Protein 4A5N (pdb70)

B-factor: mean 37.21, std 11.57, range [17.71, 97.39]

CATH classification: 1.10.10.10

Foldseek 3Di:
DDVVVVVCVQQHDDPSLVVLVVQPVHKDFLVRVCVSPVPDDSVRSVVSLVSNVVVQQKDWDWAPDVVITIIIHGDPVNCVCVVVSVVVVVCCVVCVVVVVVVVD/DDPVVVVCVQQHDDQNLQVLVVQPVHKDFLVVSCVSPVPQDSVNSVVSQVSNVVVQQKDWDWAPDVVITIIIHGDPVNCVCVVVSVVVVVCCVVCVVVVCVVVVD/DVVVVVCQQQPDDQNLQVLVVQLVHKDWLVVVCVSPVPDDSVVSVVSLVSNVVVVQKDWDWDPDVPITIIIHGDPVNVVCVVVSVVVVVCCVVCVVVVVVD/DVVVVLCVLQDDDPSLPVLVVQPVHKDFLVVVCVVPVVDDSVRSVVNLVSNVVVQQWDWDWDDDPPITIIIHGDPVNVVCVVVSVVVVVCCVVCVPVVVVD

Sequence (411 aa):
GSPVEFTLDVIGGKWKGILFYHMIDGKKRFNEFRRRICCPSITQQRRMLTLQLRELEADGIVHREVYHQVPPKVEYSLTEFGRTLEPIVLQMKEWGESNRDVLESYRSGSPVEFTLDVIGGKWKGILFYHMIDGKKRFNEFRRICPSITQRMLTLQLRELEADGIVHREVYHQVPPKVEYSLTEFGRTLEPIVLQMKEEWGESNRDVLEESYRSNSPVEFTLDVIGGKWKGILFYHMIDGKKRFNEFRRICPSITQRMLTLLQLRELEADGIVHREVYHQVPPKVEYSLTEFGRTLEPIVLQMKEWGESNRDVLESYSPVEFTLDVIGGKWKGILFYHMIDGKKRFNEFRRICPSITQRMLTLQLRELEADGIVHREVYHQVPPKVEYSLTEFGRTLEPIVLQMKEWGESNRDVLESY

Structure (mmCIF, N/CA/C/O backbone):
data_4A5N
#
_entry.id   4A5N
#
_cell.length_a   54.930
_cell.length_b   68.030
_cell.length_c   60.420
_cell.angle_alpha   90.00
_cell.angle_beta   97.45
_cell.angle_gamma   90.00
#
_symmetry.space_group_name_H-M   'P 1 21 1'
#
loop_
_entity.id
_entity.type
_entity.pdbx_description
1 polymer 'UNCHARACTERIZED HTH-TYPE TRANSCRIPTIONAL REGULATOR YYBR'
2 non-polymer BETA-MERCAPTOETHANOL
3 non-polymer 1,2-ETHANEDIOL
4 water water
#
loop_
_atom_site.group_PDB
_atom_site.id
_atom_site.type_symbol
_atom_site.label_atom_id
_atom_site.label_alt_id
_atom_site.label_comp_id
_atom_site.label_asym_id
_atom_site.label_entity_id
_atom_site.label_seq_id
_atom_site.pdbx_PDB_ins_code
_atom_site.Cartn_x
_atom_site.Cartn_y
_atom_site.Cartn_z
_atom_site.occupancy
_atom_site.B_iso_or_equiv
_atom_site.auth_seq_id
_atom_site.auth_comp_id
_atom_site.auth_asym_id
_atom_site.auth_atom_id
_atom_site.pdbx_PDB_model_num
ATOM 1 N N . GLY A 1 13 ? 6.260 3.934 -2.752 1.00 42.45 13 GLY A N 1
ATOM 2 C CA . GLY A 1 13 ? 5.887 5.025 -3.714 1.00 42.89 13 GLY A CA 1
ATOM 3 C C . GLY A 1 13 ? 4.390 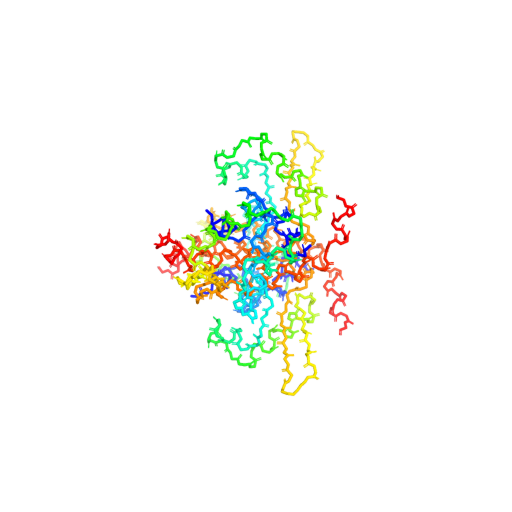4.986 -4.047 1.00 41.64 13 GLY A C 1
ATOM 4 O O . GLY A 1 13 ? 3.854 3.918 -4.358 1.00 44.67 13 GLY A O 1
ATOM 5 N N . SER A 1 14 ? 3.721 6.135 -4.004 1.00 49.39 14 SER A N 1
ATOM 6 C CA . SER A 1 14 ? 2.291 6.184 -4.313 1.00 43.39 14 SER A CA 1
ATOM 7 C C . SER A 1 14 ? 2.042 5.756 -5.756 1.00 37.76 14 SER A C 1
ATOM 8 O O . SER A 1 14 ? 2.603 6.343 -6.686 1.00 36.10 14 SER A O 1
ATOM 11 N N . PRO A 1 15 ? 1.212 4.732 -5.958 1.00 33.67 15 PRO A N 1
ATOM 12 C CA . PRO A 1 15 ? 0.903 4.361 -7.319 1.00 31.45 15 PRO A CA 1
ATOM 13 C C . PRO A 1 15 ? 0.137 5.452 -8.095 1.00 29.93 15 PRO A C 1
ATOM 14 O O . PRO A 1 15 ? 0.246 5.503 -9.305 1.00 27.76 15 PRO A O 1
ATOM 18 N N . VAL A 1 16 ? -0.597 6.314 -7.397 1.00 29.54 16 VAL A N 1
ATOM 19 C CA . VAL A 1 16 ? -1.243 7.456 -8.044 1.00 28.92 16 VAL A CA 1
ATOM 20 C C . VAL A 1 16 ? -0.184 8.395 -8.648 1.00 29.27 16 VAL A C 1
ATOM 21 O O . VAL A 1 16 ? -0.265 8.752 -9.825 1.00 26.78 16 VAL A O 1
ATOM 25 N N . GLU A 1 17 ? 0.817 8.770 -7.845 1.00 30.87 17 GLU A N 1
ATOM 26 C CA . GLU A 1 17 ? 1.918 9.611 -8.320 1.00 31.42 17 GLU A CA 1
ATOM 27 C C . GLU A 1 17 ? 2.791 8.891 -9.378 1.00 30.99 17 GLU A C 1
ATOM 28 O O . GLU A 1 17 ? 3.374 9.526 -10.284 1.00 30.17 17 GLU A O 1
ATOM 34 N N . PHE A 1 18 ? 2.839 7.569 -9.314 1.00 30.01 18 PHE A N 1
ATOM 35 C CA . PHE A 1 18 ? 3.508 6.796 -10.374 1.00 30.46 18 PHE A CA 1
ATOM 36 C C . PHE A 1 18 ? 2.865 7.010 -11.750 1.00 29.46 18 PHE A C 1
ATOM 37 O O . PHE A 1 18 ? 3.539 7.275 -12.746 1.00 30.25 18 PHE A O 1
ATOM 45 N N . THR A 1 19 ? 1.540 6.890 -11.796 1.00 26.73 19 THR A N 1
ATOM 46 C CA . THR A 1 19 ? 0.774 7.125 -13.004 1.00 26.24 19 THR A CA 1
ATOM 47 C C . THR A 1 19 ? 0.898 8.555 -13.504 1.00 26.35 19 THR A C 1
ATOM 48 O O . THR A 1 19 ? 1.117 8.779 -14.693 1.00 24.67 19 THR A O 1
ATOM 52 N N . LEU A 1 20 ? 0.784 9.514 -12.592 1.00 30.06 20 LEU A N 1
ATOM 53 C CA . LEU A 1 20 ? 0.937 10.930 -12.958 1.00 31.59 20 LEU A CA 1
ATOM 54 C C . LEU A 1 20 ? 2.341 11.242 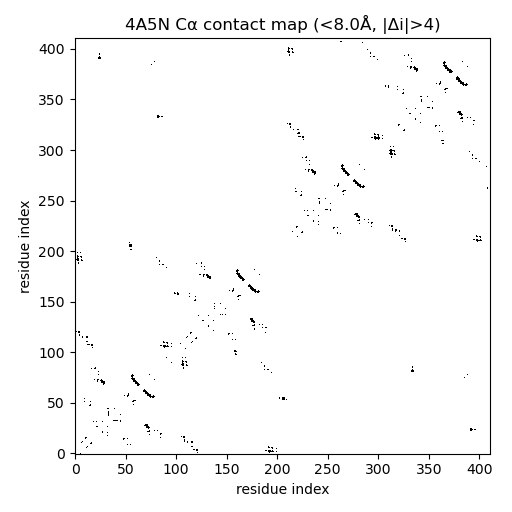-13.529 1.00 32.68 20 LEU A C 1
ATOM 55 O O . LEU A 1 20 ? 2.479 12.105 -14.395 1.00 32.54 20 LEU A O 1
ATOM 60 N N . ASP A 1 21 ? 3.362 10.507 -13.109 1.00 34.24 21 ASP A N 1
ATOM 61 C CA . ASP A 1 21 ? 4.703 10.680 -13.712 1.00 36.92 21 ASP A CA 1
ATOM 62 C C . ASP A 1 21 ? 4.720 10.331 -15.190 1.00 35.45 21 ASP A C 1
ATOM 63 O O . ASP A 1 21 ? 5.530 10.871 -15.942 1.00 36.45 21 ASP A O 1
ATOM 68 N N . VAL A 1 22 ? 3.845 9.410 -15.596 1.00 32.32 22 VAL A N 1
ATOM 69 C CA . VAL A 1 22 ? 3.838 8.912 -16.959 1.00 31.44 22 VAL A CA 1
ATOM 70 C C . VAL A 1 22 ? 3.055 9.840 -17.883 1.00 31.74 22 VAL A C 1
ATOM 71 O O . VAL A 1 22 ? 3.486 10.129 -19.008 1.00 29.53 22 VAL A O 1
ATOM 75 N N . ILE A 1 23 ? 1.902 10.293 -17.391 1.00 32.58 23 ILE A N 1
ATOM 76 C CA . ILE A 1 23 ? 0.897 10.972 -18.208 1.00 35.97 23 ILE A CA 1
ATOM 77 C C . ILE A 1 23 ? 0.748 12.447 -17.827 1.00 38.82 23 ILE A C 1
ATOM 78 O O . ILE A 1 23 ? -0.032 13.170 -18.446 1.00 41.11 23 ILE A O 1
ATOM 83 N N . GLY A 1 24 ? 1.523 12.891 -16.837 1.00 40.25 24 GLY A N 1
ATOM 84 C CA . GLY A 1 24 ? 1.346 14.178 -16.208 1.00 40.33 24 GLY A CA 1
ATOM 85 C C . GLY A 1 24 ? 2.132 15.295 -16.845 1.00 40.30 24 GLY A C 1
ATOM 86 O O . GLY A 1 24 ? 2.839 15.093 -17.816 1.00 42.32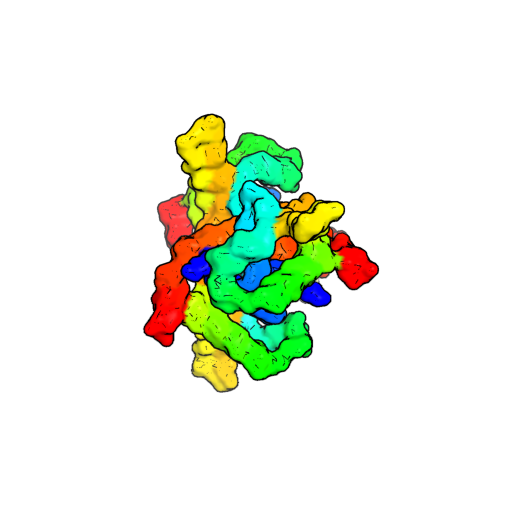 24 GLY A O 1
ATOM 87 N N . GLY A 1 25 ? 1.989 16.487 -16.284 1.00 41.19 25 GLY A N 1
ATOM 88 C CA . GLY A 1 25 ? 2.629 17.677 -16.826 1.00 42.96 25 GLY A CA 1
ATOM 89 C C . GLY A 1 25 ? 1.686 18.397 -17.779 1.00 42.99 25 GLY A C 1
ATOM 90 O O . GLY A 1 25 ? 0.485 18.103 -17.804 1.00 41.35 25 GLY A O 1
ATOM 91 N N . LYS A 1 26 ? 2.254 19.318 -18.566 1.00 42.19 26 LYS A N 1
ATOM 92 C CA . LYS A 1 26 ? 1.507 20.272 -19.384 1.00 43.98 26 LYS A CA 1
ATOM 93 C C . LYS A 1 26 ? 1.094 19.742 -20.769 1.00 40.00 26 LYS A C 1
ATOM 94 O O . LYS A 1 26 ? 0.166 20.287 -21.366 1.00 37.24 26 LYS A O 1
ATOM 100 N N . TRP A 1 27 ? 1.779 18.719 -21.285 1.00 35.59 27 TRP A N 1
ATOM 101 C CA . TRP A 1 27 ? 1.619 18.327 -22.703 1.00 34.54 27 TRP A CA 1
ATOM 102 C C . TRP A 1 27 ? 1.260 16.915 -23.005 1.00 30.39 27 TRP A C 1
ATOM 103 O O . TRP A 1 27 ? 0.633 16.668 -24.024 1.00 31.85 27 TRP A O 1
ATOM 114 N N . LYS A 1 28 ? 1.665 15.970 -22.149 1.00 30.25 28 LYS A N 1
ATOM 115 C CA . LYS A 1 28 ? 1.611 14.559 -22.487 1.00 29.08 28 LYS A CA 1
ATOM 116 C C . LYS A 1 28 ? 0.177 14.107 -22.695 1.00 28.76 28 LYS A C 1
ATOM 117 O O . LYS A 1 28 ? -0.100 13.322 -23.592 1.00 28.37 28 LYS A O 1
ATOM 123 N N . GLY A 1 29 ? -0.739 14.634 -21.888 1.00 31.06 29 GLY A N 1
ATOM 124 C CA . GLY A 1 29 ? -2.159 14.359 -22.050 1.00 29.82 29 GLY A CA 1
ATOM 125 C C . GLY A 1 29 ? -2.750 14.768 -23.399 1.00 28.64 29 GLY A C 1
ATOM 126 O O . GLY A 1 29 ? -3.533 14.003 -23.978 1.00 25.69 29 GLY A O 1
ATOM 127 N N . ILE A 1 30 ? -2.332 15.938 -23.891 1.00 27.67 30 ILE A N 1
ATOM 128 C CA . ILE A 1 30 ? -2.725 16.507 -25.180 1.00 29.25 30 ILE A CA 1
ATOM 129 C C . ILE A 1 30 ? -2.188 15.654 -26.317 1.00 25.97 30 ILE A C 1
ATOM 130 O O . ILE A 1 30 ? -2.911 15.228 -27.214 1.00 24.76 30 ILE A O 1
ATOM 135 N N . LEU A 1 31 ? -0.903 15.343 -26.271 1.00 24.61 31 LEU A N 1
ATOM 136 C CA . LEU A 1 31 ? -0.302 14.576 -27.321 1.00 22.89 31 LEU A CA 1
ATOM 137 C C . LEU A 1 31 ? -0.902 13.177 -27.375 1.00 22.87 31 LEU A C 1
ATOM 138 O O . LEU A 1 31 ? -1.244 12.646 -28.456 1.00 21.99 31 LEU A O 1
ATOM 143 N N . PHE A 1 32 ? -1.076 12.572 -26.191 1.00 22.86 32 PHE A N 1
ATOM 144 C CA . PHE A 1 32 ? -1.638 11.235 -26.078 1.00 21.87 32 PHE A CA 1
ATOM 145 C C . PHE A 1 32 ? -2.991 11.256 -26.729 1.00 21.31 32 PHE A C 1
ATOM 146 O O . PHE A 1 32 ? -3.305 10.448 -27.612 1.00 22.77 32 PHE A O 1
ATOM 154 N N . TYR A 1 33 ? -3.777 12.209 -26.293 1.00 21.25 33 TYR A N 1
ATOM 155 C CA . TYR A 1 33 ? -5.120 12.311 -26.749 1.00 21.68 33 TYR A CA 1
ATOM 156 C C . TYR A 1 33 ? -5.162 12.355 -28.290 1.00 24.63 33 TYR A C 1
ATOM 157 O O . TYR A 1 33 ? -6.045 11.764 -28.923 1.00 23.74 33 TYR A O 1
ATOM 166 N N . HIS A 1 34 ? -4.207 13.079 -28.891 1.00 24.39 34 HIS A N 1
ATOM 167 C CA . HIS A 1 34 ? -4.194 13.250 -30.347 1.00 25.78 34 HIS A CA 1
ATOM 168 C C . HIS A 1 34 ? -3.675 12.067 -31.114 1.00 23.94 34 HIS A C 1
ATOM 169 O O . HIS A 1 34 ? -3.746 12.065 -32.322 1.00 26.34 34 HIS A O 1
ATOM 176 N N . MET A 1 35 ? -3.177 11.029 -30.427 1.00 23.70 35 MET A N 1
ATOM 177 C CA . MET A 1 35 ? -2.798 9.763 -31.090 1.00 22.79 35 MET A CA 1
ATOM 178 C C . MET A 1 35 ? -3.917 8.718 -30.961 1.00 23.01 35 MET A C 1
ATOM 179 O O . MET A 1 35 ? -3.912 7.667 -31.602 1.00 23.73 35 MET A O 1
ATOM 184 N N . ILE A 1 36 ? -4.885 9.016 -30.109 1.00 22.69 36 ILE A N 1
ATOM 185 C CA . ILE A 1 36 ? -5.968 8.042 -29.896 1.00 23.52 36 ILE A CA 1
ATOM 186 C C . ILE A 1 36 ? -6.614 7.683 -31.232 1.00 23.43 36 ILE A C 1
ATOM 187 O O . ILE A 1 36 ? -6.883 6.506 -31.508 1.00 24.63 36 ILE A O 1
ATOM 192 N N . ASP A 1 37 ? -6.753 8.666 -32.122 1.00 25.06 37 ASP A N 1
ATOM 193 C CA . ASP A 1 37 ? -7.539 8.453 -33.363 1.00 25.98 37 ASP A CA 1
ATOM 194 C C . ASP A 1 37 ? -6.613 8.156 -34.553 1.00 26.10 37 ASP A C 1
ATOM 195 O O . ASP A 1 37 ? -7.020 8.210 -35.703 1.00 25.00 37 ASP A O 1
ATOM 200 N N . GLY A 1 38 ? -5.344 7.872 -34.260 1.00 24.26 38 GLY A N 1
ATOM 201 C CA . GLY A 1 38 ? -4.410 7.435 -35.315 1.00 25.50 38 GLY A CA 1
ATOM 202 C C . GLY A 1 38 ? -3.020 8.055 -35.150 1.00 25.04 38 GLY A C 1
ATOM 203 O O . GLY A 1 38 ? -2.866 9.065 -34.479 1.00 24.56 38 GLY A O 1
ATOM 204 N N . LYS A 1 39 ? -2.045 7.469 -35.822 1.00 26.77 39 LYS A N 1
ATOM 205 C CA . LYS A 1 39 ? -0.665 7.983 -35.819 1.00 27.19 39 LYS A CA 1
ATOM 206 C C . LYS A 1 39 ? -0.596 9.445 -36.317 1.00 26.64 39 LYS A C 1
ATOM 207 O O . LYS A 1 39 ? -1.434 9.903 -37.096 1.00 27.05 39 LYS A O 1
ATOM 213 N N . LYS A 1 40 ? 0.388 10.187 -35.826 1.00 25.35 40 LYS A N 1
ATOM 214 C CA . LYS A 1 40 ? 0.531 11.590 -36.121 1.00 25.55 40 LYS A CA 1
ATOM 215 C C . LYS A 1 40 ? 1.960 11.852 -36.484 1.00 26.52 40 LYS A C 1
ATOM 216 O O . LYS A 1 40 ? 2.858 11.250 -35.914 1.00 26.92 40 LYS A O 1
ATOM 222 N N . ARG A 1 41 ? 2.143 12.747 -37.438 1.00 27.56 41 ARG A N 1
ATOM 223 C CA . ARG A 1 41 ? 3.461 13.300 -37.736 1.00 29.52 41 ARG A CA 1
ATOM 224 C C . ARG A 1 41 ? 3.735 14.500 -36.809 1.00 29.10 41 ARG A C 1
ATOM 225 O O . ARG A 1 41 ? 2.805 15.079 -36.218 1.00 26.20 41 ARG A O 1
ATOM 233 N N . PHE A 1 42 ? 5.009 14.863 -36.710 1.00 28.32 42 PHE A N 1
ATOM 234 C CA . PHE A 1 42 ? 5.482 15.975 -35.880 1.00 29.53 42 PHE A CA 1
ATOM 235 C C . PHE A 1 42 ? 4.735 17.279 -36.161 1.00 29.71 42 PHE A C 1
ATOM 236 O O . PHE A 1 42 ? 4.235 17.942 -35.233 1.00 31.33 42 PHE A O 1
ATOM 244 N N . ASN A 1 43 ? 4.672 17.661 -37.426 1.00 28.09 43 ASN A N 1
ATOM 245 C CA . ASN A 1 43 ? 4.006 18.911 -37.784 1.00 29.90 43 ASN A CA 1
ATOM 246 C C . ASN A 1 43 ? 2.519 18.824 -37.505 1.00 29.58 43 ASN A C 1
ATOM 247 O O . ASN A 1 43 ? 1.868 19.860 -37.377 1.00 29.41 43 ASN A O 1
ATOM 252 N N . GLU A 1 44 ? 1.986 17.599 -37.414 1.00 28.62 44 GLU A N 1
ATOM 253 C CA . GLU A 1 44 ? 0.555 17.441 -37.061 1.00 27.85 44 GLU A CA 1
ATOM 254 C C . GLU A 1 44 ? 0.292 17.853 -35.618 1.00 27.09 44 GLU A C 1
ATOM 255 O O . GLU A 1 44 ? -0.668 18.599 -35.326 1.00 29.77 44 GLU A O 1
ATOM 261 N N . PHE A 1 45 ? 1.159 17.426 -34.723 1.00 26.91 45 PHE A N 1
ATOM 262 C CA . PHE A 1 45 ? 1.144 17.886 -33.335 1.00 27.33 45 PHE A CA 1
ATOM 263 C C . PHE A 1 45 ? 1.303 19.418 -33.230 1.00 27.34 45 PHE A C 1
ATOM 264 O O . PHE A 1 45 ? 0.565 20.074 -32.462 1.00 28.30 45 PHE A O 1
ATOM 272 N N A ARG A 1 46 ? 2.240 20.002 -33.974 0.50 27.96 46 ARG A N 1
ATOM 273 N N B ARG A 1 46 ? 2.245 19.972 -33.988 0.50 27.76 46 ARG A N 1
ATOM 274 C CA A ARG A 1 46 ? 2.441 21.464 -33.887 0.50 30.08 46 ARG A CA 1
ATOM 275 C CA B ARG A 1 46 ? 2.481 21.423 -33.986 0.50 29.78 46 ARG A CA 1
ATOM 276 C C A ARG A 1 46 ? 1.181 22.238 -34.282 0.50 30.74 46 ARG A C 1
ATOM 277 C C B ARG A 1 46 ? 1.210 22.219 -34.299 0.50 30.53 46 ARG A C 1
ATOM 278 O O A ARG A 1 46 ? 0.868 23.258 -33.673 0.50 30.98 46 ARG A O 1
ATOM 279 O O B ARG A 1 46 ? 0.922 23.225 -33.657 0.50 30.67 46 ARG A O 1
ATOM 294 N N . ARG A 1 47 ? 0.454 21.742 -35.283 1.00 32.26 47 ARG A N 1
ATOM 295 C CA . ARG A 1 47 ? -0.789 22.379 -35.726 1.00 34.71 47 ARG A CA 1
ATOM 296 C C . ARG A 1 47 ? -1.902 22.283 -34.682 1.00 36.08 47 ARG A C 1
ATOM 297 O O . ARG A 1 47 ? -2.633 23.251 -34.451 1.00 34.35 47 ARG A O 1
ATOM 305 N N . ILE A 1 48 ? -2.036 21.092 -34.119 1.00 36.99 48 ILE A N 1
ATOM 306 C CA . ILE A 1 48 ? -2.941 20.783 -33.002 1.00 39.98 48 ILE A CA 1
ATOM 307 C C . ILE A 1 48 ? -2.632 21.614 -31.746 1.00 40.20 48 ILE A C 1
ATOM 308 O O . ILE A 1 48 ? -3.538 22.113 -31.080 1.00 42.26 48 ILE A O 1
ATOM 313 N N A CYS A 1 49 ? -1.350 21.772 -31.452 0.50 39.18 49 CYS A N 1
ATOM 314 N N B CYS A 1 49 ? -1.347 21.714 -31.406 0.50 38.42 49 CYS A N 1
ATOM 315 C CA A CYS A 1 49 ? -0.918 22.449 -30.252 0.50 39.64 49 CYS A CA 1
ATOM 316 C CA B CYS A 1 49 ? -0.892 22.481 -30.249 0.50 38.58 49 CYS A CA 1
ATOM 317 C C A CYS A 1 49 ? 0.019 23.611 -30.599 0.50 39.87 49 CYS A C 1
ATOM 318 C C B CYS A 1 49 ? 0.033 23.608 -30.659 0.50 39.28 49 CYS A C 1
ATOM 319 O O A CYS A 1 49 ? 1.223 23.516 -30.347 0.50 38.49 49 CYS A O 1
ATOM 320 O O B CYS A 1 49 ? 1.247 23.486 -30.492 0.50 38.11 49 CYS A O 1
ATOM 325 N N . PRO A 1 50 ? -0.531 24.720 -31.157 1.00 40.53 50 PRO A N 1
ATOM 326 C CA . PRO A 1 50 ? 0.289 25.865 -31.591 1.00 41.10 50 PRO A CA 1
ATOM 327 C C . PRO A 1 50 ? 1.172 26.489 -30.524 1.00 40.01 50 PRO A C 1
ATOM 328 O O . PRO A 1 50 ? 2.144 27.129 -30.874 1.00 39.90 50 PRO A O 1
ATOM 332 N N . SER A 1 51 ? 0.825 26.321 -29.254 1.00 40.17 51 SER A N 1
ATOM 333 C CA . SER A 1 51 ? 1.617 26.864 -28.147 1.00 42.51 51 SER A CA 1
ATOM 334 C C . SER A 1 51 ? 2.895 26.068 -27.863 1.00 40.27 51 SER A C 1
ATOM 335 O O . SER A 1 51 ? 3.822 26.613 -27.250 1.00 41.73 51 SER A O 1
ATOM 338 N N . ILE A 1 52 ? 2.951 24.809 -28.303 1.00 36.68 52 ILE A N 1
ATOM 339 C CA . ILE A 1 52 ? 4.104 23.968 -28.010 1.00 35.03 52 ILE A CA 1
ATOM 340 C C . ILE A 1 52 ? 5.239 24.310 -28.964 1.00 34.79 52 ILE A C 1
ATOM 341 O O . ILE A 1 52 ? 5.009 24.663 -30.123 1.00 35.54 52 ILE A O 1
ATOM 346 N N . THR A 1 53 ? 6.450 24.346 -28.417 1.00 34.65 53 THR A N 1
ATOM 347 C CA . THR A 1 53 ? 7.651 24.660 -29.190 1.00 33.83 53 THR A CA 1
ATOM 348 C C . THR A 1 53 ? 8.187 23.328 -29.739 1.00 31.59 53 THR A C 1
ATOM 349 O O . THR A 1 53 ? 7.860 22.249 -29.199 1.00 29.09 53 THR A O 1
ATOM 353 N N . GLN A 1 54 ? 9.016 23.396 -30.782 1.00 31.20 54 GLN A N 1
ATOM 354 C CA A GLN A 1 54 ? 9.554 22.175 -31.356 0.50 31.04 54 GLN A CA 1
ATOM 355 C CA B GLN A 1 54 ? 9.650 22.201 -31.376 0.50 31.57 54 GLN A CA 1
ATOM 356 C C . GLN A 1 54 ? 10.400 21.375 -30.340 1.00 31.07 54 GLN A C 1
ATOM 357 O O . GLN A 1 54 ? 10.253 20.141 -30.280 1.00 28.69 54 GLN A O 1
ATOM 368 N N . ARG A 1 55 ? 11.235 22.068 -29.543 1.00 32.34 55 ARG A N 1
ATOM 369 C CA A ARG A 1 55 ? 12.055 21.425 -28.499 0.50 32.77 55 ARG A CA 1
ATOM 370 C CA B ARG A 1 55 ? 12.055 21.411 -28.531 0.50 33.47 55 ARG A CA 1
ATOM 371 C C . ARG A 1 55 ? 11.222 20.681 -27.466 1.00 31.36 55 ARG A C 1
ATOM 372 O O . ARG A 1 55 ? 11.523 19.548 -27.132 1.00 29.46 55 ARG A O 1
ATOM 387 N N . MET A 1 56 ? 10.159 21.324 -26.969 1.00 31.90 56 MET A N 1
ATOM 388 C CA . MET A 1 56 ? 9.283 20.704 -25.987 1.00 31.68 56 MET A CA 1
ATOM 389 C C . MET A 1 56 ? 8.552 19.502 -26.556 1.00 28.84 56 MET A C 1
ATOM 390 O O . MET A 1 56 ? 8.466 18.477 -25.898 1.00 26.85 56 MET A O 1
ATOM 395 N N . LEU A 1 57 ? 7.983 19.656 -27.755 1.00 28.83 57 LEU A N 1
ATOM 396 C CA . LEU A 1 57 ? 7.352 18.555 -28.463 1.00 26.41 57 LEU A CA 1
ATOM 397 C C . LEU A 1 57 ? 8.323 17.365 -28.550 1.00 25.98 57 LEU A C 1
ATOM 398 O O . LEU A 1 57 ? 7.975 16.283 -28.159 1.00 25.04 57 LEU A O 1
ATOM 403 N N . THR A 1 58 ? 9.559 17.594 -28.991 1.00 26.81 58 THR A N 1
ATOM 404 C CA . THR A 1 58 ? 10.557 16.496 -29.078 1.00 27.18 58 THR A CA 1
ATOM 405 C C . THR A 1 58 ? 10.818 15.738 -27.753 1.00 27.92 58 THR A C 1
ATOM 406 O O . THR A 1 58 ? 10.827 14.478 -27.719 1.00 27.51 58 THR A O 1
ATOM 410 N N . LEU A 1 59 ? 10.949 16.499 -26.660 1.00 28.06 59 LEU A N 1
ATOM 411 C CA . LEU A 1 59 ? 11.230 15.961 -25.353 1.00 28.23 59 LEU A CA 1
ATOM 412 C C . LEU A 1 59 ? 10.050 15.162 -24.882 1.00 27.41 59 LEU A C 1
ATOM 413 O O . LEU A 1 59 ? 10.194 14.070 -24.378 1.00 26.30 59 LEU A O 1
ATOM 418 N N . GLN A 1 60 ? 8.875 15.745 -25.000 1.00 26.46 60 GLN A N 1
ATOM 419 C CA . GLN A 1 60 ? 7.705 15.080 -24.475 1.00 24.63 60 GLN A CA 1
ATOM 420 C C . GLN A 1 60 ? 7.499 13.749 -25.182 1.00 22.64 60 GLN A C 1
ATOM 421 O O . GLN A 1 60 ? 7.284 12.736 -24.508 1.00 23.51 60 GLN A O 1
ATOM 427 N N . LEU A 1 61 ? 7.541 13.743 -26.508 1.00 21.84 61 LEU A N 1
ATOM 428 C CA . LEU A 1 61 ? 7.453 12.525 -27.272 1.00 22.02 61 LEU A CA 1
ATOM 429 C C . LEU A 1 61 ? 8.605 11.514 -26.944 1.00 21.32 61 LEU A C 1
ATOM 430 O O . LEU A 1 61 ? 8.382 10.320 -26.831 1.00 19.48 61 LEU A O 1
ATOM 435 N N . ARG A 1 62 ? 9.818 11.982 -26.736 1.00 24.25 62 ARG A N 1
ATOM 436 C CA . ARG A 1 62 ? 10.865 11.064 -26.315 1.00 25.93 62 ARG A CA 1
ATOM 437 C C . ARG A 1 62 ? 10.595 10.451 -24.927 1.00 24.32 62 ARG A C 1
ATOM 438 O O . ARG A 1 62 ? 10.851 9.297 -24.722 1.00 25.21 62 ARG A O 1
ATOM 446 N N . GLU A 1 63 ? 10.025 11.217 -24.001 1.00 25.43 63 GLU A N 1
ATOM 447 C CA . GLU A 1 63 ? 9.673 10.701 -22.684 1.00 26.33 63 GLU A CA 1
ATOM 448 C C . GLU A 1 63 ? 8.593 9.660 -22.779 1.00 24.48 63 GLU A C 1
ATOM 449 O O . GLU A 1 63 ? 8.728 8.564 -22.231 1.00 23.24 63 GLU A O 1
ATOM 455 N N . LEU A 1 64 ? 7.545 9.961 -23.544 1.00 24.39 64 LEU A N 1
ATOM 456 C CA . LEU A 1 64 ? 6.521 8.968 -23.766 1.00 24.42 64 LEU A CA 1
ATOM 457 C C . LEU A 1 64 ? 7.020 7.665 -24.384 1.00 25.39 64 LEU A C 1
ATOM 458 O O . LEU A 1 64 ? 6.511 6.593 -24.030 1.00 29.85 64 LEU A O 1
ATOM 463 N N . GLU A 1 65 ? 7.938 7.758 -25.349 1.00 24.10 65 GLU A N 1
ATOM 464 C CA . GLU A 1 65 ? 8.554 6.581 -25.994 1.00 25.21 65 GLU A CA 1
ATOM 465 C C . GLU A 1 65 ? 9.417 5.768 -25.003 1.00 24.62 65 GLU A C 1
ATOM 466 O O . GLU A 1 65 ? 9.378 4.544 -24.963 1.00 23.47 65 GLU A O 1
ATOM 472 N N . ALA A 1 66 ? 10.181 6.453 -24.180 1.00 24.88 66 ALA A N 1
ATOM 473 C CA . ALA A 1 66 ? 11.068 5.805 -23.170 1.00 26.65 66 ALA A CA 1
ATOM 474 C C . ALA A 1 66 ? 10.248 4.950 -22.197 1.00 27.50 66 ALA A C 1
ATOM 475 O O . ALA A 1 66 ? 10.740 3.930 -21.663 1.00 27.24 66 ALA A O 1
ATOM 477 N N . ASP A 1 67 ? 9.038 5.447 -21.947 1.00 24.05 67 ASP A N 1
ATOM 478 C CA . ASP A 1 67 ? 8.042 4.852 -21.032 1.00 25.08 67 ASP A CA 1
ATOM 479 C C . ASP A 1 67 ? 7.132 3.797 -21.661 1.00 23.44 67 ASP A C 1
ATOM 480 O O . ASP A 1 67 ? 6.341 3.167 -20.958 1.00 23.28 67 ASP A O 1
ATOM 485 N N . GLY A 1 68 ? 7.270 3.574 -22.959 1.00 22.57 68 GLY A N 1
ATOM 486 C CA . GLY A 1 68 ? 6.628 2.445 -23.590 1.00 23.21 68 GLY A CA 1
ATOM 487 C C . GLY A 1 68 ? 5.252 2.792 -24.038 1.00 21.24 68 GLY A C 1
ATOM 488 O O . GLY A 1 68 ? 4.522 1.901 -24.537 1.00 21.43 68 GLY A O 1
ATOM 489 N N . ILE A 1 69 ? 4.944 4.082 -23.968 1.00 21.31 69 ILE A N 1
ATOM 490 C CA . ILE A 1 69 ? 3.561 4.562 -24.276 1.00 20.87 69 ILE A CA 1
ATOM 491 C C . ILE A 1 69 ? 3.357 4.860 -25.788 1.00 21.87 69 ILE A C 1
ATOM 492 O O . ILE A 1 69 ? 2.247 4.721 -26.350 1.00 22.80 69 ILE A O 1
ATOM 497 N N . VAL A 1 70 ? 4.400 5.326 -26.433 1.00 21.33 70 VAL A N 1
ATOM 498 C CA . VAL A 1 70 ? 4.374 5.843 -27.801 1.00 21.41 70 VAL A CA 1
ATOM 499 C C . VAL A 1 70 ? 5.359 5.091 -28.628 1.00 25.40 70 VAL A C 1
ATOM 500 O O . VAL A 1 70 ? 6.532 4.848 -28.175 1.00 24.05 70 VAL A O 1
ATOM 504 N N . HIS A 1 71 ? 4.961 4.746 -29.845 1.00 24.64 71 HIS A N 1
ATOM 505 C CA . HIS A 1 71 ? 5.913 4.147 -30.804 1.00 27.30 71 HIS A CA 1
ATOM 506 C C . HIS A 1 71 ? 6.338 5.155 -31.831 1.00 27.80 71 HIS A C 1
ATOM 507 O O . HIS A 1 71 ? 5.544 5.894 -32.382 1.00 25.44 71 HIS A O 1
ATOM 514 N N . ARG A 1 72 ? 7.638 5.217 -32.088 1.00 29.45 72 ARG A N 1
ATOM 515 C CA . ARG A 1 72 ? 8.141 6.123 -33.124 1.00 31.61 72 ARG A CA 1
ATOM 516 C C . ARG A 1 72 ? 8.692 5.314 -34.304 1.00 33.24 72 ARG A C 1
ATOM 517 O O . ARG A 1 72 ? 9.679 4.594 -34.182 1.00 31.19 72 ARG A O 1
ATOM 525 N N . GLU A 1 73 ? 8.001 5.416 -35.434 1.00 32.19 73 GLU A N 1
ATOM 526 C CA . GLU A 1 73 ? 8.339 4.690 -36.656 1.00 34.98 73 GLU A CA 1
ATOM 527 C C . GLU A 1 73 ? 9.115 5.606 -37.622 1.00 34.83 73 GLU A C 1
ATOM 528 O O . GLU A 1 73 ? 8.610 6.637 -38.042 1.00 31.79 73 GLU A O 1
ATOM 534 N N . VAL A 1 74 ? 10.372 5.271 -37.922 1.00 38.02 74 VAL A N 1
ATOM 535 C CA . VAL A 1 74 ? 11.150 6.078 -38.856 1.00 39.71 74 VAL A CA 1
ATOM 536 C C . VAL A 1 74 ? 11.222 5.394 -40.222 1.00 44.12 74 VAL A C 1
ATOM 537 O O . VAL A 1 74 ? 11.636 4.239 -40.327 1.00 45.47 74 VAL A O 1
ATOM 541 N N . TYR A 1 75 ? 10.803 6.112 -41.262 1.00 46.07 75 TYR A N 1
ATOM 542 C CA . TYR A 1 75 ? 10.939 5.647 -42.649 1.00 50.86 75 TYR A CA 1
ATOM 543 C C . TYR A 1 75 ? 12.195 6.258 -43.230 1.00 54.45 75 TYR A C 1
ATOM 544 O O . TYR A 1 75 ? 12.313 7.472 -43.319 1.00 55.38 75 TYR A O 1
ATOM 553 N N . HIS A 1 76 ? 13.123 5.409 -43.643 1.00 60.15 76 HIS A N 1
ATOM 554 C CA . HIS A 1 76 ? 14.464 5.853 -44.019 1.00 64.46 76 HIS A CA 1
ATOM 555 C C . HIS A 1 76 ? 14.551 6.243 -45.453 1.00 66.75 76 HIS A C 1
ATOM 556 O O . HIS A 1 76 ? 15.151 5.549 -46.267 1.00 71.04 76 HIS A O 1
ATOM 563 N N . GLN A 1 77 ? 13.933 7.373 -45.766 1.00 64.44 77 GLN A N 1
ATOM 564 C CA . GLN A 1 77 ? 13.973 7.944 -47.097 1.00 66.86 77 GLN A CA 1
ATOM 565 C C . GLN A 1 77 ? 14.412 9.371 -46.886 1.00 63.10 77 GLN A C 1
ATOM 566 O O . GLN A 1 77 ? 14.648 9.770 -45.757 1.00 59.53 77 GLN A O 1
ATOM 572 N N . VAL A 1 78 ? 14.550 10.136 -47.952 1.00 62.62 78 VAL A N 1
ATOM 573 C CA . VAL A 1 78 ? 15.040 11.497 -47.818 1.00 61.34 78 VAL A CA 1
ATOM 574 C C . VAL A 1 78 ? 13.966 12.451 -48.347 1.00 58.16 78 VAL A C 1
ATOM 575 O O . VAL A 1 78 ? 13.551 12.309 -49.474 1.00 59.38 78 VAL A O 1
ATOM 579 N N . PRO A 1 79 ? 13.432 13.354 -47.498 1.00 55.29 79 PRO A N 1
ATOM 580 C CA . PRO A 1 79 ? 13.606 13.464 -46.048 1.00 52.65 79 PRO A CA 1
ATOM 581 C C . PRO A 1 79 ? 12.818 12.354 -45.360 1.00 51.40 79 PRO A C 1
ATOM 582 O O . PRO A 1 79 ? 11.830 11.890 -45.914 1.00 50.90 79 PRO A O 1
ATOM 586 N N . PRO A 1 80 ? 13.271 11.904 -44.185 1.00 50.34 80 PRO A N 1
ATOM 587 C CA . PRO A 1 80 ? 12.602 10.759 -43.551 1.00 49.28 80 PRO A CA 1
ATOM 588 C C . PRO A 1 80 ? 11.207 11.114 -43.036 1.00 45.28 80 PRO A C 1
ATOM 589 O O . PRO A 1 80 ? 10.985 12.221 -42.583 1.00 46.29 80 PRO A O 1
ATOM 593 N N . LYS A 1 81 ? 10.265 10.187 -43.127 1.00 44.34 81 LYS A N 1
ATOM 594 C CA . LYS A 1 81 ? 8.973 10.377 -42.487 1.00 40.39 81 LYS A CA 1
ATOM 595 C C . LYS A 1 81 ? 9.054 9.755 -41.100 1.00 38.71 81 LYS A C 1
ATOM 596 O O . LYS A 1 81 ? 9.696 8.720 -40.930 1.00 41.28 81 LYS A O 1
ATOM 602 N N . VAL A 1 82 ? 8.473 10.406 -40.098 1.00 33.56 82 VAL A N 1
ATOM 603 C CA . VAL A 1 82 ? 8.446 9.854 -38.756 1.00 30.87 82 VAL A CA 1
ATOM 604 C C . VAL A 1 82 ? 7.016 9.918 -38.320 1.00 29.71 82 VAL A C 1
ATOM 605 O O . VAL A 1 82 ? 6.361 10.950 -38.464 1.00 30.14 82 VAL A O 1
ATOM 609 N N . GLU A 1 83 ? 6.549 8.824 -37.784 1.00 29.90 83 GLU A N 1
ATOM 610 C CA . GLU A 1 83 ? 5.158 8.740 -37.364 1.00 29.56 83 GLU A CA 1
ATOM 611 C C . GLU A 1 83 ? 5.085 8.307 -35.919 1.00 27.78 83 GLU A C 1
ATOM 612 O O . GLU A 1 83 ? 5.768 7.367 -35.509 1.00 29.14 83 GLU A O 1
ATOM 618 N N . TYR A 1 84 ? 4.257 8.995 -35.142 1.00 24.35 84 TYR A N 1
ATOM 619 C CA . TYR A 1 84 ? 4.128 8.718 -33.728 1.00 23.38 84 TYR A CA 1
ATOM 620 C C . TYR A 1 84 ? 2.797 8.080 -33.427 1.00 22.57 84 TYR A C 1
ATOM 621 O O . TYR A 1 84 ? 1.755 8.582 -33.855 1.00 20.65 84 TYR A O 1
ATOM 630 N N . SER A 1 85 ? 2.834 6.996 -32.674 1.00 21.86 85 SER A N 1
ATOM 631 C CA . SER A 1 85 ? 1.575 6.274 -32.363 1.00 21.31 85 SER A CA 1
ATOM 632 C C . SER A 1 85 ? 1.586 5.699 -30.953 1.00 21.81 85 SER A C 1
ATOM 633 O O . SER A 1 85 ? 2.653 5.515 -30.322 1.00 21.27 85 SER A O 1
ATOM 636 N N . LEU A 1 86 ? 0.405 5.433 -30.430 1.00 20.06 86 LEU A N 1
ATOM 637 C CA . LEU A 1 86 ? 0.284 4.744 -29.158 1.00 19.85 86 LEU A CA 1
ATOM 638 C C . LEU A 1 86 ? 0.565 3.251 -29.325 1.00 20.87 86 LEU A C 1
ATOM 639 O O . LEU A 1 86 ? -0.013 2.549 -30.241 1.00 21.62 86 LEU A O 1
ATOM 644 N N . THR A 1 87 ? 1.318 2.709 -28.373 1.00 21.53 87 THR A N 1
ATOM 645 C CA . THR A 1 87 ? 1.584 1.277 -28.281 1.00 22.15 87 THR A CA 1
ATOM 646 C C . THR A 1 87 ? 0.321 0.583 -27.673 1.00 25.54 87 THR A C 1
ATOM 647 O O . THR A 1 87 ? -0.589 1.270 -27.191 1.00 23.02 87 THR A O 1
ATOM 651 N N . GLU A 1 88 ? 0.267 -0.744 -27.744 1.00 27.23 88 GLU A N 1
ATOM 652 C CA . GLU A 1 88 ? -0.770 -1.532 -27.021 1.00 28.48 88 GLU A CA 1
ATOM 653 C C . GLU A 1 88 ? -0.785 -1.140 -25.572 1.00 27.73 88 GLU A C 1
ATOM 654 O O . GLU A 1 88 ? -1.840 -1.002 -24.977 1.00 25.52 88 GLU A O 1
ATOM 660 N N . PHE A 1 89 ? 0.411 -0.998 -24.986 1.00 25.30 89 PHE A N 1
ATOM 661 C CA . PHE A 1 89 ? 0.513 -0.636 -23.594 1.00 25.69 89 PHE A CA 1
ATOM 662 C C . PHE A 1 89 ? -0.039 0.747 -23.369 1.00 23.91 89 PHE A C 1
ATOM 663 O O . PHE A 1 89 ? -0.710 0.957 -22.368 1.00 22.64 89 PHE A O 1
ATOM 671 N N . GLY A 1 90 ? 0.273 1.675 -24.284 1.00 23.00 90 GLY A N 1
ATOM 672 C CA . GLY A 1 90 ? -0.064 3.057 -24.133 1.00 22.47 90 GLY A CA 1
ATOM 673 C C . GLY A 1 90 ? -1.559 3.165 -24.104 1.00 21.40 90 GLY A C 1
ATOM 674 O O . GLY A 1 90 ? -2.115 3.884 -23.296 1.00 21.15 90 GLY A O 1
ATOM 675 N N . ARG A 1 91 ? -2.227 2.348 -24.910 1.00 22.67 91 ARG A N 1
ATOM 676 C CA . ARG A 1 91 ? -3.685 2.491 -25.020 1.00 23.38 91 ARG A CA 1
ATOM 677 C C . ARG A 1 91 ? -4.384 2.080 -23.750 1.00 24.38 91 ARG A C 1
ATOM 678 O O . ARG A 1 91 ? -5.599 2.336 -23.593 1.00 23.83 91 ARG A O 1
ATOM 686 N N . THR A 1 92 ? -3.678 1.424 -22.839 1.00 22.50 92 THR A N 1
ATOM 687 C CA . THR A 1 92 ? -4.318 1.071 -21.579 1.00 23.55 92 THR A CA 1
ATOM 688 C C . THR A 1 92 ? -4.535 2.298 -20.699 1.00 21.81 92 THR A C 1
ATOM 689 O O . THR A 1 92 ? -5.224 2.196 -19.697 1.00 20.60 92 THR A O 1
ATOM 693 N N . LEU A 1 93 ? -3.942 3.448 -21.061 1.00 21.74 93 LEU A N 1
ATOM 694 C CA . LEU A 1 93 ? -4.125 4.690 -20.346 1.00 22.75 93 LEU A CA 1
ATOM 695 C C . LEU A 1 93 ? -5.323 5.446 -20.849 1.00 22.18 93 LEU A C 1
ATOM 696 O O . LEU A 1 93 ? -5.632 6.512 -20.314 1.00 22.52 93 LEU A O 1
ATOM 701 N N . GLU A 1 94 ? -5.968 4.938 -21.894 1.00 23.16 94 GLU A N 1
ATOM 702 C CA . GLU A 1 94 ? -7.058 5.673 -22.497 1.00 24.69 94 GLU A CA 1
ATOM 703 C C . GLU A 1 94 ? -8.192 5.978 -21.538 1.00 24.33 94 GLU A C 1
ATOM 704 O O . GLU A 1 94 ? -8.761 7.069 -21.613 1.00 24.70 94 GLU A O 1
ATOM 710 N N . PRO A 1 95 ? -8.594 5.000 -20.696 1.00 23.57 95 PRO A N 1
ATOM 711 C CA . PRO A 1 95 ? -9.715 5.335 -19.824 1.00 22.81 95 PRO A CA 1
ATOM 712 C C . PRO A 1 95 ? -9.389 6.469 -18.899 1.00 23.64 95 PRO A C 1
ATOM 713 O O . PRO A 1 95 ? -10.195 7.382 -18.774 1.00 23.76 95 PRO A O 1
ATOM 717 N N . ILE A 1 96 ? -8.172 6.489 -18.350 1.00 24.65 96 ILE A N 1
ATOM 718 C CA . ILE A 1 96 ? -7.778 7.591 -17.497 1.00 23.22 96 ILE A CA 1
ATOM 719 C C . ILE A 1 96 ? -7.793 8.899 -18.295 1.00 20.78 96 ILE A C 1
ATOM 720 O O . ILE A 1 96 ? -8.321 9.864 -17.814 1.00 19.81 96 ILE A O 1
ATOM 725 N N . VAL A 1 97 ? -7.163 8.959 -19.472 1.00 20.97 97 VAL A N 1
ATOM 726 C CA . VAL A 1 97 ? -6.972 10.222 -20.206 1.00 22.75 97 VAL A CA 1
ATOM 727 C C . VAL A 1 97 ? -8.328 10.758 -20.690 1.00 23.07 97 VAL A C 1
ATOM 728 O O . VAL A 1 97 ? -8.616 11.921 -20.568 1.00 23.05 97 VAL A O 1
ATOM 732 N N . LEU A 1 98 ? -9.158 9.868 -21.183 1.00 21.93 98 LEU A N 1
ATOM 733 C CA . LEU A 1 98 ? -10.485 10.292 -21.712 1.00 21.69 98 LEU A CA 1
ATOM 734 C C . LEU A 1 98 ? -11.410 10.718 -20.595 1.00 21.70 98 LEU A C 1
ATOM 735 O O . LEU A 1 98 ? -12.137 11.699 -20.734 1.00 23.26 98 LEU A O 1
ATOM 740 N N . GLN A 1 99 ? -11.430 9.978 -19.502 1.00 21.80 99 GLN A N 1
ATOM 741 C CA . GLN A 1 99 ? -12.174 10.395 -18.328 1.00 23.29 99 GLN A CA 1
ATOM 742 C C . GLN A 1 99 ? -11.748 11.754 -17.744 1.00 23.97 99 GLN A C 1
ATOM 743 O O . GLN A 1 99 ? -12.579 12.538 -17.319 1.00 22.39 99 GLN A O 1
ATOM 749 N N . MET A 1 100 ? -10.444 12.052 -17.730 1.00 22.09 100 MET A N 1
ATOM 750 C CA . MET A 1 100 ? -9.981 13.385 -17.398 1.00 24.84 100 MET A CA 1
ATOM 751 C C . MET A 1 100 ? -10.431 14.428 -18.385 1.00 25.92 100 MET A C 1
ATOM 752 O O . MET A 1 100 ? -10.870 15.505 -18.002 1.00 28.69 100 MET A O 1
ATOM 757 N N . LYS A 1 101 ? -10.401 14.101 -19.668 1.00 25.83 101 LYS A N 1
ATOM 758 C CA . LYS A 1 101 ? -10.992 14.983 -20.656 1.00 27.65 101 LYS A CA 1
ATOM 759 C C . LYS A 1 101 ? -12.466 15.288 -20.329 1.00 28.92 101 LYS A C 1
ATOM 760 O O . LYS A 1 101 ? -12.894 16.469 -20.308 1.00 28.83 101 LYS A O 1
ATOM 766 N N . GLU A 1 102 ? -13.227 14.238 -20.049 1.00 26.80 102 GLU A N 1
ATOM 767 C CA . GLU A 1 102 ? -14.647 14.385 -19.776 1.00 28.02 102 GLU A CA 1
ATOM 768 C C . GLU A 1 102 ? -14.925 15.200 -18.507 1.00 28.43 102 GLU A C 1
ATOM 769 O O . GLU A 1 102 ? -15.834 16.004 -18.466 1.00 27.65 102 GLU A O 1
ATOM 775 N N . TRP A 1 103 ? -14.137 14.982 -17.476 1.00 26.77 103 TRP A N 1
ATOM 776 C CA . TRP A 1 103 ? -14.268 15.708 -16.227 1.00 26.92 103 TRP A CA 1
ATOM 777 C C . TRP A 1 103 ? -13.942 17.179 -16.434 1.00 27.77 103 TRP A C 1
ATOM 778 O O . TRP A 1 103 ? -14.658 18.057 -15.954 1.00 27.70 103 TRP A O 1
ATOM 789 N N . GLY A 1 104 ? -12.855 17.459 -17.150 1.00 27.93 104 GLY A N 1
ATOM 790 C CA . GLY A 1 104 ? -12.440 18.830 -17.418 1.00 29.76 104 GLY A CA 1
ATOM 791 C C . GLY A 1 104 ? -13.481 19.597 -18.231 1.00 32.17 104 GLY A C 1
ATOM 792 O O . GLY A 1 104 ? -13.765 20.751 -17.927 1.00 35.42 104 GLY A O 1
ATOM 793 N N . GLU A 1 105 ? -14.046 18.968 -19.259 1.00 32.23 105 GLU A N 1
ATOM 794 C CA . GLU A 1 105 ? -15.150 19.574 -20.022 1.00 36.86 105 GLU A CA 1
ATOM 795 C C . GLU A 1 105 ? -16.368 19.810 -19.147 1.00 36.40 105 GLU A C 1
ATOM 796 O O . GLU A 1 105 ? -16.931 20.904 -19.167 1.00 37.64 105 GLU A O 1
ATOM 802 N N . SER A 1 106 ? -16.773 18.792 -18.398 1.00 33.90 106 SER A N 1
ATOM 803 C CA . SER A 1 106 ? -17.985 18.858 -17.584 1.00 36.50 106 SER A CA 1
ATOM 804 C C . SER A 1 106 ? -17.913 19.854 -16.444 1.00 36.93 106 SER A C 1
ATOM 805 O O . SER A 1 106 ? -18.932 20.462 -16.101 1.00 40.25 106 SER A O 1
ATOM 808 N N . ASN A 1 107 ? -16.727 20.000 -15.846 1.00 35.28 107 ASN A N 1
ATOM 809 C CA . ASN A 1 107 ? -16.559 20.750 -14.612 1.00 36.05 107 ASN A CA 1
ATOM 810 C C . ASN A 1 107 ? -15.768 22.042 -14.740 1.00 39.61 107 ASN A C 1
ATOM 811 O O . ASN A 1 107 ? -15.539 22.725 -13.734 1.00 41.13 107 ASN A O 1
ATOM 816 N N . ARG A 1 108 ? -15.404 22.394 -15.976 1.00 43.11 108 ARG A N 1
ATOM 817 C CA . ARG A 1 108 ? -14.694 23.637 -16.284 1.00 47.55 108 ARG A CA 1
ATOM 818 C C . ARG A 1 108 ? -15.341 24.859 -15.623 1.00 49.27 108 ARG A C 1
ATOM 819 O O . ARG A 1 108 ? -14.655 25.614 -14.942 1.00 50.02 108 ARG A O 1
ATOM 827 N N . ASP A 1 109 ? -16.653 25.039 -15.826 1.00 50.61 109 ASP A N 1
ATOM 828 C CA . ASP A 1 109 ? -17.410 26.189 -15.269 1.00 54.02 109 ASP A CA 1
ATOM 829 C C . ASP A 1 109 ? -17.361 26.283 -13.747 1.00 50.81 109 ASP A C 1
ATOM 830 O O . ASP A 1 109 ? -17.008 27.322 -13.192 1.00 53.57 109 ASP A O 1
ATOM 835 N N . VAL A 1 110 ? -17.737 25.206 -13.069 1.00 46.86 110 VAL A N 1
ATOM 836 C CA . VAL A 1 110 ? -17.705 25.187 -11.602 1.00 45.83 110 VAL A CA 1
ATOM 837 C C . VAL A 1 110 ? -16.321 25.490 -11.057 1.00 44.34 110 VAL A C 1
ATOM 838 O O . VAL A 1 110 ? -16.182 26.211 -10.073 1.00 45.57 110 VAL A O 1
ATOM 842 N N . LEU A 1 111 ? -15.294 24.942 -11.702 1.00 43.15 111 LEU A N 1
ATOM 843 C CA . LEU A 1 111 ? -13.925 25.087 -11.238 1.00 44.70 111 LEU A CA 1
ATOM 844 C C . LEU A 1 111 ? -13.416 26.521 -11.377 1.00 48.12 111 LEU A C 1
ATOM 845 O O . LEU A 1 111 ? -12.823 27.082 -10.438 1.00 50.22 111 LEU A O 1
ATOM 850 N N . GLU A 1 112 ? -13.668 27.120 -12.539 1.00 49.82 112 GLU A N 1
ATOM 851 C CA . GLU A 1 112 ? -13.358 28.531 -12.741 1.00 55.34 112 GLU A CA 1
ATOM 852 C C . GLU A 1 112 ? -14.156 29.480 -11.815 1.00 55.97 112 GLU A C 1
ATOM 853 O O . GLU A 1 112 ? -13.623 30.493 -11.380 1.00 58.66 112 GLU A O 1
ATOM 859 N N . SER A 1 113 ? -15.400 29.139 -11.480 1.00 53.97 113 SER A N 1
ATOM 860 C CA . SER A 1 113 ? -16.171 29.937 -10.516 1.00 55.05 113 SER A CA 1
ATOM 861 C C . SER A 1 113 ? -15.592 29.848 -9.084 1.00 54.47 113 SER A C 1
ATOM 862 O O . SER A 1 113 ? -15.659 30.830 -8.334 1.00 56.26 113 SER A O 1
ATOM 865 N N . TYR A 1 114 ? -15.018 28.689 -8.713 1.00 52.40 114 TYR A N 1
ATOM 866 C CA . TYR A 1 114 ? -14.269 28.559 -7.438 1.00 52.42 114 TYR A CA 1
ATOM 867 C C . TYR A 1 114 ? -12.975 29.380 -7.475 1.00 56.40 114 TYR A C 1
ATOM 868 O O . TYR A 1 114 ? -12.585 29.970 -6.463 1.00 58.00 114 TYR A O 1
ATOM 877 N N . ARG A 1 115 ? -12.348 29.445 -8.650 1.00 58.86 115 ARG A N 1
ATOM 878 C CA . ARG A 1 115 ? -11.108 30.214 -8.852 1.00 64.33 115 ARG A CA 1
ATOM 879 C C . ARG A 1 115 ? -11.308 31.734 -9.036 1.00 70.27 115 ARG A C 1
ATOM 880 O O . ARG A 1 115 ? -10.396 32.434 -9.475 1.00 74.85 115 ARG A O 1
ATOM 888 N N . SER A 1 116 ? -12.487 32.251 -8.695 1.00 73.76 116 SER A N 1
ATOM 889 C CA . SER A 1 116 ? -12.731 33.699 -8.697 1.00 80.17 116 SER A CA 1
ATOM 890 C C . SER A 1 116 ? -13.936 34.046 -7.830 1.00 81.47 116 SER A C 1
ATOM 891 O O . SER A 1 116 ? -13.791 34.634 -6.757 1.00 87.12 116 SER A O 1
ATOM 894 N N . GLY B 1 13 ? -8.213 26.046 -23.720 1.00 58.82 13 GLY B N 1
ATOM 895 C CA . GLY B 1 13 ? -7.242 25.096 -23.108 1.00 54.12 13 GLY B CA 1
ATOM 896 C C . GLY B 1 13 ? -7.739 23.659 -23.135 1.00 48.26 13 GLY B C 1
ATOM 897 O O . GLY B 1 13 ? -8.944 23.400 -23.068 1.00 47.23 13 GLY B O 1
ATOM 898 N N . SER B 1 14 ? -6.808 22.724 -23.262 1.00 45.01 14 SER B N 1
ATOM 899 C CA . SER B 1 14 ? -7.130 21.300 -23.258 1.00 40.35 14 SER B CA 1
ATOM 900 C C . SER B 1 14 ? -7.868 20.909 -21.980 1.00 35.16 14 SER B C 1
ATOM 901 O O . SER B 1 14 ? -7.390 21.202 -20.898 1.00 32.16 14 SER B O 1
ATOM 904 N N . PRO B 1 15 ? -9.025 20.232 -22.102 1.00 33.69 15 PRO B N 1
ATOM 905 C CA . PRO B 1 15 ? -9.686 19.747 -20.866 1.00 31.73 15 PRO B CA 1
ATOM 906 C C . PRO B 1 15 ? -8.913 18.667 -20.087 1.00 30.32 15 PRO B C 1
ATOM 907 O O . PRO B 1 15 ? -9.080 18.580 -18.868 1.00 29.37 15 PRO B O 1
ATOM 911 N N . VAL B 1 16 ? -8.052 17.894 -20.769 1.00 28.03 16 VAL B N 1
ATOM 912 C CA . VAL B 1 16 ? -7.167 16.921 -20.104 1.00 28.31 16 VAL B CA 1
ATOM 913 C C . VAL B 1 16 ? -6.132 17.644 -19.229 1.00 28.94 16 VAL B C 1
ATOM 914 O O . VAL B 1 16 ? -5.960 17.327 -18.028 1.00 28.33 16 VAL B O 1
ATOM 918 N N . GLU B 1 17 ? -5.499 18.654 -19.792 1.00 29.46 17 GLU B N 1
ATOM 919 C CA . GLU B 1 17 ? -4.549 19.458 -19.014 1.00 31.99 17 GLU B CA 1
ATOM 920 C C . GLU B 1 17 ? -5.274 20.256 -17.889 1.00 31.88 17 GLU B C 1
ATOM 921 O O . GLU B 1 17 ? -4.722 20.485 -16.819 1.00 32.70 17 GLU B O 1
ATOM 927 N N . PHE B 1 18 ? -6.512 20.671 -18.146 1.00 33.64 18 PHE B N 1
ATOM 928 C CA . PHE B 1 18 ? -7.317 21.388 -17.131 1.00 33.70 18 PHE B CA 1
ATOM 929 C C . PHE B 1 18 ? -7.511 20.477 -15.892 1.00 31.92 18 PHE B C 1
ATOM 930 O O . PHE B 1 18 ? -7.309 20.905 -14.739 1.00 32.04 18 PHE B O 1
ATOM 938 N N . THR B 1 19 ? -7.842 19.207 -16.137 1.00 28.56 19 THR B N 1
ATOM 939 C CA . THR B 1 19 ? -7.973 18.259 -15.045 1.00 28.63 19 THR B CA 1
ATOM 940 C C . THR B 1 19 ? -6.662 17.969 -14.328 1.00 30.64 19 THR B C 1
ATOM 941 O O . THR B 1 19 ? -6.630 17.926 -13.099 1.00 32.14 19 THR B O 1
ATOM 945 N N . LEU B 1 20 ? -5.597 17.775 -15.087 1.00 30.30 20 LEU B N 1
ATOM 946 C CA . LEU B 1 20 ? -4.289 17.505 -14.501 1.00 32.87 20 LEU B CA 1
ATOM 947 C C . LEU B 1 20 ? -3.770 18.694 -13.668 1.00 35.63 20 LEU B C 1
ATOM 948 O O . LEU B 1 20 ? -3.031 18.502 -12.701 1.00 40.57 20 LEU B O 1
ATOM 953 N N . ASP B 1 21 ? -4.185 19.912 -14.005 1.00 37.19 21 ASP B N 1
ATOM 954 C CA . ASP B 1 21 ? -3.815 21.102 -13.209 1.00 40.25 21 ASP B CA 1
ATOM 955 C C . ASP B 1 21 ? -4.505 21.100 -11.828 1.00 38.49 21 ASP B C 1
ATOM 956 O O . ASP B 1 21 ? -3.988 21.653 -10.864 1.00 39.26 21 ASP B O 1
ATOM 961 N N . VAL B 1 22 ? -5.655 20.442 -11.725 1.00 34.56 22 VAL B N 1
ATOM 962 C CA . VAL B 1 22 ? -6.343 20.352 -10.445 1.00 35.72 22 VAL B CA 1
ATOM 963 C C . VAL B 1 22 ? -5.786 19.242 -9.546 1.00 35.67 22 VAL B C 1
ATOM 964 O O . VAL B 1 22 ? -5.688 19.425 -8.326 1.00 34.80 22 VAL B O 1
ATOM 968 N N . ILE B 1 23 ? -5.421 18.105 -10.141 1.00 34.43 23 ILE B N 1
ATOM 969 C CA . ILE B 1 23 ? -5.098 16.888 -9.385 1.00 38.23 23 ILE B CA 1
ATOM 970 C C . ILE B 1 23 ? -3.645 16.448 -9.555 1.00 40.41 23 ILE B C 1
ATOM 971 O O . ILE B 1 23 ? -3.187 15.508 -8.910 1.00 41.06 23 ILE B O 1
ATOM 976 N N . GLY B 1 24 ? -2.919 17.178 -10.397 1.00 41.39 24 GLY B N 1
ATOM 977 C CA . GLY B 1 24 ? -1.576 16.798 -10.772 1.00 43.13 24 GLY B CA 1
ATOM 978 C C . GLY B 1 24 ? -0.520 17.443 -9.930 1.00 45.11 24 GLY B C 1
ATOM 979 O O . GLY B 1 24 ? -0.799 18.193 -9.004 1.00 46.57 24 GLY B O 1
ATOM 980 N N . GLY B 1 25 ? 0.717 17.111 -10.249 1.00 38.43 25 GLY B N 1
ATOM 981 C CA . GLY B 1 25 ? 1.860 17.571 -9.469 1.00 40.61 25 GLY B CA 1
ATOM 982 C C . GLY B 1 25 ? 2.273 16.451 -8.524 1.00 39.93 25 GLY B C 1
ATOM 983 O O . GLY B 1 25 ? 1.714 15.361 -8.576 1.00 39.10 25 GLY B O 1
ATOM 984 N N . LYS B 1 26 ? 3.258 16.692 -7.670 1.00 38.52 26 LYS B N 1
ATOM 985 C CA . LYS B 1 26 ? 3.823 15.601 -6.888 1.00 38.04 26 LYS B CA 1
ATOM 986 C C . LYS B 1 26 ? 3.001 15.081 -5.681 1.00 35.37 26 LYS B C 1
ATOM 987 O O . LYS B 1 26 ? 3.195 13.939 -5.242 1.00 33.89 26 LYS B O 1
ATOM 993 N N . TRP B 1 27 ? 2.054 15.878 -5.185 1.00 33.27 27 TRP B N 1
ATOM 994 C CA . TRP B 1 27 ? 1.466 15.642 -3.884 1.00 32.68 27 TRP B CA 1
ATOM 995 C C . TRP B 1 27 ? -0.031 15.535 -3.869 1.00 28.64 27 TRP B C 1
ATOM 996 O O . TRP B 1 27 ? -0.580 14.874 -3.020 1.00 29.23 27 TRP B O 1
ATOM 1007 N N . LYS B 1 28 ? -0.716 16.211 -4.760 1.00 27.94 28 LYS B N 1
ATOM 1008 C CA . LYS B 1 28 ? -2.179 16.303 -4.587 1.00 26.52 28 LYS B CA 1
ATOM 1009 C C . LYS B 1 28 ? -2.865 14.952 -4.686 1.00 26.21 28 LYS B C 1
ATOM 1010 O O . LYS B 1 28 ? -3.869 14.707 -4.012 1.00 26.28 28 LYS B O 1
ATOM 1016 N N . GLY B 1 29 ? -2.394 14.094 -5.582 1.00 26.66 29 GLY B N 1
ATOM 1017 C CA . GLY B 1 29 ? -2.968 12.753 -5.738 1.00 27.48 29 GLY B CA 1
ATOM 1018 C C . GLY B 1 29 ? -2.949 11.926 -4.465 1.00 27.42 29 GLY B C 1
ATOM 1019 O O . GLY B 1 29 ? -3.922 11.233 -4.136 1.00 25.58 29 GLY B O 1
ATOM 1020 N N . ILE B 1 30 ? -1.813 11.985 -3.762 1.00 28.17 30 ILE B N 1
ATOM 1021 C CA . ILE B 1 30 ? -1.611 11.277 -2.514 1.00 28.99 30 ILE B CA 1
ATOM 1022 C C . ILE B 1 30 ? -2.542 11.845 -1.462 1.00 26.13 30 ILE B C 1
ATOM 1023 O O . ILE B 1 30 ? -3.232 11.086 -0.782 1.00 25.85 30 ILE B O 1
ATOM 1028 N N . LEU B 1 31 ? -2.568 13.180 -1.353 1.00 25.86 31 LEU B N 1
ATOM 1029 C CA . LEU B 1 31 ? -3.384 13.887 -0.355 1.00 25.07 31 LEU B CA 1
ATOM 1030 C C . LEU B 1 31 ? -4.857 13.505 -0.550 1.00 25.01 31 LEU B C 1
ATOM 1031 O O . LEU B 1 31 ? -5.522 13.081 0.377 1.00 23.74 31 LEU B O 1
ATOM 1036 N N . PHE B 1 32 ? -5.301 13.631 -1.798 1.00 26.06 32 PHE B N 1
ATOM 1037 C CA . PHE B 1 32 ? -6.628 13.264 -2.214 1.00 25.27 32 PHE B CA 1
ATOM 1038 C C . PHE B 1 32 ? -6.983 11.832 -1.849 1.00 25.51 32 PHE B C 1
ATOM 1039 O O . PHE B 1 32 ? -8.041 11.572 -1.232 1.00 25.54 32 PHE B O 1
ATOM 1047 N N . TYR B 1 33 ? -6.131 10.888 -2.245 1.00 27.04 33 TYR B N 1
ATOM 1048 C CA . TYR B 1 33 ? -6.370 9.483 -1.992 1.00 29.45 33 TYR B CA 1
ATOM 1049 C C . TYR B 1 33 ? -6.649 9.198 -0.519 1.00 30.02 33 TYR B C 1
ATOM 1050 O O . TYR B 1 33 ? -7.595 8.468 -0.196 1.00 29.04 33 TYR B O 1
ATOM 1059 N N . HIS B 1 34 ? -5.873 9.830 0.351 1.00 28.15 34 HIS B N 1
ATOM 1060 C CA . HIS B 1 34 ? -5.954 9.585 1.775 1.00 29.05 34 HIS B CA 1
ATOM 1061 C C . HIS B 1 34 ? -7.164 10.242 2.419 1.00 27.95 34 HIS B C 1
ATOM 1062 O O . HIS B 1 34 ? -7.560 9.880 3.510 1.00 28.16 34 HIS B O 1
ATOM 1069 N N . MET B 1 35 ? -7.815 11.144 1.709 1.00 24.82 35 MET B N 1
ATOM 1070 C CA . MET B 1 35 ? -9.089 11.667 2.197 1.00 25.32 35 MET B CA 1
ATOM 1071 C C . MET B 1 35 ? -10.290 10.879 1.705 1.00 25.97 35 MET B C 1
ATOM 1072 O O . MET B 1 35 ? -11.413 11.161 2.150 1.00 24.33 35 MET B O 1
ATOM 1077 N N . ILE B 1 36 ? -10.080 9.912 0.814 1.00 26.68 36 ILE B N 1
ATOM 1078 C CA . ILE B 1 36 ? -11.201 9.120 0.269 1.00 26.22 36 ILE B CA 1
ATOM 1079 C C . ILE B 1 36 ? -11.960 8.415 1.413 1.00 28.84 36 ILE B C 1
ATOM 1080 O O . ILE B 1 36 ? -13.198 8.389 1.431 1.00 30.72 36 ILE B O 1
ATOM 1085 N N . ASP B 1 37 ? -11.245 7.891 2.397 1.00 29.29 37 ASP B N 1
ATOM 1086 C CA . ASP B 1 37 ? -11.891 7.191 3.510 1.00 33.75 37 ASP B CA 1
ATOM 1087 C C . ASP B 1 37 ? -12.286 8.058 4.697 1.00 32.61 37 ASP B C 1
ATOM 1088 O O . ASP B 1 37 ? -12.678 7.515 5.721 1.00 33.63 37 ASP B O 1
ATOM 1093 N N . GLY B 1 38 ? -12.179 9.383 4.546 1.00 31.84 38 GLY B N 1
ATOM 1094 C CA . GLY B 1 38 ? -12.579 10.365 5.571 1.00 31.16 38 GLY B CA 1
ATOM 1095 C C . GLY B 1 38 ? -11.539 11.432 5.895 1.00 28.35 38 GLY B C 1
ATOM 1096 O O . GLY B 1 38 ? -10.402 11.366 5.436 1.00 28.04 38 GLY B O 1
ATOM 1097 N N . LYS B 1 39 ? -11.939 12.386 6.734 1.00 29.28 39 LYS B N 1
ATOM 1098 C CA . LYS B 1 39 ? -11.190 13.626 6.995 1.00 30.69 39 LYS B CA 1
ATOM 1099 C C . LYS B 1 39 ? -9.853 13.322 7.663 1.00 29.23 39 LYS B C 1
ATOM 1100 O O . LYS B 1 39 ? -9.741 12.295 8.345 1.00 30.53 39 LYS B O 1
ATOM 1106 N N . LYS B 1 40 ? -8.855 14.187 7.438 1.00 27.60 40 LYS B N 1
ATOM 1107 C CA . LYS B 1 40 ? -7.508 14.023 7.965 1.00 27.85 40 LYS B CA 1
ATOM 1108 C C . LYS B 1 40 ? -6.986 15.329 8.554 1.00 28.38 40 LYS B C 1
ATOM 1109 O O . LYS B 1 40 ? -7.294 16.411 8.057 1.00 29.07 40 LYS B O 1
ATOM 1115 N N . ARG B 1 41 ? -6.174 15.230 9.598 1.00 29.68 41 ARG B N 1
ATOM 1116 C CA . ARG B 1 41 ? -5.516 16.409 10.142 1.00 31.14 41 ARG B CA 1
ATOM 1117 C C . ARG B 1 41 ? -4.181 16.566 9.433 1.00 30.68 41 ARG B C 1
ATOM 1118 O O . ARG B 1 41 ? -3.648 15.620 8.874 1.00 29.68 41 ARG B O 1
ATOM 1126 N N . PHE B 1 42 ? -3.623 17.764 9.528 1.00 32.06 42 PHE B N 1
ATOM 1127 C CA . PHE B 1 42 ? -2.375 18.137 8.882 1.00 31.36 42 PHE B CA 1
ATOM 1128 C C . PHE B 1 42 ? -1.247 17.176 9.246 1.00 30.37 42 PHE B C 1
ATOM 1129 O O . PHE B 1 42 ? -0.567 16.666 8.371 1.00 29.91 42 PHE B O 1
ATOM 1137 N N . ASN B 1 43 ? -1.102 16.894 10.528 1.00 30.55 43 ASN B N 1
ATOM 1138 C CA . ASN B 1 43 ? -0.133 15.910 11.009 1.00 33.18 43 ASN B CA 1
ATOM 1139 C C . ASN B 1 43 ? -0.312 14.471 10.482 1.00 31.43 43 ASN B C 1
ATOM 1140 O O . ASN B 1 43 ? 0.664 13.729 10.359 1.00 30.05 43 ASN B O 1
ATOM 1145 N N . GLU B 1 44 ? -1.542 14.080 10.139 1.00 29.50 44 GLU B N 1
ATOM 1146 C CA . GLU B 1 44 ? -1.751 12.764 9.551 1.00 29.44 44 GLU B CA 1
ATOM 1147 C C . GLU B 1 44 ? -1.157 12.713 8.147 1.00 28.39 44 GLU B C 1
ATOM 1148 O O . GLU B 1 44 ? -0.615 11.686 7.753 1.00 29.60 44 GLU B O 1
ATOM 1154 N N . PHE B 1 45 ? -1.289 13.817 7.414 1.00 27.97 45 PHE B N 1
ATOM 1155 C CA . PHE B 1 45 ? -0.727 13.948 6.076 1.00 27.92 45 PHE B CA 1
ATOM 1156 C C . PHE B 1 45 ? 0.811 13.940 6.120 1.00 28.32 45 PHE B C 1
ATOM 1157 O O . PHE B 1 45 ? 1.412 13.356 5.218 1.00 29.29 45 PHE B O 1
ATOM 1165 N N . ARG B 1 46 ? 1.414 14.622 7.098 1.00 31.28 46 ARG B N 1
ATOM 1166 C CA . ARG B 1 46 ? 2.875 14.626 7.253 1.00 34.03 46 ARG B CA 1
ATOM 1167 C C . ARG B 1 46 ? 3.420 13.218 7.477 1.00 36.16 46 ARG B C 1
ATOM 1168 O O . ARG B 1 46 ? 4.560 12.888 7.064 1.00 38.73 46 ARG B O 1
ATOM 1176 N N . ARG B 1 47 ? 2.663 12.402 8.205 1.00 35.94 47 ARG B N 1
ATOM 1177 C CA . ARG B 1 47 ? 3.052 10.999 8.394 1.00 37.84 47 ARG B CA 1
ATOM 1178 C C . ARG B 1 47 ? 2.850 10.226 7.090 1.00 37.66 47 ARG B C 1
ATOM 1179 O O . ARG B 1 47 ? 3.560 9.276 6.825 1.00 39.84 47 ARG B O 1
ATOM 1187 N N . ILE B 1 48 ? 1.836 10.585 6.311 1.00 38.61 48 ILE B N 1
ATOM 1188 C CA . ILE B 1 48 ? 1.614 9.932 5.006 1.00 40.10 48 ILE B CA 1
ATOM 1189 C C . ILE B 1 48 ? 2.776 10.298 4.052 1.00 41.87 48 ILE B C 1
ATOM 1190 O O . ILE B 1 48 ? 3.230 9.440 3.300 1.00 43.59 48 ILE B O 1
ATOM 1195 N N . CYS B 1 49 ? 3.297 11.527 4.125 1.00 40.96 49 CYS B N 1
ATOM 1196 C CA . CYS B 1 49 ? 4.386 11.952 3.218 1.00 42.63 49 CYS B CA 1
ATOM 1197 C C . CYS B 1 49 ? 5.500 12.550 4.022 1.00 40.85 49 CYS B C 1
ATOM 1198 O O . CYS B 1 49 ? 5.519 13.763 4.168 1.00 39.31 49 CYS B O 1
ATOM 1201 N N . PRO B 1 50 ? 6.430 11.719 4.549 1.00 42.93 50 PRO B N 1
ATOM 1202 C CA . PRO B 1 50 ? 7.524 12.288 5.340 1.00 46.02 50 PRO B CA 1
ATOM 1203 C C . PRO B 1 50 ? 8.495 13.194 4.577 1.00 47.80 50 PRO B C 1
ATOM 1204 O O . PRO B 1 50 ? 9.136 14.006 5.193 1.00 44.76 50 PRO B O 1
ATOM 1208 N N . SER B 1 51 ? 8.583 13.103 3.256 1.00 49.39 51 SER B N 1
ATOM 1209 C CA . SER B 1 51 ? 9.408 14.067 2.541 1.00 50.25 51 SER B CA 1
ATOM 1210 C C . SER B 1 51 ? 8.701 15.407 2.210 1.00 48.82 51 SER B C 1
ATOM 1211 O O . SER B 1 51 ? 9.383 16.331 1.775 1.00 52.23 51 SER B O 1
ATOM 1214 N N . ILE B 1 52 ? 7.378 15.552 2.402 1.00 45.31 52 ILE B N 1
ATOM 1215 C CA . ILE B 1 52 ? 6.742 16.880 2.160 1.00 42.51 52 ILE B CA 1
ATOM 1216 C C . ILE B 1 52 ? 7.233 17.823 3.285 1.00 45.03 52 ILE B C 1
ATOM 1217 O O . ILE B 1 52 ? 7.532 17.368 4.423 1.00 44.95 52 ILE B O 1
ATOM 1222 N N . THR B 1 53 ? 7.464 19.100 2.958 1.00 45.04 53 THR B N 1
ATOM 1223 C CA . THR B 1 53 ? 7.797 20.097 3.989 1.00 44.63 53 THR B CA 1
ATOM 1224 C C . THR B 1 53 ? 6.465 20.649 4.435 1.00 43.42 53 THR B C 1
ATOM 1225 O O . THR B 1 53 ? 5.502 20.563 3.695 1.00 39.33 53 THR B O 1
ATOM 1229 N N . GLN B 1 54 ? 6.404 21.217 5.632 1.00 43.51 54 GLN B N 1
ATOM 1230 C CA . GLN B 1 54 ? 5.128 21.735 6.155 1.00 40.08 54 GLN B CA 1
ATOM 1231 C C . GLN B 1 54 ? 4.568 22.916 5.318 1.00 40.43 54 GLN B C 1
ATOM 1232 O O . GLN B 1 54 ? 3.355 22.992 5.083 1.00 35.01 54 GLN B O 1
ATOM 1238 N N . ARG B 1 55 ? 5.433 23.811 4.823 1.00 39.33 55 ARG B N 1
ATOM 1239 C CA . ARG B 1 55 ? 4.971 24.891 3.915 1.00 42.34 55 ARG B CA 1
ATOM 1240 C C . ARG B 1 55 ? 4.373 24.380 2.599 1.00 39.40 55 ARG B C 1
ATOM 1241 O O . ARG B 1 55 ? 3.352 24.886 2.131 1.00 40.08 55 ARG B O 1
ATOM 1249 N N . MET B 1 56 ? 5.010 23.381 2.005 1.00 39.04 56 MET B N 1
ATOM 1250 C CA . MET B 1 56 ? 4.519 22.775 0.774 1.00 37.56 56 MET B CA 1
ATOM 1251 C C . MET B 1 56 ? 3.181 22.045 1.014 1.00 34.82 56 MET B C 1
ATOM 1252 O O . MET B 1 56 ? 2.284 22.166 0.216 1.00 31.83 56 MET B O 1
ATOM 1257 N N . LEU B 1 57 ? 3.059 21.307 2.112 1.00 32.17 57 LEU B N 1
ATOM 1258 C CA . LEU B 1 57 ? 1.766 20.674 2.432 1.00 29.47 57 LEU B CA 1
ATOM 1259 C C . LEU B 1 57 ? 0.652 21.720 2.560 1.00 30.14 57 LEU B C 1
ATOM 1260 O O . LEU B 1 57 ? -0.485 21.535 2.024 1.00 29.04 57 LEU B O 1
ATOM 1265 N N . THR B 1 58 ? 0.941 22.813 3.272 1.00 31.45 58 THR B N 1
ATOM 1266 C CA . THR B 1 58 ? -0.057 23.866 3.452 1.00 31.87 58 THR B CA 1
ATOM 1267 C C . THR B 1 58 ? -0.461 24.448 2.091 1.00 32.16 58 THR B C 1
ATOM 1268 O O . THR B 1 58 ? -1.608 24.679 1.860 1.00 31.58 58 THR B O 1
ATOM 1272 N N . LEU B 1 59 ? 0.508 24.684 1.210 1.00 33.98 59 LEU B N 1
ATOM 1273 C CA . LEU B 1 59 ? 0.268 25.273 -0.112 1.00 34.64 59 LEU B CA 1
ATOM 1274 C C . LEU B 1 59 ? -0.551 24.342 -0.977 1.00 33.39 59 LEU B C 1
ATOM 1275 O O . LEU B 1 59 ? -1.546 24.781 -1.592 1.00 31.45 59 LEU B O 1
ATOM 1280 N N . GLN B 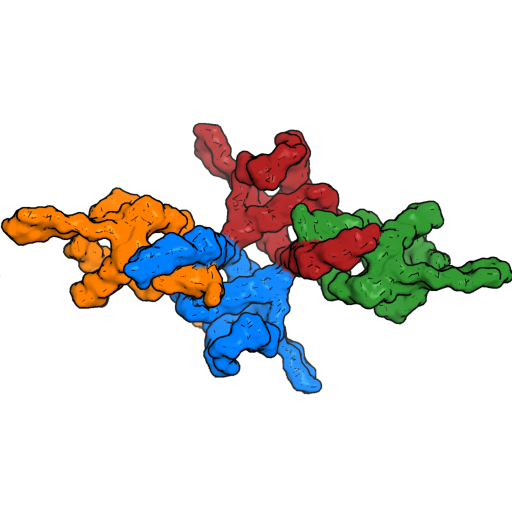1 60 ? -0.167 23.057 -1.006 1.00 31.98 60 GLN B N 1
ATOM 1281 C CA . GLN B 1 60 ? -0.926 22.080 -1.803 1.00 32.28 60 GLN B CA 1
ATOM 1282 C C . GLN B 1 60 ? -2.368 21.982 -1.318 1.00 30.60 60 GLN B C 1
ATOM 1283 O O . GLN B 1 60 ? -3.317 21.904 -2.128 1.00 29.49 60 GLN B O 1
ATOM 1289 N N . LEU B 1 61 ? -2.548 21.968 0.000 1.00 30.37 61 LEU B N 1
ATOM 1290 C CA . LEU B 1 61 ? -3.910 21.879 0.556 1.00 30.75 61 LEU B CA 1
ATOM 1291 C C . LEU B 1 61 ? -4.726 23.164 0.273 1.00 31.42 61 LEU B C 1
ATOM 1292 O O . LEU B 1 61 ? -5.912 23.080 0.034 1.00 31.95 61 LEU B O 1
ATOM 1297 N N . ARG B 1 62 ? -4.083 24.330 0.314 1.00 32.84 62 ARG B N 1
ATOM 1298 C CA . ARG B 1 62 ? -4.746 25.614 0.015 1.00 35.65 62 ARG B CA 1
ATOM 1299 C C . ARG B 1 62 ? -5.225 25.643 -1.437 1.00 33.54 62 ARG B C 1
ATOM 1300 O O . ARG B 1 62 ? -6.329 26.130 -1.739 1.00 32.37 62 ARG B O 1
ATOM 1308 N N . GLU B 1 63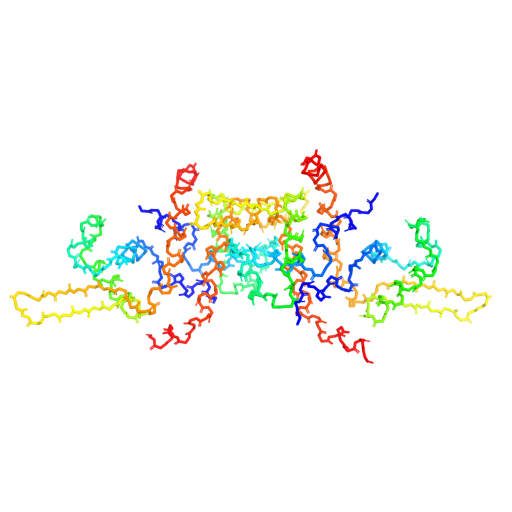 ? -4.408 25.120 -2.345 1.00 33.69 63 GLU B N 1
ATOM 1309 C CA . GLU B 1 63 ? -4.799 25.080 -3.750 1.00 32.52 63 GLU B CA 1
ATOM 1310 C C . GLU B 1 63 ? -5.970 24.139 -3.992 1.00 29.67 63 GLU B C 1
ATOM 1311 O O . GLU B 1 63 ? -6.894 24.488 -4.697 1.00 30.45 63 GLU B O 1
ATOM 1317 N N . LEU B 1 64 ? -5.937 22.943 -3.413 1.00 28.33 64 LEU B N 1
ATOM 1318 C CA . LEU B 1 64 ? -7.118 22.012 -3.475 1.00 27.46 64 LEU B CA 1
ATOM 1319 C C . LEU B 1 64 ? -8.393 22.629 -2.910 1.00 27.81 64 LEU B C 1
ATOM 1320 O O . LEU B 1 64 ? -9.528 22.488 -3.477 1.00 29.15 64 LEU B O 1
ATOM 1325 N N . GLU B 1 65 ? -8.229 23.328 -1.786 1.00 28.39 65 GLU B N 1
ATOM 1326 C CA . GLU B 1 65 ? -9.329 24.122 -1.203 1.00 30.24 65 GLU B CA 1
ATOM 1327 C C . GLU B 1 65 ? -9.803 25.240 -2.134 1.00 31.97 65 GLU B C 1
ATOM 1328 O O . GLU B 1 65 ? -11.032 25.429 -2.362 1.00 31.46 65 GLU B O 1
ATOM 1334 N N . ALA B 1 66 ? -8.854 25.988 -2.700 1.00 31.73 66 ALA B N 1
ATOM 1335 C CA . ALA B 1 66 ? -9.210 27.107 -3.562 1.00 33.66 66 ALA B CA 1
ATOM 1336 C C . ALA B 1 66 ? -9.984 26.632 -4.805 1.00 31.89 66 ALA B C 1
ATOM 1337 O O . ALA B 1 66 ? -10.823 27.358 -5.298 1.00 34.93 66 ALA B O 1
ATOM 1339 N N . ASP B 1 67 ? -9.685 25.419 -5.281 1.00 30.40 67 ASP B N 1
ATOM 1340 C CA . ASP B 1 67 ? -10.306 24.845 -6.450 1.00 30.47 67 ASP B CA 1
ATOM 1341 C C . ASP B 1 67 ? -11.626 24.145 -6.097 1.00 30.26 67 ASP B C 1
ATOM 1342 O O . ASP B 1 67 ? -12.253 23.582 -6.976 1.00 31.16 67 ASP B O 1
ATOM 1347 N N . GLY B 1 68 ? -12.008 24.157 -4.817 1.00 30.83 68 GLY B N 1
ATOM 1348 C CA . GLY B 1 68 ? -13.262 23.554 -4.360 1.00 31.65 68 GLY B CA 1
ATOM 1349 C C . GLY B 1 68 ? -13.279 22.053 -4.141 1.00 28.94 68 GLY B C 1
ATOM 1350 O O . GLY B 1 68 ? -14.342 21.469 -3.980 1.00 28.53 68 GLY B O 1
ATOM 1351 N N . ILE B 1 69 ? -12.107 21.432 -4.136 1.00 27.72 69 ILE B N 1
ATOM 1352 C CA . ILE B 1 69 ? -11.939 19.968 -3.994 1.00 27.88 69 ILE B CA 1
ATOM 1353 C C . ILE B 1 69 ? -11.818 19.496 -2.550 1.00 27.03 69 ILE B C 1
ATOM 1354 O O . ILE B 1 69 ? -12.245 18.376 -2.178 1.00 27.61 69 ILE B O 1
ATOM 1359 N N . VAL B 1 70 ? -11.288 20.378 -1.725 1.00 25.90 70 VAL B N 1
ATOM 1360 C CA . VAL B 1 70 ? -11.111 20.118 -0.322 1.00 26.33 70 VAL B CA 1
ATOM 1361 C C . VAL B 1 70 ? -11.777 21.177 0.546 1.00 27.56 70 VAL B C 1
ATOM 1362 O O . VAL B 1 70 ? -11.805 22.372 0.211 1.00 29.44 70 VAL B O 1
ATOM 1366 N N . HIS B 1 71 ? -12.371 20.697 1.643 1.00 27.26 71 HIS B N 1
ATOM 1367 C CA . HIS B 1 71 ? -12.959 21.520 2.663 1.00 28.56 71 HIS B CA 1
ATOM 1368 C C . HIS B 1 71 ? -12.003 21.538 3.828 1.00 27.65 71 HIS B C 1
ATOM 1369 O O . HIS B 1 71 ? -11.463 20.475 4.238 1.00 26.08 71 HIS B O 1
ATOM 1376 N N . ARG B 1 72 ? -11.731 22.740 4.325 1.00 28.68 72 ARG B N 1
ATOM 1377 C CA . ARG B 1 72 ? -10.936 22.924 5.557 1.00 30.30 72 ARG B CA 1
ATOM 1378 C C . ARG B 1 72 ? -11.846 23.427 6.699 1.00 32.86 72 ARG B C 1
ATOM 1379 O O . ARG B 1 72 ? -12.284 24.594 6.707 1.00 33.24 72 ARG B O 1
ATOM 1387 N N . GLU B 1 73 ? -12.113 22.535 7.647 1.00 33.37 73 GLU B N 1
ATOM 1388 C CA . GLU B 1 73 ? -12.947 22.820 8.794 1.00 33.98 73 GLU B CA 1
ATOM 1389 C C . GLU B 1 73 ? -12.063 23.212 9.975 1.00 33.27 73 GLU B C 1
ATOM 1390 O O . GLU B 1 73 ? -11.242 22.413 10.421 1.00 30.20 73 GLU B O 1
ATOM 1396 N N . VAL B 1 74 ? -12.260 24.428 10.474 1.00 31.82 74 VAL B N 1
ATOM 1397 C CA . VAL B 1 74 ? -11.538 24.918 11.634 1.00 35.01 74 VAL B CA 1
ATOM 1398 C C . VAL B 1 74 ? -12.466 24.978 12.852 1.00 38.09 74 VAL B C 1
ATOM 1399 O O . VAL B 1 74 ? -13.478 25.687 12.847 1.00 36.97 74 VAL B O 1
ATOM 1403 N N . TYR B 1 75 ? -12.092 24.234 13.887 1.00 40.32 75 TYR B N 1
ATOM 1404 C CA . TYR B 1 75 ? -12.799 24.255 15.162 1.00 44.75 75 TYR B CA 1
ATOM 1405 C C . TYR B 1 75 ? -12.223 25.350 16.024 1.00 46.40 75 TYR B C 1
ATOM 1406 O O . TYR B 1 75 ? -10.994 25.509 16.134 1.00 46.78 75 TYR B O 1
ATOM 1415 N N . HIS B 1 76 ? -13.122 26.099 16.652 1.00 49.05 76 HIS B N 1
ATOM 1416 C CA . HIS B 1 76 ? -12.776 27.377 17.249 1.00 51.35 76 HIS B CA 1
ATOM 1417 C C . HIS B 1 76 ? -12.417 27.301 18.699 1.00 51.53 76 HIS B C 1
ATOM 1418 O O . HIS B 1 76 ? -12.835 28.143 19.493 1.00 52.43 76 HIS B O 1
ATOM 1425 N N . GLN B 1 77 ? -11.603 26.305 19.047 1.00 50.33 77 GLN B N 1
ATOM 1426 C CA . GLN B 1 77 ? -10.981 26.236 20.365 1.00 53.33 77 GLN B CA 1
ATOM 1427 C C . GLN B 1 77 ? -9.477 26.544 20.291 1.00 51.88 77 GLN B C 1
ATOM 1428 O O . GLN B 1 77 ? -8.962 26.947 19.238 1.00 52.07 77 GLN B O 1
ATOM 1434 N N . VAL B 1 78 ? -8.789 26.448 21.415 1.00 49.42 78 VAL B N 1
ATOM 1435 C CA . VAL B 1 78 ? -7.367 26.727 21.434 1.00 49.20 78 VAL B CA 1
ATOM 1436 C C . VAL B 1 78 ? -6.610 25.561 22.057 1.00 47.05 78 VAL B C 1
ATOM 1437 O O . VAL B 1 78 ? -6.890 25.180 23.206 1.00 48.76 78 VAL B O 1
ATOM 1441 N N . PRO B 1 79 ? -5.647 24.988 21.315 1.00 43.47 79 PRO B N 1
ATOM 1442 C CA . PRO B 1 79 ? -5.261 25.301 19.943 1.00 42.32 79 PRO B CA 1
ATOM 1443 C C . PRO B 1 79 ? -6.327 24.753 18.985 1.00 40.66 79 PRO B C 1
ATOM 1444 O O . PRO B 1 79 ? -6.876 23.694 19.264 1.00 41.11 79 PRO B O 1
ATOM 1448 N N . PRO B 1 80 ? -6.634 25.453 17.871 1.00 39.57 80 PRO B N 1
ATOM 1449 C CA . PRO B 1 80 ? -7.736 24.988 17.004 1.00 38.92 80 PRO B CA 1
ATOM 1450 C C . PRO B 1 80 ? -7.499 23.633 16.324 1.00 36.67 80 PRO B C 1
ATOM 1451 O O . PRO B 1 80 ? -6.384 23.267 16.015 1.00 37.23 80 PRO B O 1
ATOM 1455 N N . LYS B 1 81 ? -8.572 22.898 16.122 1.00 36.29 81 LYS B N 1
ATOM 1456 C CA . LYS B 1 81 ? -8.512 21.634 15.441 1.00 34.63 81 LYS B CA 1
ATOM 1457 C C . LYS B 1 81 ? -8.787 21.980 13.997 1.00 32.34 81 LYS B C 1
ATOM 1458 O O . LYS B 1 81 ? -9.698 22.766 13.714 1.00 33.36 81 LYS B O 1
ATOM 1464 N N . VAL B 1 82 ? -7.953 21.462 13.096 1.00 30.28 82 VAL B N 1
ATOM 1465 C CA . VAL B 1 82 ? -8.182 21.628 11.669 1.00 29.19 82 VAL B CA 1
ATOM 1466 C C . VAL B 1 82 ? -8.261 20.280 10.949 1.00 29.94 82 VAL B C 1
ATOM 1467 O O . VAL B 1 82 ? -7.367 19.404 11.081 1.00 29.39 82 VAL B O 1
ATOM 1471 N N . GLU B 1 83 ? -9.345 20.136 10.195 1.00 29.80 83 GLU B N 1
ATOM 1472 C CA . GLU B 1 83 ? -9.640 18.909 9.444 1.00 30.57 83 GLU B CA 1
ATOM 1473 C C . GLU B 1 83 ? -9.912 19.170 7.966 1.00 29.28 83 GLU B C 1
ATOM 1474 O O . GLU B 1 83 ? -10.672 20.069 7.625 1.00 30.72 83 GLU B O 1
ATOM 1480 N N . TYR B 1 84 ? -9.259 18.380 7.125 1.00 28.13 84 TYR B N 1
ATOM 1481 C CA . TYR B 1 84 ? -9.326 18.438 5.668 1.00 27.54 84 TYR B CA 1
ATOM 1482 C C . TYR B 1 84 ? -10.128 17.240 5.142 1.00 28.31 84 TYR B C 1
ATOM 1483 O O . TYR B 1 84 ? -9.863 16.087 5.524 1.00 27.92 84 TYR B O 1
ATOM 1492 N N . SER B 1 85 ? -11.082 17.516 4.258 1.00 27.54 85 SER B N 1
ATOM 1493 C CA . SER B 1 85 ? -11.912 16.472 3.684 1.00 27.05 85 SER B CA 1
ATOM 1494 C C . SER B 1 85 ? -12.202 16.774 2.246 1.00 26.45 85 SER B C 1
ATOM 1495 O O . SER B 1 85 ? -11.975 17.928 1.780 1.00 27.69 85 SER B O 1
ATOM 1498 N N . LEU B 1 86 ? -12.743 15.780 1.537 1.00 24.57 86 LEU B N 1
ATOM 1499 C CA . LEU B 1 86 ? -13.164 15.985 0.175 1.00 24.40 86 LEU B CA 1
ATOM 1500 C C . LEU B 1 86 ? -14.545 16.613 0.202 1.00 24.44 86 LEU B C 1
ATOM 1501 O 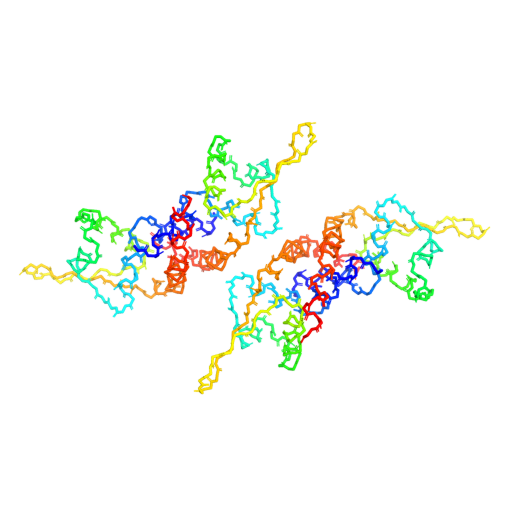O . LEU B 1 86 ? -15.393 16.245 0.961 1.00 26.72 86 LEU B O 1
ATOM 1506 N N . THR B 1 87 ? -14.750 17.582 -0.649 1.00 24.76 87 THR B N 1
ATOM 1507 C CA . THR B 1 87 ? -16.064 18.139 -0.877 1.00 26.88 87 THR B CA 1
ATOM 1508 C C . THR B 1 87 ? -16.804 17.161 -1.790 1.00 26.38 87 THR B C 1
ATOM 1509 O O . THR B 1 87 ? -16.180 16.292 -2.426 1.00 23.35 87 THR B O 1
ATOM 1513 N N . GLU B 1 88 ? -18.112 17.310 -1.895 1.00 27.03 88 GLU B N 1
ATOM 1514 C CA . GLU B 1 88 ? -18.868 16.575 -2.886 1.00 30.50 88 GLU B CA 1
ATOM 1515 C C . GLU B 1 88 ? -18.321 16.772 -4.316 1.00 27.45 88 GLU B C 1
ATOM 1516 O O . GLU B 1 88 ? -18.244 15.834 -5.080 1.00 26.63 88 GLU B O 1
ATOM 1522 N N . PHE B 1 89 ? -17.913 17.984 -4.654 1.00 26.49 89 PHE B N 1
ATOM 1523 C CA . PHE B 1 89 ? -17.320 18.264 -5.939 1.00 26.82 89 PHE B CA 1
ATOM 1524 C C . PHE B 1 89 ? -15.991 17.487 -6.070 1.00 26.42 89 PHE B C 1
ATOM 1525 O O . PHE B 1 89 ? -15.726 16.780 -7.054 1.00 26.20 89 PHE B O 1
ATOM 1533 N N . GLY B 1 90 ? -15.177 17.594 -5.039 1.00 25.51 90 GLY B N 1
ATOM 1534 C CA . GLY B 1 90 ? -13.968 16.758 -4.929 1.00 24.87 90 GLY B CA 1
ATOM 1535 C C . GLY B 1 90 ? -14.145 15.268 -5.226 1.00 25.28 90 GLY B C 1
ATOM 1536 O O . GLY B 1 90 ? -13.337 14.680 -5.945 1.00 27.16 90 GLY B O 1
ATOM 1537 N N . ARG B 1 91 ? -15.162 14.654 -4.623 1.00 24.33 91 ARG B N 1
ATOM 1538 C CA . ARG B 1 91 ? -15.481 13.244 -4.777 1.00 25.95 91 ARG B CA 1
ATOM 1539 C C . ARG B 1 91 ? -15.769 12.860 -6.226 1.00 25.11 91 ARG B C 1
ATOM 1540 O O . ARG B 1 91 ? -15.658 11.685 -6.562 1.00 23.70 91 ARG B O 1
ATOM 1548 N N . THR B 1 92 ? -16.140 13.819 -7.081 1.00 23.24 92 THR B N 1
ATOM 1549 C CA . THR B 1 92 ? -16.334 13.520 -8.524 1.00 25.87 92 THR B CA 1
ATOM 1550 C C . THR B 1 92 ? -15.037 13.147 -9.239 1.00 25.04 92 THR B C 1
ATOM 1551 O O . THR B 1 92 ? -15.098 12.510 -10.285 1.00 24.86 92 THR B O 1
ATOM 1555 N N . LEU B 1 93 ? -13.889 13.516 -8.659 1.00 23.70 93 LEU B N 1
ATOM 1556 C CA . LEU B 1 93 ? -12.594 13.064 -9.164 1.00 24.45 93 LEU B CA 1
ATOM 1557 C C . LEU B 1 93 ? -12.160 11.731 -8.606 1.00 24.53 93 LEU B C 1
ATOM 1558 O O . LEU B 1 93 ? -11.167 11.178 -9.059 1.00 21.42 93 LEU B O 1
ATOM 1563 N N . GLU B 1 94 ? -12.906 11.168 -7.662 1.00 24.73 94 GLU B N 1
ATOM 1564 C CA . GLU B 1 94 ? -12.515 9.878 -7.063 1.00 24.86 94 GLU B CA 1
ATOM 1565 C C . GLU B 1 94 ? -12.324 8.691 -8.051 1.00 23.98 94 GLU B C 1
ATOM 1566 O O . GLU B 1 94 ? -11.327 7.943 -7.938 1.00 23.41 94 GLU B O 1
ATOM 1572 N N . PRO B 1 95 ? -13.224 8.524 -9.045 1.00 23.42 95 PRO B N 1
ATOM 1573 C CA . PRO B 1 95 ? -13.040 7.427 -10.008 1.00 24.39 95 PRO B CA 1
ATOM 1574 C C . PRO B 1 95 ? -11.759 7.517 -10.795 1.00 22.54 95 PRO B C 1
ATOM 1575 O O . PRO B 1 95 ? -11.059 6.507 -10.966 1.00 23.10 95 PRO B O 1
ATOM 1579 N N . ILE B 1 96 ? -11.416 8.727 -11.201 1.00 23.83 96 ILE B N 1
ATOM 1580 C CA . ILE B 1 96 ? -10.180 8.966 -11.927 1.00 25.02 96 ILE B CA 1
ATOM 1581 C C . ILE B 1 96 ? -8.981 8.656 -10.997 1.00 24.14 96 ILE B C 1
ATOM 1582 O O . ILE B 1 96 ? -8.080 7.938 -11.395 1.00 25.50 96 ILE B O 1
ATOM 1587 N N . VAL B 1 97 ? -9.020 9.165 -9.760 1.00 23.73 97 VAL B N 1
ATOM 1588 C CA . VAL B 1 97 ? -7.914 8.892 -8.796 1.00 24.49 97 VAL B CA 1
ATOM 1589 C C . VAL B 1 97 ? -7.772 7.400 -8.499 1.00 24.43 97 VAL B C 1
ATOM 1590 O O . VAL B 1 97 ? -6.663 6.874 -8.524 1.00 22.83 97 VAL B O 1
ATOM 1594 N N . LEU B 1 98 ? -8.884 6.688 -8.306 1.00 25.38 98 LEU B N 1
ATOM 1595 C CA . LEU B 1 98 ? -8.798 5.256 -8.083 1.00 26.41 98 LEU B CA 1
ATOM 1596 C C . LEU B 1 98 ? -8.233 4.497 -9.321 1.00 24.56 98 LEU B C 1
ATOM 1597 O O . LEU B 1 98 ? -7.413 3.611 -9.154 1.00 25.71 98 LEU B O 1
ATOM 1602 N N . GLN B 1 99 ? -8.588 4.907 -10.541 1.00 23.62 99 GLN B N 1
ATOM 1603 C CA . GLN B 1 99 ? -7.989 4.335 -11.731 1.00 24.19 99 GLN B CA 1
ATOM 1604 C C . GLN B 1 99 ? -6.494 4.518 -11.817 1.00 24.19 99 GLN B C 1
ATOM 1605 O O . GLN B 1 99 ? -5.786 3.553 -12.212 1.00 24.69 99 GLN B O 1
ATOM 1611 N N . MET B 1 100 ? -6.024 5.699 -11.429 1.00 24.46 100 MET B N 1
ATOM 1612 C CA . MET B 1 100 ? -4.586 5.965 -11.386 1.00 25.34 100 MET B CA 1
ATOM 1613 C C . MET B 1 100 ? -3.898 5.021 -10.383 1.00 25.03 100 MET B C 1
ATOM 1614 O O . MET B 1 100 ? -2.828 4.462 -10.673 1.00 25.88 100 MET B O 1
ATOM 1619 N N . LYS B 1 101 ? -4.493 4.855 -9.211 1.00 26.62 101 LYS B N 1
ATOM 1620 C CA . LYS B 1 101 ? -3.960 3.926 -8.218 1.00 29.31 101 LYS B CA 1
ATOM 1621 C C . LYS B 1 101 ? -3.791 2.533 -8.863 1.00 28.28 101 LYS B C 1
ATOM 1622 O O . LYS B 1 101 ? -2.696 1.934 -8.836 1.00 27.01 101 LYS B O 1
ATOM 1628 N N A GLU B 1 102 ? -4.889 2.019 -9.413 0.80 26.07 102 GLU B N 1
ATOM 1629 N N B GLU B 1 102 ? -4.878 2.050 -9.455 0.20 27.11 102 GLU B N 1
ATOM 1630 C CA A GLU B 1 102 ? -4.909 0.674 -9.996 0.80 28.27 102 GLU B CA 1
ATOM 1631 C CA B GLU B 1 102 ? -4.955 0.692 -9.978 0.20 28.16 102 GLU B CA 1
ATOM 1632 C C A GLU B 1 102 ? -3.919 0.519 -11.143 0.80 26.80 102 GLU B C 1
ATOM 1633 C C B GLU B 1 102 ? -4.101 0.457 -11.238 0.20 26.81 102 GLU B C 1
ATOM 1634 O O A GLU B 1 102 ? -3.124 -0.441 -11.163 0.80 26.07 102 GLU B O 1
ATOM 1635 O O B GLU B 1 102 ? -3.619 -0.655 -11.452 0.20 27.83 102 GLU B O 1
ATOM 1646 N N . TRP B 1 103 ? -3.905 1.493 -12.056 1.00 25.21 103 TRP B N 1
ATOM 1647 C CA . TRP B 1 103 ? -3.053 1.397 -13.245 1.00 24.99 103 TRP B CA 1
ATOM 1648 C C . TRP B 1 103 ? -1.616 1.426 -12.797 1.00 25.04 103 TRP B C 1
ATOM 1649 O O . TRP B 1 103 ? -0.794 0.644 -13.272 1.00 25.32 103 TRP B O 1
ATOM 1660 N N . GLY B 1 104 ? -1.337 2.270 -11.812 1.00 25.13 104 GLY B N 1
ATOM 1661 C CA . GLY B 1 104 ? 0.023 2.395 -11.282 1.00 25.66 104 GLY B CA 1
ATOM 1662 C C . GLY B 1 104 ? 0.488 1.140 -10.576 1.00 27.43 104 GLY B C 1
ATOM 1663 O O . GLY B 1 104 ? 1.680 0.744 -10.672 1.00 28.33 104 GLY B O 1
ATOM 1664 N N . GLU B 1 105 ? -0.417 0.523 -9.819 1.00 27.79 105 GLU B N 1
ATOM 1665 C CA . GLU B 1 105 ? -0.110 -0.750 -9.142 1.00 33.67 105 GLU B CA 1
ATOM 1666 C C . GLU B 1 105 ? 0.146 -1.884 -10.126 1.00 33.25 105 GLU B C 1
ATOM 1667 O O . GLU B 1 105 ? 1.132 -2.593 -10.018 1.00 34.24 105 GLU B O 1
ATOM 1673 N N . SER B 1 106 ? -0.783 -2.048 -11.058 1.00 32.13 106 SER B N 1
ATOM 1674 C CA . SER B 1 106 ? -0.705 -3.037 -12.116 1.00 32.00 106 SER B CA 1
ATOM 1675 C C . SER B 1 106 ? 0.537 -2.919 -13.008 1.00 30.84 106 SER B C 1
ATOM 1676 O O . SER B 1 106 ? 1.060 -3.949 -13.436 1.00 32.52 106 SER B O 1
ATOM 1679 N N . ASN B 1 107 ? 1.030 -1.700 -13.246 1.00 27.69 107 ASN B N 1
ATOM 1680 C CA . ASN B 1 107 ? 1.971 -1.478 -14.325 1.00 28.15 107 ASN B CA 1
ATOM 1681 C C . ASN B 1 107 ? 3.354 -1.095 -13.898 1.00 29.40 107 ASN B C 1
ATOM 1682 O O . ASN B 1 107 ? 4.194 -0.850 -14.746 1.00 30.87 107 ASN B O 1
ATOM 1687 N N . ARG B 1 108 ? 3.592 -1.112 -12.588 1.00 29.31 108 ARG B N 1
ATOM 1688 C CA . ARG B 1 108 ? 4.838 -0.652 -12.036 1.00 32.37 108 ARG B CA 1
ATOM 1689 C C . ARG B 1 108 ? 5.984 -1.479 -12.627 1.00 32.20 108 ARG B C 1
ATOM 1690 O O . ARG B 1 108 ? 6.968 -0.911 -13.099 1.00 33.66 108 ARG B O 1
ATOM 1698 N N . ASP B 1 109 ? 5.814 -2.799 -12.642 1.00 33.11 109 ASP B N 1
ATOM 1699 C CA . ASP B 1 109 ? 6.858 -3.716 -13.134 1.00 34.57 109 ASP B CA 1
ATOM 1700 C C . ASP B 1 109 ? 7.154 -3.509 -14.629 1.00 34.08 109 ASP B C 1
ATOM 1701 O O . ASP B 1 109 ? 8.312 -3.542 -15.059 1.00 36.13 109 ASP B O 1
ATOM 1706 N N . VAL B 1 110 ? 6.121 -3.281 -15.429 1.00 33.34 110 VAL B N 1
ATOM 1707 C CA . VAL B 1 110 ? 6.332 -3.140 -16.873 1.00 35.36 110 VAL B CA 1
ATOM 1708 C C . VAL B 1 110 ? 6.841 -1.760 -17.280 1.00 35.21 110 VAL B C 1
ATOM 1709 O O . VAL B 1 110 ? 7.620 -1.641 -18.212 1.00 36.16 110 VAL B O 1
ATOM 1713 N N . LEU B 1 111 ? 6.454 -0.734 -16.538 1.00 33.70 111 LEU B N 1
ATOM 1714 C CA . LEU B 1 111 ? 7.046 0.586 -16.743 1.00 36.80 111 LEU B CA 1
ATOM 1715 C C . LEU B 1 111 ? 8.530 0.537 -16.423 1.00 39.89 111 LEU B C 1
ATOM 1716 O O . LEU B 1 111 ? 9.349 1.168 -17.113 1.00 43.20 111 LEU B O 1
ATOM 1721 N N A GLU B 1 112 ? 8.880 -0.235 -15.401 0.70 39.87 112 GLU B N 1
ATOM 1722 N N B GLU B 1 112 ? 8.878 -0.228 -15.385 0.30 39.12 112 GLU B N 1
ATOM 1723 C CA A GLU B 1 112 ? 10.284 -0.405 -15.029 0.70 43.88 112 GLU B CA 1
ATOM 1724 C CA B GLU B 1 112 ? 10.277 -0.469 -15.017 0.30 42.08 112 GLU B CA 1
ATOM 1725 C C A GLU B 1 112 ? 11.083 -1.115 -16.139 0.70 44.07 112 GLU B C 1
ATOM 1726 C C B GLU B 1 112 ? 11.067 -1.098 -16.164 0.30 43.10 112 GLU B C 1
ATOM 1727 O O A GLU B 1 112 ? 12.255 -0.789 -16.351 0.70 46.83 112 GLU B O 1
ATOM 1728 O O B GLU B 1 112 ? 12.209 -0.707 -16.418 0.30 46.21 112 GLU B O 1
ATOM 1739 N N . SER B 1 113 ? 10.459 -2.069 -16.851 1.00 40.89 113 SER B N 1
ATOM 1740 C CA . SER B 1 113 ? 11.120 -2.767 -17.981 1.00 42.20 113 SER B CA 1
ATOM 1741 C C . SER B 1 113 ? 11.436 -1.806 -19.125 1.00 43.67 113 SER B C 1
ATOM 1742 O O . SER B 1 113 ? 12.560 -1.755 -19.621 1.00 48.22 113 SER B O 1
ATOM 1745 N N . TYR B 1 114 ? 10.430 -1.051 -19.548 1.00 42.45 114 TYR B N 1
ATOM 1746 C CA . TYR B 1 114 ? 10.624 -0.043 -20.584 1.00 45.55 114 TYR B CA 1
ATOM 1747 C C . TYR B 1 114 ? 11.724 0.957 -20.214 1.00 49.01 114 TYR B C 1
ATOM 1748 O O . TYR B 1 114 ? 12.580 1.276 -21.041 1.00 50.17 114 TYR B O 1
ATOM 1757 N N . ARG B 1 115 ? 11.701 1.427 -18.970 1.00 48.38 115 ARG B N 1
ATOM 1758 C CA . ARG B 1 115 ? 12.724 2.363 -18.493 1.00 55.07 115 ARG B CA 1
ATOM 1759 C C . ARG B 1 115 ? 14.114 1.696 -18.394 1.00 58.05 115 ARG B C 1
ATOM 1760 O O . ARG B 1 115 ? 15.131 2.361 -18.607 1.00 62.76 115 ARG B O 1
ATOM 1768 N N . SER B 1 116 ? 14.151 0.384 -18.134 1.00 56.94 116 SER B N 1
ATOM 1769 C CA . SER B 1 116 ? 15.433 -0.357 -17.977 1.00 62.97 116 SER B CA 1
ATOM 1770 C C . SER B 1 116 ? 16.323 -0.379 -19.231 1.00 69.11 116 SER B C 1
ATOM 1771 O O . SER B 1 116 ? 17.432 -0.937 -19.198 1.00 71.09 116 SER B O 1
ATOM 1774 N N . ASN B 1 117 ? 15.836 0.183 -20.341 1.00 73.76 117 ASN B N 1
ATOM 1775 C CA . ASN B 1 117 ? 16.676 0.402 -21.531 1.00 80.85 117 ASN B CA 1
ATOM 1776 C C . ASN B 1 117 ? 16.170 1.539 -22.431 1.00 84.93 117 ASN B C 1
ATOM 1777 O O . ASN B 1 117 ? 16.883 1.977 -23.349 1.00 93.44 117 ASN B O 1
ATOM 1782 N N . SER C 1 14 ? -25.867 9.056 -34.127 1.00 49.84 14 SER C N 1
ATOM 1783 C CA . SER C 1 14 ? -24.430 8.744 -33.879 1.00 49.92 14 SER C CA 1
ATOM 1784 C C . SER C 1 14 ? -23.610 9.001 -35.150 1.00 46.09 14 SER C C 1
ATOM 1785 O O . SER C 1 14 ? -23.888 8.396 -36.182 1.00 45.21 14 SER C O 1
ATOM 1788 N N . PRO C 1 15 ? -22.569 9.863 -35.073 1.00 44.27 15 PRO C N 1
ATOM 1789 C CA . PRO C 1 15 ? -21.783 10.166 -36.292 1.00 40.50 15 PRO C CA 1
ATOM 1790 C C . PRO C 1 15 ? -21.069 8.944 -36.895 1.00 39.28 15 PRO C C 1
ATOM 1791 O O . PRO C 1 15 ? -20.910 8.873 -38.116 1.00 37.39 15 PRO C O 1
ATOM 1795 N N . VAL C 1 16 ? -20.671 7.985 -36.047 1.00 39.72 16 VAL C N 1
ATOM 1796 C CA . VAL C 1 16 ? -20.132 6.691 -36.525 1.00 38.10 16 VAL C CA 1
ATOM 1797 C C . VAL C 1 16 ? -21.201 5.986 -37.386 1.00 36.84 16 VAL C C 1
ATOM 1798 O O . VAL C 1 16 ? -20.939 5.607 -38.512 1.00 34.60 16 VAL C O 1
ATOM 1802 N N . GLU C 1 17 ? -22.418 5.842 -36.878 1.00 38.62 17 GLU C N 1
ATOM 1803 C CA . GLU C 1 17 ? -23.442 5.159 -37.671 1.00 40.02 17 GLU C CA 1
ATOM 1804 C C . GLU C 1 17 ? -23.815 5.853 -38.991 1.00 38.95 17 GLU C C 1
ATOM 1805 O O . GLU C 1 17 ? -24.176 5.190 -39.953 1.00 37.24 17 GLU C O 1
ATOM 1811 N N . PHE C 1 18 ? -23.714 7.184 -39.031 1.00 41.59 18 PHE C N 1
ATOM 1812 C CA . PHE C 1 18 ? -24.080 7.966 -40.239 1.00 41.71 18 PHE C CA 1
ATOM 1813 C C . PHE C 1 18 ? -23.077 7.759 -41.364 1.00 38.32 18 PHE C C 1
ATOM 1814 O O . PHE C 1 18 ? -23.444 7.624 -42.517 1.00 36.83 18 PHE C O 1
ATOM 1822 N N . THR C 1 19 ? -21.806 7.654 -40.996 1.00 34.42 19 THR C N 1
ATOM 1823 C CA . THR C 1 19 ? -20.744 7.292 -41.912 1.00 32.99 19 THR C CA 1
ATOM 1824 C C . THR C 1 19 ? -20.861 5.842 -42.413 1.00 35.01 19 THR C C 1
ATOM 1825 O O . THR C 1 19 ? -20.820 5.570 -43.626 1.00 31.84 19 THR C O 1
ATOM 1829 N N . LEU C 1 20 ? -21.013 4.910 -41.475 1.00 38.30 20 LEU C N 1
ATOM 1830 C CA . LEU C 1 20 ? -21.251 3.524 -41.857 1.00 39.83 20 LEU C CA 1
ATOM 1831 C C . LEU C 1 20 ? -22.418 3.421 -42.832 1.00 38.21 20 LEU C C 1
ATOM 1832 O O . LEU C 1 20 ? -22.356 2.643 -43.763 1.00 40.22 20 LEU C O 1
ATOM 1837 N N . ASP C 1 21 ? -23.461 4.230 -42.644 1.00 40.19 21 ASP C N 1
ATOM 1838 C CA . ASP C 1 21 ? -24.564 4.301 -43.593 1.00 40.58 21 ASP C CA 1
ATOM 1839 C C . ASP C 1 21 ? -24.101 4.584 -45.031 1.00 38.84 21 ASP C C 1
ATOM 1840 O O . ASP C 1 21 ? -24.736 4.103 -45.965 1.00 35.92 21 ASP C O 1
ATOM 1845 N N . VAL C 1 22 ? -23.019 5.366 -45.202 1.00 33.27 22 VAL C N 1
ATOM 1846 C CA . VAL C 1 22 ? -22.579 5.840 -46.504 1.00 31.67 22 VAL C CA 1
ATOM 1847 C C . VAL C 1 22 ? -21.661 4.817 -47.182 1.00 33.13 22 VAL C C 1
ATOM 1848 O O . VAL C 1 22 ? -21.677 4.618 -48.417 1.00 30.89 22 VAL C O 1
ATOM 1852 N N . ILE C 1 23 ? -20.815 4.214 -46.364 1.00 34.59 23 ILE C N 1
ATOM 1853 C CA . ILE C 1 23 ? -19.725 3.366 -46.849 1.00 37.02 23 ILE C CA 1
ATOM 1854 C C . ILE C 1 23 ? -19.850 1.890 -46.426 1.00 38.75 23 ILE C C 1
ATOM 1855 O O . ILE C 1 23 ? -19.070 1.069 -46.882 1.00 40.14 23 ILE C O 1
ATOM 1860 N N . GLY C 1 24 ? -20.874 1.546 -45.630 1.00 39.96 24 GLY C N 1
ATOM 1861 C CA . GLY C 1 24 ? -21.112 0.164 -45.149 1.00 41.32 24 GLY C CA 1
ATOM 1862 C C . GLY C 1 24 ? -21.898 -0.811 -46.026 1.00 40.98 24 GLY C C 1
ATOM 1863 O O . GLY C 1 24 ? -22.361 -0.475 -47.113 1.00 41.99 24 GLY C O 1
ATOM 1864 N N . GLY C 1 25 ? -22.037 -2.046 -45.542 1.00 44.17 25 GLY C N 1
ATOM 1865 C CA . GLY C 1 25 ? -22.645 -3.134 -46.318 1.00 45.90 25 GLY C CA 1
ATOM 1866 C C . GLY C 1 25 ? -21.564 -4.002 -46.955 1.00 46.28 25 GLY C C 1
ATOM 1867 O O . GLY C 1 25 ? -20.383 -3.872 -46.622 1.00 46.02 25 GLY C O 1
ATOM 1868 N N . LYS C 1 26 ? -21.963 -4.874 -47.875 1.00 46.06 26 LYS C N 1
ATOM 1869 C CA . LYS C 1 26 ? -21.044 -5.855 -48.450 1.00 47.54 26 LYS C CA 1
ATOM 1870 C C . LYS C 1 26 ? -20.222 -5.357 -49.641 1.00 43.64 26 LYS C C 1
ATOM 1871 O O . LYS C 1 26 ? -19.238 -6.014 -50.015 1.00 43.38 26 LYS C O 1
ATOM 1877 N N . TRP C 1 27 ? -20.602 -4.211 -50.220 1.00 39.62 27 TRP C N 1
ATOM 1878 C CA . TRP C 1 27 ? -20.108 -3.811 -51.553 1.00 38.36 27 TRP C CA 1
ATOM 1879 C C . TRP C 1 27 ? -19.492 -2.461 -51.712 1.00 35.13 27 TRP C C 1
ATOM 1880 O O . TRP C 1 27 ? -18.592 -2.311 -52.556 1.00 33.29 27 TRP C O 1
ATOM 1891 N N . LYS C 1 28 ? -19.973 -1.454 -50.984 1.00 33.88 28 LYS C N 1
ATOM 1892 C CA . LYS C 1 28 ? -19.582 -0.043 -51.286 1.00 31.35 28 LYS C CA 1
ATOM 1893 C C . LYS C 1 28 ? -18.094 0.241 -51.069 1.00 30.84 28 LYS C C 1
ATOM 1894 O O . LYS C 1 28 ? -17.488 1.018 -51.814 1.00 27.55 28 LYS C O 1
ATOM 1900 N N . GLY C 1 29 ? -17.502 -0.419 -50.089 1.00 32.32 29 GLY C N 1
ATOM 1901 C CA . GLY C 1 29 ? -16.077 -0.278 -49.833 1.00 34.15 29 GLY C CA 1
ATOM 1902 C C . GLY C 1 29 ? -15.218 -0.744 -50.986 1.00 34.36 29 GLY C C 1
ATOM 1903 O O . GLY C 1 29 ? -14.218 -0.110 -51.311 1.00 32.43 29 GLY C O 1
ATOM 1904 N N . ILE C 1 30 ? -15.612 -1.850 -51.612 1.00 36.14 30 ILE C N 1
ATOM 1905 C CA . ILE C 1 30 ? -14.863 -2.381 -52.753 1.00 36.69 30 ILE C CA 1
ATOM 1906 C C . ILE C 1 30 ? -15.083 -1.480 -53.950 1.00 32.82 30 ILE C C 1
ATOM 1907 O O . ILE C 1 30 ? -14.152 -1.193 -54.673 1.00 30.78 30 ILE C O 1
ATOM 1912 N N . LEU C 1 31 ? -16.324 -1.047 -54.183 1.00 29.90 31 LEU C N 1
ATOM 1913 C CA . LEU C 1 31 ? -16.586 -0.203 -55.322 1.00 27.84 31 LEU C CA 1
ATOM 1914 C C . LEU C 1 31 ? -15.803 1.106 -55.191 1.00 25.46 31 LEU C C 1
ATOM 1915 O O . LEU C 1 31 ? -15.189 1.562 -56.170 1.00 25.97 31 LEU C O 1
ATOM 1920 N N . PHE C 1 32 ? -15.881 1.734 -54.018 1.00 24.68 32 PHE C N 1
ATOM 1921 C CA . PHE C 1 32 ? -15.171 2.995 -53.718 1.00 24.33 32 PHE C CA 1
ATOM 1922 C C . PHE C 1 32 ? -13.657 2.820 -53.957 1.00 25.18 32 PHE C C 1
ATOM 1923 O O . PHE C 1 32 ? -13.006 3.638 -54.640 1.00 24.77 32 PHE C O 1
ATOM 1931 N N . TYR C 1 33 ? -13.113 1.758 -53.416 1.00 27.32 33 TYR C N 1
ATOM 1932 C CA . TYR C 1 33 ? -11.650 1.576 -53.496 1.00 29.94 33 TYR C CA 1
ATOM 1933 C C . TYR C 1 33 ? -11.211 1.528 -54.962 1.00 29.55 33 TYR C C 1
ATOM 1934 O O . TYR C 1 33 ? -10.191 2.076 -55.331 1.00 29.11 33 TYR C O 1
ATOM 1943 N N . HIS C 1 34 ? -12.023 0.894 -55.801 1.00 29.21 34 HIS C N 1
ATOM 1944 C CA . HIS C 1 34 ? -11.698 0.778 -57.200 1.00 29.83 34 HIS C CA 1
ATOM 1945 C C . HIS C 1 34 ? -11.878 2.014 -58.025 1.00 26.94 34 HIS C C 1
ATOM 1946 O O . HIS C 1 34 ? -11.416 2.003 -59.140 1.00 28.09 34 HIS C O 1
ATOM 1953 N N . MET C 1 35 ? -12.555 3.058 -57.508 1.00 24.55 35 MET C N 1
ATOM 1954 C CA . MET C 1 35 ? -12.653 4.335 -58.186 1.00 23.78 35 MET C CA 1
ATOM 1955 C C . MET C 1 35 ? -11.545 5.274 -57.744 1.00 26.92 35 MET C C 1
ATOM 1956 O O . MET C 1 35 ? -11.395 6.350 -58.328 1.00 29.16 35 MET C O 1
ATOM 1961 N N . ILE C 1 36 ? -10.699 4.834 -56.790 1.00 26.55 36 ILE C N 1
ATOM 1962 C CA . ILE C 1 36 ? -9.709 5.748 -56.245 1.00 28.50 36 ILE C CA 1
ATOM 1963 C C . ILE C 1 36 ? -8.758 6.195 -57.351 1.00 29.31 36 ILE C C 1
ATOM 1964 O O . ILE C 1 36 ? -8.349 7.351 -57.404 1.00 29.77 36 ILE C O 1
ATOM 1969 N N . ASP C 1 37 ? -8.435 5.280 -58.252 1.00 31.58 37 ASP C N 1
ATOM 1970 C CA . ASP C 1 37 ? -7.411 5.563 -59.267 1.00 31.69 37 ASP C CA 1
ATOM 1971 C C . ASP C 1 37 ? -8.076 6.009 -60.564 1.00 29.73 37 ASP C C 1
ATOM 1972 O O . ASP C 1 37 ? -7.427 6.115 -61.579 1.00 28.91 37 ASP C O 1
ATOM 1977 N N . GLY C 1 38 ? -9.388 6.225 -60.567 1.00 26.00 38 GLY C N 1
ATOM 1978 C CA . GLY C 1 38 ? -10.041 6.777 -61.768 1.00 26.29 38 GLY C CA 1
ATOM 1979 C C . GLY C 1 38 ? -11.424 6.179 -62.017 1.00 24.84 38 GLY C C 1
ATOM 1980 O O . GLY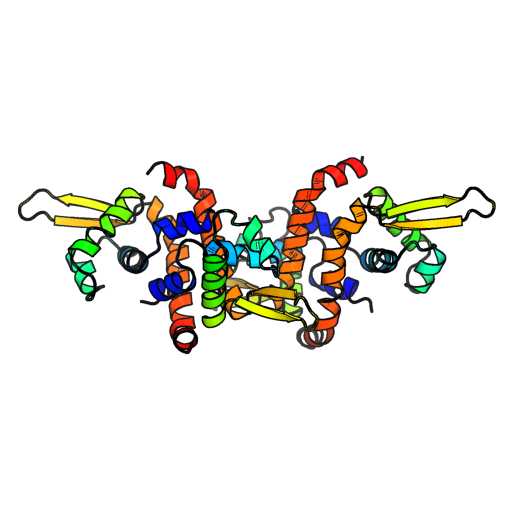 C 1 38 ? -11.770 5.159 -61.447 1.00 25.20 38 GLY C O 1
ATOM 1981 N N . LYS C 1 39 ? -12.171 6.809 -62.900 1.00 26.87 39 LYS C N 1
ATOM 1982 C CA . LYS C 1 39 ? -13.545 6.400 -63.219 1.00 27.42 39 LYS C CA 1
ATOM 1983 C C . LYS C 1 39 ? -13.574 4.977 -63.749 1.00 26.83 39 LYS C C 1
ATOM 1984 O O . LYS C 1 39 ? -12.585 4.484 -64.342 1.00 27.13 39 LYS C O 1
ATOM 1990 N N . LYS C 1 40 ? -14.691 4.307 -63.517 1.00 26.74 40 LYS C N 1
ATOM 1991 C CA . LYS C 1 40 ? -14.850 2.936 -63.919 1.00 26.93 40 LYS C CA 1
ATOM 1992 C C . LYS C 1 40 ? -16.214 2.738 -64.574 1.00 27.09 40 LYS C C 1
ATOM 1993 O O . LYS C 1 40 ? -17.187 3.415 -64.224 1.00 27.78 40 LYS C O 1
ATOM 1999 N N . ARG C 1 41 ? -16.273 1.833 -65.537 1.00 28.05 41 ARG C N 1
ATOM 2000 C CA . ARG C 1 41 ? -17.536 1.440 -66.176 1.00 30.15 41 ARG C CA 1
ATOM 2001 C C . ARG C 1 41 ? -18.217 0.337 -65.388 1.00 30.37 41 ARG C C 1
ATOM 2002 O O . ARG C 1 41 ? -17.574 -0.378 -64.630 1.00 28.82 41 ARG C O 1
ATOM 2010 N N . PHE C 1 42 ? -19.520 0.179 -65.619 1.00 30.53 42 PHE C N 1
ATOM 2011 C CA . PHE C 1 42 ? -20.344 -0.840 -64.957 1.00 32.04 42 PHE C CA 1
ATOM 2012 C C . PHE C 1 42 ? -19.659 -2.207 -64.993 1.00 32.73 42 PHE C C 1
ATOM 2013 O O . PHE C 1 42 ? -19.460 -2.866 -63.951 1.00 33.88 42 PHE C O 1
ATOM 2021 N N . ASN C 1 43 ? -19.297 -2.636 -66.183 1.00 33.20 43 ASN C N 1
ATOM 2022 C CA . ASN C 1 43 ? -18.725 -3.954 -66.362 1.00 34.57 43 ASN C CA 1
ATOM 2023 C C . ASN C 1 43 ? -17.348 -4.139 -65.751 1.00 34.19 43 ASN C C 1
ATOM 2024 O O . ASN C 1 43 ? -16.954 -5.265 -65.430 1.00 35.45 43 ASN C O 1
ATOM 2029 N N . GLU C 1 44 ? -16.610 -3.050 -65.588 1.00 32.58 44 GLU C N 1
ATOM 2030 C CA . GLU C 1 44 ? -15.376 -3.122 -64.859 1.00 31.93 44 GLU C CA 1
ATOM 2031 C C . GLU C 1 44 ? -15.635 -3.501 -63.382 1.00 31.70 44 GLU C C 1
ATOM 2032 O O . GLU C 1 44 ? -14.902 -4.312 -62.838 1.00 31.30 44 GLU C O 1
ATOM 2038 N N . PHE C 1 45 ? -16.678 -2.929 -62.760 1.00 29.78 45 PHE C N 1
ATOM 2039 C CA . PHE C 1 45 ? -17.065 -3.361 -61.401 1.00 31.85 45 PHE C CA 1
ATOM 2040 C C . PHE C 1 45 ? -17.540 -4.832 -61.375 1.00 34.66 45 PHE C C 1
ATOM 2041 O O . PHE C 1 45 ? -17.211 -5.587 -60.446 1.00 35.78 45 PHE C O 1
ATOM 2049 N N . ARG C 1 46 ? -18.311 -5.243 -62.378 1.00 36.26 46 ARG C N 1
ATOM 2050 C CA . ARG C 1 46 ? -18.752 -6.639 -62.446 1.00 40.35 46 ARG C CA 1
ATOM 2051 C C . ARG C 1 46 ? -17.568 -7.614 -62.409 1.00 41.28 46 ARG C C 1
ATOM 2052 O O . ARG C 1 46 ? -17.671 -8.658 -61.799 1.00 39.95 46 ARG C O 1
ATOM 2060 N N . ARG C 1 47 ? -16.444 -7.263 -63.043 1.00 40.33 47 ARG C N 1
ATOM 2061 C CA . ARG C 1 47 ? -15.263 -8.139 -63.050 1.00 42.04 47 ARG C CA 1
ATOM 2062 C C . ARG C 1 47 ? -14.533 -8.105 -61.713 1.00 43.41 47 ARG C C 1
ATOM 2063 O O . ARG C 1 47 ? -13.990 -9.117 -61.270 1.00 45.13 47 ARG C O 1
ATOM 2071 N N . ILE C 1 48 ? -14.512 -6.928 -61.097 1.00 44.19 48 ILE C N 1
ATOM 2072 C CA . ILE C 1 48 ? -13.919 -6.718 -59.766 1.00 45.13 48 ILE C CA 1
ATOM 2073 C C . ILE C 1 48 ? -14.668 -7.504 -58.689 1.00 46.04 48 ILE C C 1
ATOM 2074 O O . ILE C 1 48 ? -14.046 -8.061 -57.794 1.00 47.66 48 ILE C O 1
ATOM 2079 N N . CYS C 1 49 ? -15.997 -7.542 -58.795 1.00 48.03 49 CYS C N 1
ATOM 2080 C CA . CYS C 1 49 ? -16.868 -8.290 -57.881 1.00 49.96 49 CYS C CA 1
ATOM 2081 C C . CYS C 1 49 ? -17.616 -9.355 -58.638 1.00 48.86 49 CYS C C 1
ATOM 2082 O O . CYS C 1 49 ? -18.772 -9.151 -58.993 1.00 46.96 49 CYS C O 1
ATOM 2085 N N . PRO C 1 50 ? -16.964 -10.489 -58.905 1.00 50.89 50 PRO C N 1
ATOM 2086 C CA . PRO C 1 50 ? -17.626 -11.532 -59.701 1.00 52.23 50 PRO C CA 1
ATOM 2087 C C . PRO C 1 50 ? -18.904 -12.065 -59.048 1.00 54.46 50 PRO C C 1
ATOM 2088 O O . PRO C 1 50 ? -19.818 -12.532 -59.738 1.00 54.72 50 PRO C O 1
ATOM 2092 N N . SER C 1 51 ? -18.969 -12.019 -57.725 1.00 54.58 51 SER C N 1
ATOM 2093 C CA . SER C 1 51 ? -20.160 -12.511 -57.040 1.00 57.11 51 SER C CA 1
ATOM 2094 C C . SER C 1 51 ? -21.330 -11.519 -57.030 1.00 54.96 51 SER C C 1
ATOM 2095 O O . SER C 1 51 ? -22.457 -11.927 -56.759 1.00 57.88 51 SER C O 1
ATOM 2098 N N . ILE C 1 52 ? -21.099 -10.243 -57.340 1.00 49.80 52 ILE C N 1
ATOM 2099 C CA . ILE C 1 52 ? -22.186 -9.263 -57.263 1.00 48.71 52 ILE C CA 1
ATOM 2100 C C . ILE C 1 52 ? -23.142 -9.412 -58.446 1.00 48.18 52 ILE C C 1
ATOM 2101 O O . ILE C 1 52 ? -22.735 -9.742 -59.539 1.00 48.19 52 ILE C O 1
ATOM 2106 N N . THR C 1 53 ? -24.435 -9.230 -58.211 1.00 49.69 53 THR C N 1
ATOM 2107 C CA . THR C 1 53 ? -25.392 -9.221 -59.313 1.00 49.14 53 THR C CA 1
ATOM 2108 C C . THR C 1 53 ? -25.491 -7.852 -59.963 1.00 46.76 53 THR C C 1
ATOM 2109 O O . THR C 1 53 ? -25.152 -6.840 -59.355 1.00 42.47 53 THR C O 1
ATOM 2113 N N . GLN C 1 54 ? -26.004 -7.826 -61.188 1.00 47.20 54 GLN C N 1
ATOM 2114 C CA . GLN C 1 54 ? -26.185 -6.575 -61.907 1.00 46.50 54 GLN C CA 1
ATOM 2115 C C . GLN C 1 54 ? -27.118 -5.621 -61.160 1.00 45.47 54 GLN C C 1
ATOM 2116 O O . GLN C 1 54 ? -26.768 -4.465 -60.895 1.00 41.41 54 GLN C O 1
ATOM 2122 N N . ARG C 1 55 ? -28.289 -6.121 -60.777 1.00 47.80 55 ARG C N 1
ATOM 2123 C CA . ARG C 1 55 ? -29.253 -5.331 -60.028 1.00 48.26 55 ARG C CA 1
ATOM 2124 C C . ARG C 1 55 ? -28.671 -4.776 -58.727 1.00 45.68 55 ARG C C 1
ATOM 2125 O O . ARG C 1 55 ? -28.952 -3.630 -58.364 1.00 44.84 55 ARG C O 1
ATOM 2133 N N . MET C 1 56 ? -27.880 -5.575 -58.013 1.00 43.78 56 MET C N 1
ATOM 2134 C CA . MET C 1 56 ? -27.357 -5.157 -56.721 1.00 42.04 56 MET C CA 1
ATOM 2135 C C . MET C 1 56 ? -26.214 -4.156 -56.949 1.00 38.42 56 MET C C 1
ATOM 2136 O O . MET C 1 56 ? -26.015 -3.258 -56.161 1.00 37.49 56 MET C O 1
ATOM 2141 N N . LEU C 1 57 ? -25.473 -4.312 -58.044 1.00 36.58 57 LEU C N 1
ATOM 2142 C CA . LEU C 1 57 ? -24.468 -3.303 -58.415 1.00 34.29 57 LEU C CA 1
ATOM 2143 C C . LEU C 1 57 ? -25.124 -1.948 -58.691 1.00 33.86 57 LEU C C 1
ATOM 2144 O O . LEU C 1 57 ? -24.660 -0.912 -58.191 1.00 34.33 57 LEU C O 1
ATOM 2149 N N . THR C 1 58 ? -26.154 -1.953 -59.528 1.00 35.87 58 THR C N 1
ATOM 2150 C CA . THR C 1 58 ? -26.939 -0.756 -59.820 1.00 36.91 58 THR C CA 1
ATOM 2151 C C . THR C 1 58 ? -27.429 -0.106 -58.521 1.00 36.38 58 THR C C 1
ATOM 2152 O O . THR C 1 58 ? -27.210 1.075 -58.278 1.00 37.43 58 THR C O 1
ATOM 2156 N N . LEU C 1 59 ? -28.077 -0.908 -57.692 1.00 37.18 59 LEU C N 1
ATOM 2157 C CA A LEU C 1 59 ? -28.578 -0.460 -56.395 0.50 37.12 59 LEU C CA 1
ATOM 2158 C CA B LEU C 1 59 ? -28.565 -0.448 -56.400 0.50 36.52 59 LEU C CA 1
ATOM 2159 C C . LEU C 1 59 ? -27.495 0.264 -55.600 1.00 33.80 59 LEU C C 1
ATOM 2160 O O . LEU C 1 59 ? -27.706 1.381 -55.153 1.00 31.46 59 LEU C O 1
ATOM 2169 N N . GLN C 1 60 ? -26.356 -0.404 -55.439 1.00 33.73 60 GLN C N 1
ATOM 2170 C CA . GLN C 1 60 ? -25.271 0.088 -54.590 1.00 32.30 60 GLN C CA 1
ATOM 2171 C C . GLN C 1 60 ? -24.613 1.344 -55.135 1.00 31.32 60 GLN C C 1
ATOM 2172 O O . GLN C 1 60 ? -24.145 2.250 -54.365 1.00 29.89 60 GLN C O 1
ATOM 2178 N N . LEU C 1 61 ? -24.526 1.407 -56.455 1.00 31.32 61 LEU C N 1
ATOM 2179 C CA . LEU C 1 61 ? -23.969 2.611 -57.097 1.00 29.18 61 LEU C CA 1
ATOM 2180 C C . LEU C 1 61 ? -25.021 3.756 -57.038 1.00 29.41 61 LEU C C 1
ATOM 2181 O O . LEU C 1 61 ? -24.664 4.915 -56.876 1.00 28.34 61 LEU C O 1
ATOM 2186 N N . ARG C 1 62 ? -26.317 3.447 -57.142 1.00 31.01 62 ARG C N 1
ATOM 2187 C CA . ARG C 1 62 ? -27.302 4.507 -56.999 1.00 31.08 62 ARG C CA 1
ATOM 2188 C C . ARG C 1 62 ? -27.295 5.130 -55.615 1.00 30.19 62 ARG C C 1
ATOM 2189 O O . ARG C 1 62 ? -27.548 6.335 -55.472 1.00 29.59 62 ARG C O 1
ATOM 2197 N N . GLU C 1 63 ? -27.082 4.313 -54.587 1.00 30.75 63 GLU C N 1
ATOM 2198 C CA . GLU C 1 63 ? -27.044 4.798 -53.222 1.00 32.35 63 GLU C CA 1
ATOM 2199 C C . GLU C 1 63 ? -25.778 5.649 -52.999 1.00 31.73 63 GLU C C 1
ATOM 2200 O O . GLU C 1 63 ? -25.837 6.701 -52.365 1.00 32.43 63 GLU C O 1
ATOM 2206 N N . LEU C 1 64 ? -24.631 5.211 -53.500 1.00 29.97 64 LEU C N 1
ATOM 2207 C CA . LEU C 1 64 ? -23.444 6.061 -53.394 1.00 28.17 64 LEU C CA 1
ATOM 2208 C C . LEU C 1 64 ? -23.626 7.400 -54.091 1.00 28.84 64 LEU C C 1
ATOM 2209 O O . LEU C 1 64 ? -23.159 8.440 -53.611 1.00 29.95 64 LEU C O 1
ATOM 2214 N N . GLU C 1 65 ? -24.291 7.401 -55.237 1.00 29.42 65 GLU C N 1
ATOM 2215 C CA . GLU C 1 65 ? -24.590 8.655 -55.926 1.00 30.19 65 GLU C CA 1
ATOM 2216 C C . GLU C 1 65 ? -25.581 9.517 -55.119 1.00 30.75 65 GLU C C 1
ATOM 2217 O O . GLU C 1 65 ? -25.373 10.722 -54.947 1.00 29.05 65 GLU C O 1
ATOM 2223 N N . ALA C 1 66 ? -26.654 8.916 -54.602 1.00 31.36 66 ALA C N 1
ATOM 2224 C CA . ALA C 1 66 ? -27.629 9.684 -53.842 1.00 31.69 66 ALA C CA 1
ATOM 2225 C C . ALA C 1 66 ? -27.009 10.300 -52.577 1.00 30.39 66 ALA C C 1
ATOM 2226 O O . ALA C 1 66 ? -27.438 11.371 -52.161 1.00 28.57 66 ALA C O 1
ATOM 2228 N N . ASP C 1 67 ? -25.943 9.683 -52.042 1.00 29.85 67 ASP C N 1
ATOM 2229 C CA . ASP C 1 67 ? -25.224 10.177 -50.874 1.00 29.62 67 ASP C CA 1
ATOM 2230 C C . ASP C 1 67 ? -24.079 11.127 -51.180 1.00 27.98 67 ASP C C 1
ATOM 2231 O O . ASP C 1 67 ? -23.523 11.686 -50.239 1.00 26.29 67 ASP C O 1
ATOM 2236 N N . GLY C 1 68 ? -23.778 11.337 -52.464 1.00 26.87 68 GLY C N 1
ATOM 2237 C CA . GLY C 1 68 ? -22.964 12.465 -52.917 1.00 26.46 68 GLY C CA 1
ATOM 2238 C C . GLY C 1 68 ? -21.521 11.999 -53.054 1.00 24.62 68 GLY C C 1
ATOM 2239 O O . GLY C 1 68 ? -20.607 12.830 -53.208 1.00 27.05 68 GLY C O 1
ATOM 2240 N N . ILE C 1 69 ? -21.324 10.688 -52.974 1.00 23.36 69 ILE C N 1
ATOM 2241 C CA . ILE C 1 69 ? -19.918 10.101 -52.975 1.00 21.36 69 ILE C CA 1
ATOM 2242 C C . ILE C 1 69 ? -19.414 9.780 -54.394 1.00 23.36 69 ILE C C 1
ATOM 2243 O O . ILE C 1 69 ? -18.183 9.777 -54.679 1.00 24.37 69 ILE C O 1
ATOM 2248 N N . VAL C 1 70 ? -20.351 9.400 -55.272 1.00 24.39 70 VAL C N 1
ATOM 2249 C CA . VAL C 1 70 ? -20.046 8.957 -56.620 1.00 22.94 70 VAL C CA 1
ATOM 2250 C C . VAL C 1 70 ? -20.790 9.829 -57.627 1.00 25.25 70 VAL C C 1
ATOM 2251 O O . VAL C 1 70 ? -22.011 10.084 -57.475 1.00 25.33 70 VAL C O 1
ATOM 2255 N N . HIS C 1 71 ? -20.088 10.239 -58.664 1.00 27.96 71 HIS C N 1
ATOM 2256 C CA . HIS C 1 71 ? -20.634 10.948 -59.820 1.00 29.31 71 HIS C CA 1
ATOM 2257 C C . HIS C 1 71 ? -20.863 9.950 -60.913 1.00 29.89 71 HIS C C 1
ATOM 2258 O O . HIS C 1 71 ? -20.014 9.139 -61.195 1.00 26.44 71 HIS C O 1
ATOM 2265 N N . ARG C 1 72 ? -22.067 9.954 -61.485 1.00 31.25 72 ARG C N 1
ATOM 2266 C CA . ARG C 1 72 ? -22.404 9.138 -62.664 1.00 34.63 72 ARG C CA 1
ATOM 2267 C C . ARG C 1 72 ? -22.510 10.027 -63.916 1.00 36.68 72 ARG C C 1
ATOM 2268 O O . ARG C 1 72 ? -23.370 10.920 -63.993 1.00 37.00 72 ARG C O 1
ATOM 2276 N N . GLU C 1 73 ? -21.650 9.776 -64.892 1.00 36.80 73 GLU C N 1
ATOM 2277 C CA . GLU C 1 73 ? -21.647 10.515 -66.152 1.00 40.29 73 GLU C CA 1
ATOM 2278 C C . GLU C 1 73 ? -22.237 9.633 -67.253 1.00 42.38 73 GLU C C 1
ATOM 2279 O O . GLU C 1 73 ? -21.712 8.542 -67.520 1.00 40.63 73 GLU C O 1
ATOM 2285 N N . VAL C 1 74 ? -23.333 10.085 -67.861 1.00 43.69 74 VAL C N 1
ATOM 2286 C CA . VAL C 1 74 ? -23.950 9.362 -68.976 1.00 46.17 74 VAL C CA 1
ATOM 2287 C C . VAL C 1 74 ? -23.580 10.030 -70.290 1.00 49.07 74 VAL C C 1
ATOM 2288 O O . VAL C 1 74 ? -23.512 11.252 -70.383 1.00 52.07 74 VAL C O 1
ATOM 2292 N N . TYR C 1 75 ? -23.294 9.215 -71.295 1.00 51.30 75 TYR C N 1
ATOM 2293 C CA . TYR C 1 75 ? -23.131 9.688 -72.672 1.00 56.08 75 TYR C CA 1
ATOM 2294 C C . TYR C 1 75 ? -24.281 9.085 -73.433 1.00 57.35 75 TYR C C 1
ATOM 2295 O O . TYR C 1 75 ? -24.433 7.865 -73.462 1.00 57.59 75 TYR C O 1
ATOM 2304 N N . HIS C 1 76 ? -25.100 9.933 -74.038 1.00 61.46 76 HIS C N 1
ATOM 2305 C CA . HIS C 1 76 ? -26.412 9.501 -74.549 1.00 63.51 76 HIS C CA 1
ATOM 2306 C C . HIS C 1 76 ? -26.415 9.054 -75.998 1.00 65.05 76 HIS C C 1
ATOM 2307 O O . HIS C 1 76 ? -27.378 9.313 -76.732 1.00 67.98 76 HIS C O 1
ATOM 2314 N N . GLN C 1 77 ? -25.352 8.374 -76.423 1.00 62.33 77 GLN C N 1
ATOM 2315 C CA . GLN C 1 77 ? -25.361 7.656 -77.704 1.00 63.96 77 GLN C CA 1
ATOM 2316 C C . GLN C 1 77 ? -25.824 6.202 -77.481 1.00 61.18 77 GLN C C 1
ATOM 2317 O O . GLN C 1 77 ? -26.099 5.821 -76.345 1.00 60.20 77 GLN C O 1
ATOM 2323 N N . VAL C 1 78 ? -25.978 5.422 -78.551 1.00 60.38 78 VAL C N 1
ATOM 2324 C CA . VAL C 1 78 ? -26.437 4.032 -78.441 1.00 59.10 78 VAL C CA 1
ATOM 2325 C C . VAL C 1 78 ? -25.286 3.042 -78.710 1.00 56.64 78 VAL C C 1
ATOM 2326 O O . VAL C 1 78 ? -24.670 3.084 -79.752 1.00 57.82 78 VAL C O 1
ATOM 2328 N N . PRO C 1 79 ? -24.986 2.146 -77.766 1.00 53.99 79 PRO C N 1
ATOM 2329 C CA . PRO C 1 79 ? -25.488 2.070 -76.416 1.00 52.27 79 PRO C CA 1
ATOM 2330 C C . PRO C 1 79 ? -24.832 3.179 -75.593 1.00 51.50 79 PRO C C 1
ATOM 2331 O O . PRO C 1 79 ? -23.752 3.651 -75.969 1.00 49.00 79 PRO C O 1
ATOM 2335 N N . PRO C 1 80 ? -25.484 3.613 -74.494 1.00 51.90 80 PRO C N 1
ATOM 2336 C CA . PRO C 1 80 ? -24.891 4.624 -73.609 1.00 49.74 80 PRO C CA 1
ATOM 2337 C C . PRO C 1 80 ? -23.615 4.194 -72.892 1.00 48.44 80 PRO C C 1
ATOM 2338 O O . PRO C 1 80 ? -23.547 3.088 -72.372 1.00 49.30 80 PRO C O 1
ATOM 2342 N N . LYS C 1 81 ? -22.619 5.072 -72.846 1.00 47.44 81 LYS C N 1
ATOM 2343 C CA . LYS C 1 81 ? -21.466 4.844 -71.982 1.00 44.60 81 LYS C CA 1
ATOM 2344 C C . LYS C 1 81 ? -21.785 5.518 -70.669 1.00 42.15 81 LYS C C 1
ATOM 2345 O O . LYS C 1 81 ? -22.259 6.656 -70.660 1.00 44.49 81 LYS C O 1
ATOM 2351 N N . VAL C 1 82 ? -21.543 4.811 -69.566 1.00 37.91 82 VAL C N 1
ATOM 2352 C CA . VAL C 1 82 ? -21.769 5.342 -68.231 1.00 35.61 82 VAL C CA 1
ATOM 2353 C C . VAL C 1 82 ? -20.464 5.187 -67.475 1.00 34.52 82 VAL C C 1
ATOM 2354 O O . VAL C 1 82 ? -19.899 4.110 -67.469 1.00 35.05 82 VAL C O 1
ATOM 2358 N N . GLU C 1 83 ? -19.991 6.264 -66.866 1.00 33.73 83 GLU C N 1
ATOM 2359 C CA . GLU C 1 83 ? -18.778 6.234 -66.057 1.00 34.20 83 GLU C CA 1
ATOM 2360 C C . GLU C 1 83 ? -19.039 6.722 -64.657 1.00 31.30 83 GLU C C 1
ATOM 2361 O O . GLU C 1 83 ? -19.702 7.758 -64.452 1.00 31.44 83 GLU C O 1
ATOM 2367 N N . TYR C 1 84 ? -18.518 5.960 -63.703 1.00 28.20 84 TYR C N 1
ATOM 2368 C CA . TYR C 1 84 ? -18.710 6.229 -62.304 1.00 27.60 84 TYR C CA 1
ATOM 2369 C C . TYR C 1 84 ? -17.384 6.643 -61.699 1.00 26.72 84 TYR C C 1
ATOM 2370 O O . TYR C 1 84 ? -16.337 6.018 -61.984 1.00 25.45 84 TYR C O 1
ATOM 2379 N N . SER C 1 85 ? -17.443 7.681 -60.868 1.00 25.84 85 SER C N 1
ATOM 2380 C CA . SER C 1 85 ? -16.257 8.264 -60.244 1.00 26.84 85 SER C CA 1
ATOM 2381 C C . SER C 1 85 ? -16.557 8.835 -58.865 1.00 26.91 85 SER C C 1
ATOM 2382 O O . SER C 1 85 ? -17.717 9.126 -58.523 1.00 28.97 85 SER C O 1
ATOM 2385 N N . LEU C 1 86 ? -15.494 9.017 -58.099 1.00 29.01 86 LEU C N 1
ATOM 2386 C CA . LEU C 1 86 ? -15.601 9.663 -56.805 1.00 27.70 86 LEU C CA 1
ATOM 2387 C C . LEU C 1 86 ? -15.765 11.155 -57.015 1.00 28.79 86 LEU C C 1
ATOM 2388 O O . LEU C 1 86 ? -15.060 11.763 -57.863 1.00 26.89 86 LEU C O 1
ATOM 2393 N N . THR C 1 87 ? -16.713 11.744 -56.273 1.00 26.55 87 THR C N 1
ATOM 2394 C CA . THR C 1 87 ? -16.831 13.187 -56.211 1.00 28.37 87 THR C CA 1
ATOM 2395 C C . THR C 1 87 ? -15.721 13.731 -55.293 1.00 28.80 87 THR C C 1
ATOM 2396 O O . THR C 1 87 ? -15.067 12.961 -54.615 1.00 26.49 87 THR C O 1
ATOM 2400 N N . GLU C 1 88 ? -15.558 15.048 -55.248 1.00 33.15 88 GLU C N 1
ATOM 2401 C CA . GLU C 1 88 ? -14.661 15.690 -54.262 1.00 35.05 88 GLU C CA 1
ATOM 2402 C C . GLU C 1 88 ? -15.069 15.279 -52.844 1.00 33.83 88 GLU C C 1
ATOM 2403 O O . GLU C 1 88 ? -14.255 14.820 -52.065 1.00 32.84 88 GLU C O 1
ATOM 2409 N N . PHE C 1 89 ? -16.360 15.434 -52.531 1.00 34.04 89 PHE C N 1
ATOM 2410 C CA . PHE C 1 89 ? -16.888 14.927 -51.273 1.00 33.68 89 PHE C CA 1
ATOM 2411 C C . PHE C 1 89 ? -16.453 13.479 -51.006 1.00 30.03 89 PHE C C 1
ATOM 2412 O O . PHE C 1 89 ? -16.005 13.183 -49.919 1.00 28.99 89 PHE C O 1
ATOM 2420 N N . GLY C 1 90 ? -16.633 12.599 -51.998 1.00 28.42 90 GLY C N 1
ATOM 2421 C CA . GLY C 1 90 ? -16.316 11.188 -51.895 1.00 27.15 90 GLY C CA 1
ATOM 2422 C C . GLY C 1 90 ? -14.861 10.954 -51.552 1.00 26.29 90 GLY C C 1
ATOM 2423 O O . GLY C 1 90 ? -14.551 10.116 -50.718 1.00 24.62 90 GLY C O 1
ATOM 2424 N N . ARG C 1 91 ? -13.965 11.702 -52.192 1.00 28.66 91 ARG C N 1
ATOM 2425 C CA . ARG C 1 91 ? -12.509 11.525 -51.942 1.00 28.52 91 ARG C CA 1
ATOM 2426 C C . ARG C 1 91 ? -12.083 11.817 -50.505 1.00 29.85 91 ARG C C 1
ATOM 2427 O O . ARG C 1 91 ? -10.978 11.369 -50.054 1.00 30.32 91 ARG C O 1
ATOM 2435 N N . THR C 1 92 ? -12.893 12.584 -49.783 1.00 28.88 92 THR C N 1
ATOM 2436 C CA . THR C 1 92 ? -12.592 12.863 -48.370 1.00 29.66 92 THR C CA 1
ATOM 2437 C C . THR C 1 92 ? -12.692 11.589 -47.515 1.00 28.29 92 THR C C 1
ATOM 2438 O O . THR C 1 92 ? -12.177 11.538 -46.390 1.00 28.96 92 THR C O 1
ATOM 2442 N N . LEU C 1 93 ? -13.303 10.536 -48.043 1.00 26.92 93 LEU C N 1
ATOM 2443 C CA . LEU C 1 93 ? -13.373 9.254 -47.328 1.00 26.02 93 LEU C CA 1
ATOM 2444 C C . LEU C 1 93 ? -12.250 8.327 -47.631 1.00 24.36 93 LEU C C 1
ATOM 2445 O O . LEU C 1 93 ? -12.138 7.266 -46.999 1.00 23.58 93 LEU C O 1
ATOM 2450 N N . GLU C 1 94 ? -11.436 8.687 -48.613 1.00 26.24 94 GLU C N 1
ATOM 2451 C CA . GLU C 1 94 ? -10.378 7.813 -49.019 1.00 28.04 94 GLU C CA 1
ATOM 2452 C C . GLU C 1 94 ? -9.456 7.418 -47.840 1.00 28.07 94 GLU C C 1
ATOM 2453 O O . GLU C 1 94 ? -9.032 6.251 -47.743 1.00 27.95 94 GLU C O 1
ATOM 2459 N N . PRO C 1 95 ? -9.106 8.375 -46.960 1.00 28.93 95 PRO C N 1
ATOM 2460 C CA . PRO C 1 95 ? -8.222 7.908 -45.866 1.00 29.11 95 PRO C CA 1
ATOM 2461 C C . PRO C 1 95 ? -8.851 6.804 -45.003 1.00 28.58 95 PRO C C 1
ATOM 2462 O O . PRO C 1 95 ? -8.182 5.813 -44.641 1.00 26.70 95 PRO C O 1
ATOM 2466 N N . ILE C 1 96 ? -10.138 6.940 -44.723 1.00 27.99 96 ILE C N 1
ATOM 2467 C CA . ILE C 1 96 ? -10.851 5.920 -43.965 1.00 28.28 96 ILE C CA 1
ATOM 2468 C C . ILE C 1 96 ? -10.854 4.579 -44.730 1.00 28.61 96 ILE C C 1
ATOM 2469 O O . ILE C 1 96 ? -10.508 3.518 -44.155 1.00 27.17 96 ILE C O 1
ATOM 2474 N N . VAL C 1 97 ? -11.204 4.616 -46.019 1.00 27.29 97 VAL C N 1
ATOM 2475 C CA . VAL C 1 97 ? -11.250 3.406 -46.849 1.00 26.71 97 VAL C CA 1
ATOM 2476 C C . VAL C 1 97 ? -9.901 2.663 -46.910 1.00 28.14 97 VAL C C 1
ATOM 2477 O O . VAL C 1 97 ? -9.848 1.444 -46.777 1.00 28.15 97 VAL C O 1
ATOM 2481 N N . LEU C 1 98 ? -8.822 3.412 -47.061 1.00 27.73 98 LEU C N 1
ATOM 2482 C CA . LEU C 1 98 ? -7.490 2.825 -47.099 1.00 30.00 98 LEU C CA 1
ATOM 2483 C C . LEU C 1 98 ? -7.164 2.205 -45.747 1.00 30.13 98 LEU C C 1
ATOM 2484 O O . LEU C 1 98 ? -6.458 1.225 -45.669 1.00 32.34 98 LEU C O 1
ATOM 2489 N N . GLN C 1 99 ? -7.658 2.793 -44.667 1.00 28.90 99 GLN C N 1
ATOM 2490 C CA . GLN C 1 99 ? -7.384 2.244 -43.354 1.00 31.69 99 GLN C CA 1
ATOM 2491 C C . GLN C 1 99 ? -8.132 0.945 -43.168 1.00 31.68 99 GLN C C 1
ATOM 2492 O O . GLN C 1 99 ? -7.606 0.002 -42.577 1.00 31.97 99 GLN C O 1
ATOM 2498 N N . MET C 1 100 ? -9.358 0.902 -43.676 1.00 30.51 100 MET C N 1
ATOM 2499 C CA . MET C 1 100 ? -10.150 -0.323 -43.636 1.00 31.03 100 MET C CA 1
ATOM 2500 C C . MET C 1 100 ? -9.548 -1.480 -44.413 1.00 32.91 100 MET C C 1
ATOM 2501 O O . MET C 1 100 ? -9.642 -2.636 -43.964 1.00 30.85 100 MET C O 1
ATOM 2506 N N . LYS C 1 101 ? -8.926 -1.168 -45.559 1.00 34.76 101 LYS C N 1
ATOM 2507 C CA . LYS C 1 101 ? -8.291 -2.168 -46.408 1.00 37.91 101 LYS C CA 1
ATOM 2508 C C . LYS C 1 101 ? -7.114 -2.757 -45.648 1.00 37.21 101 LYS C C 1
ATOM 2509 O O . LYS C 1 101 ? -6.962 -3.961 -45.585 1.00 38.74 101 LYS C O 1
ATOM 2515 N N . GLU C 1 102 ? -6.299 -1.879 -45.095 1.00 36.16 102 GLU C N 1
ATOM 2516 C CA . GLU C 1 102 ? -5.098 -2.227 -44.365 1.00 38.24 102 GLU C CA 1
ATOM 2517 C C . GLU C 1 102 ? -5.369 -3.087 -43.113 1.00 36.27 102 GLU C C 1
ATOM 2518 O O . GLU C 1 102 ? -4.697 -4.105 -42.865 1.00 37.03 102 GLU C O 1
ATOM 2524 N N . TRP C 1 103 ? -6.321 -2.621 -42.306 1.00 33.49 103 TRP C N 1
ATOM 2525 C CA . TRP C 1 103 ? -6.783 -3.355 -41.133 1.00 31.56 103 TRP C CA 1
ATOM 2526 C C . TRP C 1 103 ? -7.331 -4.720 -41.488 1.00 32.56 103 TRP C C 1
ATOM 2527 O O . TRP C 1 103 ? -7.028 -5.717 -40.821 1.00 34.36 103 TRP C O 1
ATOM 2538 N N . GLY C 1 104 ? -8.162 -4.760 -42.528 1.00 33.60 104 GLY C N 1
ATOM 2539 C CA . GLY C 1 104 ? -8.735 -5.999 -43.055 1.00 35.98 104 GLY C CA 1
ATOM 2540 C C . GLY C 1 104 ? -7.661 -6.958 -43.525 1.00 38.75 104 GLY C C 1
ATOM 2541 O O . GLY C 1 104 ? -7.746 -8.151 -43.259 1.00 40.34 104 GLY C O 1
ATOM 2542 N N . GLU C 1 105 ? -6.638 -6.438 -44.201 1.00 41.03 105 GLU C N 1
ATOM 2543 C CA . GLU C 1 105 ? -5.511 -7.278 -44.646 1.00 45.82 105 GLU C CA 1
ATOM 2544 C C . GLU C 1 105 ? -4.707 -7.840 -43.484 1.00 45.50 105 GLU C C 1
ATOM 2545 O O . GLU C 1 105 ? -4.272 -9.004 -43.517 1.00 45.01 105 GLU C O 1
ATOM 2551 N N . SER C 1 106 ? -4.480 -7.007 -42.472 1.00 42.98 106 SER C N 1
ATOM 2552 C CA . SER C 1 106 ? -3.667 -7.414 -41.337 1.00 44.84 106 SER C CA 1
ATOM 2553 C C . SER C 1 106 ? -4.361 -8.490 -40.483 1.00 42.30 106 SER C C 1
ATOM 2554 O O . SER C 1 106 ? -3.708 -9.350 -39.922 1.00 42.62 106 SER C O 1
ATOM 2557 N N . ASN C 1 107 ? -5.686 -8.468 -40.441 1.00 41.15 107 ASN C N 1
ATOM 2558 C CA . ASN C 1 107 ? -6.442 -9.183 -39.406 1.00 40.97 107 ASN C CA 1
ATOM 2559 C C . ASN C 1 107 ? -7.462 -10.226 -39.892 1.00 44.84 107 ASN C C 1
ATOM 2560 O O . ASN C 1 107 ? -8.108 -10.878 -39.071 1.00 47.78 107 ASN C O 1
ATOM 2565 N N . ARG C 1 108 ? -7.609 -10.367 -41.214 1.00 49.19 108 ARG C N 1
ATOM 2566 C CA . ARG C 1 108 ? -8.504 -11.348 -41.842 1.00 51.88 108 ARG C CA 1
ATOM 2567 C C . ARG C 1 108 ? -8.310 -12.761 -41.269 1.00 53.30 108 ARG C C 1
ATOM 2568 O O . ARG C 1 108 ? -9.236 -13.365 -40.718 1.00 52.18 108 ARG C O 1
ATOM 2576 N N . ASP C 1 109 ? -7.097 -13.279 -41.398 1.00 53.48 109 ASP C N 1
ATOM 2577 C CA . ASP C 1 109 ? -6.803 -14.625 -40.923 1.00 56.14 109 ASP C CA 1
ATOM 2578 C C . ASP C 1 109 ? -7.186 -14.845 -39.466 1.00 53.58 109 ASP C C 1
ATOM 2579 O O . ASP C 1 109 ? -7.895 -15.807 -39.151 1.00 53.00 109 ASP C O 1
ATOM 2584 N N . VAL C 1 110 ? -6.737 -13.950 -38.581 1.00 50.81 110 VAL C N 1
ATOM 2585 C CA . VAL C 1 110 ? -6.909 -14.165 -37.136 1.00 54.95 110 VAL C CA 1
ATOM 2586 C C . VAL C 1 110 ? -8.377 -14.110 -36.704 1.00 59.94 110 VAL C C 1
ATOM 2587 O O . VAL C 1 110 ? -8.790 -14.765 -35.738 1.00 66.73 110 VAL C O 1
ATOM 2591 N N . LEU C 1 111 ? -9.161 -13.338 -37.438 1.00 45.52 111 LEU C N 1
ATOM 2592 C CA . LEU C 1 111 ? -10.576 -13.145 -37.130 1.00 51.34 111 LEU C CA 1
ATOM 2593 C C . LEU C 1 111 ? -11.466 -14.228 -37.769 1.00 55.82 111 LEU C C 1
ATOM 2594 O O . LEU C 1 111 ? -12.526 -14.577 -37.222 1.00 59.92 111 LEU C O 1
ATOM 2599 N N . GLU C 1 112 ? -11.031 -14.773 -38.907 1.00 57.56 112 GLU C N 1
ATOM 2600 C CA . GLU C 1 112 ? -11.665 -15.988 -39.472 1.00 59.90 112 GLU C CA 1
ATOM 2601 C C . GLU C 1 112 ? -11.467 -17.194 -38.529 1.00 55.91 112 GLU C C 1
ATOM 2602 O O . GLU C 1 112 ? -12.298 -18.105 -38.479 1.00 50.84 112 GLU C O 1
ATOM 2608 N N . SER C 1 113 ? -10.385 -17.148 -37.752 1.00 52.78 113 SER C N 1
ATOM 2609 C CA . SER C 1 113 ? -10.098 -18.127 -36.706 1.00 55.16 113 SER C CA 1
ATOM 2610 C C . SER C 1 113 ? -11.136 -18.213 -35.558 1.00 56.82 113 SER C C 1
ATOM 2611 O O . SER C 1 113 ? -11.106 -19.165 -34.774 1.00 54.69 113 SER C O 1
ATOM 2614 N N . TYR C 1 114 ? -12.038 -17.238 -35.434 1.00 59.16 114 TYR C N 1
ATOM 2615 C CA . TYR C 1 114 ? -13.202 -17.412 -34.546 1.00 52.60 114 TYR C CA 1
ATOM 2616 C C . TYR C 1 114 ? -14.415 -16.644 -35.046 1.00 57.35 114 TYR C C 1
ATOM 2617 O O . TYR C 1 114 ? -15.079 -17.088 -35.982 1.00 55.19 114 TYR C O 1
ATOM 2626 N N . SER D 1 14 ? -12.373 -9.553 -50.023 1.00 63.10 14 SER D N 1
ATOM 2627 C CA . SER D 1 14 ? -12.024 -8.109 -49.912 1.00 58.37 14 SER D CA 1
ATOM 2628 C C . SER D 1 14 ? -11.742 -7.653 -48.464 1.00 54.49 14 SER D C 1
ATOM 2629 O O . SER D 1 14 ? -12.621 -7.722 -47.596 1.00 53.97 14 SER D O 1
ATOM 2632 N N . PRO D 1 15 ? -10.529 -7.140 -48.216 1.00 52.43 15 PRO D N 1
ATOM 2633 C CA . PRO D 1 15 ? -10.138 -6.702 -46.871 1.00 50.83 15 PRO D CA 1
ATOM 2634 C C . PRO D 1 15 ? -10.949 -5.528 -46.313 1.00 47.54 15 PRO D C 1
ATOM 2635 O O . PRO D 1 15 ? -11.218 -5.495 -45.106 1.00 46.54 15 PRO D O 1
ATOM 2639 N N . VAL D 1 16 ? -11.321 -4.572 -47.175 1.00 45.46 16 VAL D N 1
ATOM 2640 C CA . VAL D 1 16 ? -12.196 -3.447 -46.789 1.00 45.04 16 VAL D CA 1
ATOM 2641 C C . VAL D 1 16 ? -13.531 -3.967 -46.260 1.00 45.33 16 VAL D C 1
ATOM 2642 O O . VAL D 1 16 ? -14.049 -3.445 -45.274 1.00 44.36 16 VAL D O 1
ATOM 2646 N N . GLU D 1 17 ? -14.078 -4.996 -46.903 1.00 47.28 17 GLU D N 1
ATOM 2647 C CA . GLU D 1 17 ? -15.412 -5.493 -46.540 1.00 49.27 17 GLU D CA 1
ATOM 2648 C C . GLU D 1 17 ? -15.364 -6.341 -45.279 1.00 50.31 17 GLU D C 1
ATOM 2649 O O . GLU D 1 17 ? -16.318 -6.352 -44.499 1.00 49.38 17 GLU D O 1
ATOM 2655 N N . PHE D 1 18 ? -14.252 -7.051 -45.095 1.00 52.30 18 PHE D N 1
ATOM 2656 C CA . PHE D 1 18 ? -13.988 -7.773 -43.852 1.00 54.85 18 PHE D CA 1
ATOM 2657 C C . PHE D 1 18 ? -14.061 -6.836 -42.639 1.00 52.24 18 PHE D C 1
ATOM 2658 O O . PHE D 1 18 ? -14.644 -7.179 -41.592 1.00 52.56 18 PHE D O 1
ATOM 2666 N N . THR D 1 19 ? -13.427 -5.671 -42.784 1.00 48.50 19 THR D N 1
ATOM 2667 C CA . THR D 1 19 ? -13.369 -4.669 -41.709 1.00 47.14 19 THR D CA 1
ATOM 2668 C C . THR D 1 19 ? -14.771 -4.158 -41.403 1.00 47.11 19 THR D C 1
ATOM 2669 O O . THR D 1 19 ? -15.178 -4.035 -40.249 1.00 47.86 19 THR D O 1
ATOM 2673 N N . LEU D 1 20 ? -15.523 -3.885 -42.451 1.00 46.87 20 LEU D N 1
ATOM 2674 C CA . LEU D 1 20 ? -16.867 -3.339 -42.292 1.00 48.85 20 LEU D CA 1
ATOM 2675 C C . LEU D 1 20 ? -17.820 -4.391 -41.723 1.00 49.76 20 LEU D C 1
ATOM 2676 O O . LEU D 1 20 ? -18.905 -4.046 -41.267 1.00 51.92 20 LEU D O 1
ATOM 2681 N N . ASP D 1 21 ? -17.407 -5.656 -41.745 1.00 49.74 21 ASP D N 1
ATOM 2682 C CA . ASP D 1 21 ? -18.233 -6.735 -41.229 1.00 51.68 21 ASP D CA 1
ATOM 2683 C C . ASP D 1 21 ? -18.155 -6.880 -39.714 1.00 50.60 21 ASP D C 1
ATOM 2684 O O . ASP D 1 21 ? -19.159 -7.166 -39.067 1.00 52.74 21 ASP D O 1
ATOM 2689 N N . VAL D 1 22 ? -16.976 -6.676 -39.144 1.00 48.07 22 VAL D N 1
ATOM 2690 C CA . VAL D 1 22 ? -16.814 -6.728 -37.685 1.00 47.82 22 VAL D CA 1
ATOM 2691 C C . VAL D 1 22 ? -17.539 -5.580 -36.970 1.00 45.23 22 VAL D C 1
ATOM 2692 O O . VAL D 1 22 ? -18.027 -5.712 -35.830 1.00 44.84 22 VAL D O 1
ATOM 2696 N N . ILE D 1 23 ? -17.598 -4.444 -37.654 1.00 43.34 23 ILE D N 1
ATOM 2697 C CA . ILE D 1 23 ? -18.050 -3.216 -37.045 1.00 44.13 23 ILE D CA 1
ATOM 2698 C C . ILE D 1 23 ? -19.357 -2.708 -37.688 1.00 43.49 23 ILE D C 1
ATOM 2699 O O . ILE D 1 23 ? -19.802 -1.616 -37.421 1.00 45.24 23 ILE D O 1
ATOM 2704 N N . GLY D 1 24 ? -20.006 -3.563 -38.471 1.00 42.45 24 GLY D N 1
ATOM 2705 C CA . GLY D 1 24 ? -21.220 -3.202 -39.153 1.00 43.91 24 GLY D CA 1
ATOM 2706 C C . GLY D 1 24 ? -22.499 -3.336 -38.377 1.00 44.79 24 GLY D C 1
ATOM 2707 O O . GLY D 1 24 ? -22.516 -3.783 -37.251 1.00 43.51 24 GLY D O 1
ATOM 2708 N N . GLY D 1 25 ? -23.583 -2.922 -39.018 1.00 47.59 25 GLY D N 1
ATOM 2709 C CA . GLY D 1 25 ? -24.920 -2.992 -38.440 1.00 50.73 25 GLY D CA 1
ATOM 2710 C C . GLY D 1 25 ? -25.287 -1.678 -37.790 1.00 52.65 25 GLY D C 1
ATOM 2711 O O . GLY D 1 25 ? -24.537 -0.728 -37.862 1.00 52.51 25 GLY D O 1
ATOM 2712 N N . LYS D 1 26 ? -26.442 -1.626 -37.151 1.00 55.39 26 LYS D N 1
ATOM 2713 C CA . LYS D 1 26 ? -26.925 -0.382 -36.594 1.00 59.71 26 LYS D CA 1
ATOM 2714 C C . LYS D 1 26 ? -26.288 -0.010 -35.242 1.00 58.57 26 LYS D C 1
ATOM 2715 O O . LYS D 1 26 ? -26.416 1.129 -34.812 1.00 61.47 26 LYS D O 1
ATOM 2721 N N . TRP D 1 27 ? -25.596 -0.937 -34.581 1.00 28.75 27 TRP D N 1
ATOM 2722 C CA . TRP D 1 27 ? -25.286 -0.749 -33.179 1.00 28.53 27 TRP D CA 1
ATOM 2723 C C . TRP D 1 27 ? -23.851 -0.870 -32.814 1.00 27.02 27 TRP D C 1
ATOM 2724 O O . TRP D 1 27 ? -23.444 -0.204 -31.885 1.00 26.35 27 TRP D O 1
ATOM 2735 N N . LYS D 1 28 ? -23.100 -1.742 -33.460 1.00 28.80 28 LYS D N 1
ATOM 2736 C CA . LYS D 1 28 ? -21.710 -2.027 -32.979 1.00 28.63 28 LYS D CA 1
ATOM 2737 C C . LYS D 1 28 ? -20.785 -0.831 -32.874 1.00 27.49 28 LYS D C 1
ATOM 2738 O O . LYS D 1 28 ? -19.971 -0.772 -31.941 1.00 25.51 28 LYS D O 1
ATOM 2744 N N . GLY D 1 29 ? -20.875 0.088 -33.840 1.00 28.10 29 GLY D N 1
ATOM 2745 C CA . GLY D 1 29 ? -20.146 1.335 -33.832 1.00 27.94 29 GLY D CA 1
ATOM 2746 C C . GLY D 1 29 ? -20.316 2.124 -32.544 1.00 27.23 29 GLY D C 1
ATOM 2747 O O . GLY D 1 29 ? -19.338 2.516 -31.886 1.00 22.52 29 GLY D O 1
ATOM 2748 N N . ILE D 1 30 ? -21.570 2.306 -32.163 1.00 26.99 30 ILE D N 1
ATOM 2749 C CA . ILE D 1 30 ? -21.963 3.007 -30.952 1.00 26.09 30 ILE D CA 1
ATOM 2750 C C . ILE D 1 30 ? -21.469 2.301 -29.709 1.00 24.17 30 ILE D C 1
ATOM 2751 O O . ILE D 1 30 ? -20.874 2.961 -28.840 1.00 26.82 30 ILE D O 1
ATOM 2756 N N . LEU D 1 31 ? -21.714 0.988 -29.605 1.00 23.41 31 LEU D N 1
ATOM 2757 C CA . LEU D 1 31 ? -21.304 0.185 -28.406 1.00 22.73 31 LEU D CA 1
ATOM 2758 C C . LEU D 1 31 ? -19.793 0.283 -28.253 1.00 22.20 31 LEU D C 1
ATOM 2759 O O . LEU D 1 31 ? -19.292 0.622 -27.197 1.00 20.94 31 LEU D O 1
ATOM 2764 N N . PHE D 1 32 ? -19.120 -0.016 -29.342 1.00 23.70 32 PHE D N 1
ATOM 2765 C CA . PHE D 1 32 ? -17.678 0.162 -29.411 1.00 20.62 32 PHE D CA 1
ATOM 2766 C C . PHE D 1 32 ? -17.187 1.507 -28.938 1.00 22.15 32 PHE D C 1
ATOM 2767 O O . PHE D 1 32 ? -16.329 1.605 -28.037 1.00 23.76 32 PHE D O 1
ATOM 2775 N N . TYR D 1 33 ? -17.697 2.565 -29.531 1.00 22.98 33 TYR D N 1
ATOM 2776 C CA . TYR D 1 33 ? -17.288 3.907 -29.219 1.00 22.87 33 TYR D CA 1
ATOM 2777 C C . TYR D 1 33 ? -17.397 4.188 -27.725 1.00 24.15 33 TYR D C 1
ATOM 2778 O O . TYR D 1 33 ? -16.557 4.828 -27.133 1.00 19.82 33 TYR D O 1
ATOM 2787 N N . HIS D 1 34 ? -18.486 3.741 -27.105 1.00 21.50 34 HIS D N 1
ATOM 2788 C CA . HIS D 1 34 ? -18.672 3.957 -25.699 1.00 22.50 34 HIS D CA 1
ATOM 2789 C C . HIS D 1 34 ? -17.820 3.113 -24.781 1.00 20.63 34 HIS D C 1
ATOM 2790 O O . HIS D 1 34 ? -17.848 3.331 -23.598 1.00 21.49 34 HIS D O 1
ATOM 2797 N N . MET D 1 35 ? -17.074 2.162 -25.307 1.00 20.81 35 MET D N 1
ATOM 2798 C CA . MET D 1 35 ? -16.097 1.479 -24.485 1.00 20.92 35 MET D CA 1
ATOM 2799 C C . MET D 1 35 ? -14.744 2.078 -24.650 1.00 22.16 35 MET D C 1
ATOM 2800 O O . MET D 1 35 ? -13.823 1.661 -23.954 1.00 20.72 35 MET D O 1
ATOM 2805 N N . ILE D 1 36 ? -14.583 3.032 -25.531 1.00 22.29 36 ILE D N 1
ATOM 2806 C CA . ILE D 1 36 ? -13.233 3.628 -25.674 1.00 22.33 36 ILE D CA 1
ATOM 2807 C C . ILE D 1 36 ? -12.732 4.290 -24.397 1.00 21.43 36 ILE D C 1
ATOM 2808 O O . ILE D 1 36 ? -11.531 4.193 -24.071 1.00 21.03 36 ILE D O 1
ATOM 2813 N N . ASP D 1 37 ? -13.606 5.000 -23.680 1.00 20.89 37 ASP D N 1
ATOM 2814 C CA . ASP D 1 37 ? -13.236 5.679 -22.448 1.00 21.80 37 ASP D CA 1
ATOM 2815 C C . ASP D 1 37 ? -13.318 4.811 -21.206 1.00 21.35 37 ASP D C 1
ATOM 2816 O O . ASP D 1 37 ? -13.252 5.338 -20.102 1.00 23.18 37 ASP D O 1
ATOM 2821 N N . GLY D 1 38 ? -13.565 3.522 -21.378 1.00 21.33 38 GLY D N 1
ATOM 2822 C CA . GLY D 1 38 ? -13.600 2.583 -20.273 1.00 21.39 38 GLY D CA 1
ATOM 2823 C C . GLY D 1 38 ? -14.722 1.580 -20.344 1.00 22.07 38 GLY D C 1
ATOM 2824 O O . GLY D 1 38 ? -15.612 1.714 -21.151 1.00 21.67 38 GLY D O 1
ATOM 2825 N N . LYS D 1 39 ? -14.665 0.617 -19.434 1.00 24.24 39 LYS D N 1
ATOM 2826 C CA . LYS D 1 39 ? -15.561 -0.513 -19.401 1.00 24.06 39 LYS D CA 1
ATOM 2827 C C . LYS D 1 39 ? -16.956 -0.039 -19.072 1.00 22.33 39 LYS D C 1
ATOM 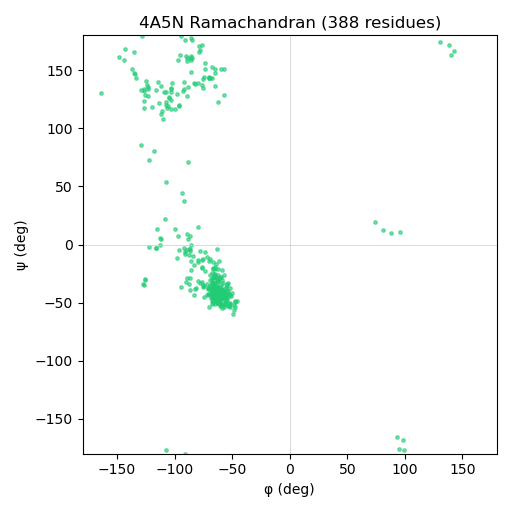2828 O O . LYS D 1 39 ? -17.147 1.005 -18.430 1.00 23.17 39 LYS D O 1
ATOM 2834 N N . LYS D 1 40 ? -17.935 -0.789 -19.524 1.00 22.96 40 LYS D N 1
ATOM 2835 C CA . LYS D 1 40 ? -19.314 -0.405 -19.320 1.00 22.35 40 LYS D CA 1
ATOM 2836 C C . LYS D 1 40 ? -20.063 -1.625 -18.914 1.00 24.30 40 LYS D C 1
ATOM 2837 O O . LYS D 1 40 ? -19.731 -2.772 -19.358 1.00 26.21 40 LYS D O 1
ATOM 2843 N N . ARG D 1 41 ? -21.112 -1.378 -18.142 1.00 25.09 41 ARG D N 1
ATOM 2844 C CA . ARG D 1 41 ? -22.009 -2.406 -17.688 1.00 27.10 41 ARG D CA 1
ATOM 2845 C C . ARG D 1 41 ? -23.230 -2.422 -18.620 1.00 26.42 41 ARG D C 1
ATOM 2846 O O . ARG D 1 41 ? -23.544 -1.442 -19.300 1.00 25.66 41 ARG D O 1
ATOM 2854 N N . PHE D 1 42 ? -23.914 -3.545 -18.631 1.00 26.40 42 PHE D N 1
ATOM 2855 C CA . PHE D 1 42 ? -25.062 -3.748 -19.492 1.00 27.97 42 PHE D CA 1
ATOM 2856 C C . PHE D 1 42 ? -26.032 -2.549 -19.426 1.00 28.15 42 PHE D C 1
ATOM 2857 O O . PHE D 1 42 ? -26.401 -1.991 -20.463 1.00 30.05 42 PHE D O 1
ATOM 2865 N N . ASN D 1 43 ? -26.372 -2.110 -18.231 1.00 28.47 43 ASN D N 1
ATOM 2866 C CA . ASN D 1 43 ? -27.389 -1.051 -18.061 1.00 30.33 43 ASN D CA 1
ATOM 2867 C C . ASN D 1 43 ? -26.828 0.308 -18.475 1.00 28.11 43 ASN D C 1
ATOM 2868 O O . ASN D 1 43 ? -27.559 1.233 -18.820 1.00 27.29 43 ASN D O 1
ATOM 2873 N N . GLU D 1 44 ? -25.505 0.485 -18.472 1.00 24.84 44 GLU D N 1
ATOM 2874 C CA . GLU D 1 44 ? -25.004 1.688 -19.053 1.00 24.82 44 GLU D CA 1
ATOM 2875 C C . GLU D 1 44 ? -25.246 1.781 -20.584 1.00 25.53 44 GLU D C 1
ATOM 2876 O O . GLU D 1 44 ? -25.507 2.865 -21.130 1.00 26.46 44 GLU D O 1
ATOM 2882 N N . PHE D 1 45 ? -25.095 0.673 -21.293 1.00 26.57 45 PHE D N 1
ATOM 2883 C CA . PHE D 1 45 ? -25.388 0.654 -22.725 1.00 25.95 45 PHE D CA 1
ATOM 2884 C C . PHE D 1 45 ? -26.884 0.899 -23.007 1.00 28.58 45 PHE D C 1
ATOM 2885 O O . PHE D 1 45 ? -27.196 1.524 -24.017 1.00 28.20 45 PHE D O 1
ATOM 2893 N N . ARG D 1 46 ? -27.761 0.405 -22.150 1.00 30.52 46 ARG D N 1
ATOM 2894 C CA . ARG D 1 46 ? -29.213 0.644 -22.320 1.00 33.46 46 ARG D CA 1
ATOM 2895 C C . ARG D 1 46 ? -29.622 2.117 -22.284 1.00 33.77 46 ARG D C 1
ATOM 2896 O O . ARG D 1 46 ? -30.547 2.565 -23.000 1.00 34.59 46 ARG D O 1
ATOM 2904 N N . ARG D 1 47 ? -28.999 2.856 -21.386 1.00 34.21 47 ARG D N 1
ATOM 2905 C CA . ARG D 1 47 ? -29.225 4.283 -21.247 1.00 36.21 47 ARG D CA 1
ATOM 2906 C C . ARG D 1 47 ? -28.552 5.037 -22.370 1.00 36.78 47 ARG D C 1
ATOM 2907 O O . ARG D 1 47 ? -29.057 6.052 -22.786 1.00 36.48 47 ARG D O 1
ATOM 2915 N N . ILE D 1 48 ? -27.382 4.580 -22.816 1.00 36.31 48 ILE D N 1
ATOM 2916 C CA . ILE D 1 48 ? -26.775 5.137 -24.042 1.00 38.19 48 ILE D CA 1
ATOM 2917 C C . ILE D 1 48 ? -27.664 4.909 -25.282 1.00 40.63 48 ILE D C 1
ATOM 2918 O O . ILE D 1 48 ? -27.807 5.812 -26.095 1.00 42.94 48 ILE D O 1
ATOM 2923 N N . CYS D 1 49 ? -28.256 3.723 -25.421 1.00 40.41 49 CYS D N 1
ATOM 2924 C CA . CYS D 1 49 ? -29.012 3.344 -26.624 1.00 41.31 49 CYS D CA 1
ATOM 2925 C C . CYS D 1 49 ? -30.427 2.984 -26.222 1.00 41.74 49 CYS D C 1
ATOM 2926 O O . CYS D 1 49 ? -30.800 1.811 -26.239 1.00 40.56 49 CYS D O 1
ATOM 2929 N N . PRO D 1 50 ? -31.231 3.990 -25.865 1.00 41.70 50 PRO D N 1
ATOM 2930 C CA . PRO D 1 50 ? -32.560 3.684 -25.356 1.00 43.34 50 PRO D CA 1
ATOM 2931 C C . PRO D 1 50 ? -33.424 2.854 -26.303 1.00 44.71 50 PRO D C 1
ATOM 2932 O O . PRO D 1 50 ? -34.342 2.164 -25.822 1.00 47.49 50 PRO D O 1
ATOM 2936 N N . SER D 1 51 ? -33.175 2.927 -27.614 1.00 45.05 51 SER D N 1
ATOM 2937 C CA . SER D 1 51 ? -34.042 2.221 -28.585 1.00 48.82 51 SER D CA 1
ATOM 2938 C C . SER D 1 51 ? -33.644 0.756 -28.721 1.00 47.54 51 SER D C 1
ATOM 2939 O O . SER D 1 51 ? -34.429 -0.041 -29.208 1.00 48.17 51 SER D O 1
ATOM 2942 N N . ILE D 1 52 ? -32.436 0.383 -28.289 1.00 43.26 52 ILE D N 1
ATOM 2943 C CA . ILE D 1 52 ? -32.033 -1.021 -28.410 1.00 42.50 52 ILE D CA 1
ATOM 2944 C C . ILE D 1 52 ? -32.828 -1.900 -27.428 1.00 44.20 52 ILE D C 1
ATOM 2945 O O . ILE D 1 52 ? -33.151 -1.467 -26.330 1.00 46.50 52 ILE D O 1
ATOM 2950 N N . THR D 1 53 ? -33.181 -3.115 -27.829 1.00 44.44 53 THR D N 1
ATOM 2951 C CA . THR D 1 53 ? -33.758 -4.085 -26.892 1.00 45.08 53 THR D CA 1
ATOM 2952 C C . THR D 1 53 ? -32.651 -4.842 -26.170 1.00 43.74 53 THR D C 1
ATOM 2953 O O . THR D 1 53 ? -31.512 -4.884 -26.658 1.00 42.98 53 THR D O 1
ATOM 2957 N N . GLN D 1 54 ? -32.986 -5.413 -25.009 1.00 43.03 54 GLN D N 1
ATOM 2958 C CA . GLN D 1 54 ? -32.055 -6.241 -24.241 1.00 43.06 54 GLN D CA 1
ATOM 2959 C C . GLN D 1 54 ? -31.610 -7.483 -25.028 1.00 43.07 54 GLN D C 1
ATOM 2960 O O . GLN D 1 54 ? -30.445 -7.820 -25.011 1.00 38.83 54 GLN D O 1
ATOM 2966 N N . ARG D 1 55 ? -32.549 -8.160 -25.695 1.00 46.37 55 ARG D N 1
ATOM 2967 C CA . ARG D 1 55 ? -32.201 -9.251 -26.609 1.00 48.44 55 ARG D CA 1
ATOM 2968 C C . ARG D 1 55 ? -31.138 -8.778 -27.606 1.00 47.69 55 ARG D C 1
ATOM 2969 O O . ARG D 1 55 ? -30.053 -9.366 -27.689 1.00 43.74 55 ARG D O 1
ATOM 2977 N N . MET D 1 56 ? -31.405 -7.675 -28.304 1.00 46.44 56 MET D N 1
ATOM 2978 C CA . MET D 1 56 ? -30.464 -7.189 -29.306 1.00 45.05 56 MET D CA 1
ATOM 2979 C C . MET D 1 56 ? -29.136 -6.728 -28.709 1.00 40.75 56 MET D C 1
ATOM 2980 O O . MET D 1 56 ? -28.078 -6.984 -29.294 1.00 40.25 56 MET D O 1
ATOM 2985 N N . LEU D 1 57 ? -29.183 -6.035 -27.566 1.00 38.26 57 LEU D N 1
ATOM 2986 C CA . LEU D 1 57 ? -27.954 -5.591 -26.908 1.00 34.91 57 LEU D CA 1
ATOM 2987 C C . LEU D 1 57 ? -27.116 -6.825 -26.599 1.00 34.60 57 LEU D C 1
ATOM 2988 O O . LEU D 1 57 ? -25.935 -6.851 -26.905 1.00 31.39 57 LEU D O 1
ATOM 2993 N N . THR D 1 58 ? -27.754 -7.874 -26.070 1.00 36.54 58 THR D N 1
ATOM 2994 C CA . THR D 1 58 ? -27.009 -9.074 -25.706 1.00 37.17 58 THR D CA 1
ATOM 2995 C C . THR D 1 58 ? -26.349 -9.697 -26.947 1.00 37.19 58 THR D C 1
ATOM 2996 O O . THR D 1 58 ? -25.189 -10.029 -26.905 1.00 33.58 58 THR D O 1
ATOM 3000 N N . LEU D 1 59 ? -27.117 -9.857 -28.029 1.00 37.22 59 LEU D N 1
ATOM 3001 C CA . LEU D 1 59 ? -26.612 -10.421 -29.290 1.00 38.34 59 LEU D CA 1
ATOM 3002 C C . LEU D 1 59 ? -25.428 -9.648 -29.893 1.00 37.37 59 LEU D C 1
ATOM 3003 O O . LEU D 1 59 ? -24.430 -10.259 -30.328 1.00 35.71 59 LEU D O 1
ATOM 3008 N N . GLN D 1 60 ? -25.524 -8.313 -29.893 1.00 35.10 60 GLN D N 1
ATOM 3009 C CA . GLN D 1 60 ? -24.491 -7.483 -30.499 1.00 33.63 60 GLN D CA 1
ATOM 3010 C C . GLN D 1 60 ? -23.181 -7.571 -29.705 1.00 32.00 60 GLN D C 1
ATOM 3011 O O . GLN D 1 60 ? -22.105 -7.608 -30.302 1.00 31.70 60 GLN D O 1
ATOM 3017 N N . LEU D 1 61 ? -23.304 -7.608 -28.372 1.00 31.06 61 LEU D N 1
ATOM 3018 C CA . LEU D 1 61 ? -22.155 -7.733 -27.465 1.00 28.67 61 LEU D CA 1
ATOM 3019 C C . LEU D 1 61 ? -21.538 -9.132 -27.590 1.00 30.04 61 LEU D C 1
ATOM 3020 O O . LEU D 1 61 ? -20.326 -9.277 -27.498 1.00 28.36 61 LEU D O 1
ATOM 3025 N N . ARG D 1 62 ? -22.364 -10.151 -27.799 1.00 30.41 62 ARG D N 1
ATOM 3026 C CA . ARG D 1 62 ? -21.887 -11.521 -27.968 1.00 34.01 62 ARG D CA 1
ATOM 3027 C C . ARG D 1 62 ? -21.085 -11.669 -29.230 1.00 32.37 62 ARG D C 1
ATOM 3028 O O . ARG D 1 62 ? -20.024 -12.303 -29.229 1.00 33.15 62 ARG D O 1
ATOM 3036 N N . GLU D 1 63 ? -21.566 -11.037 -30.290 1.00 32.56 63 GLU D N 1
ATOM 3037 C CA . GLU D 1 63 ? -20.861 -11.038 -31.567 1.00 33.33 63 GLU D CA 1
ATOM 3038 C C . GLU D 1 63 ? -19.496 -10.354 -31.437 1.00 31.60 63 GLU D C 1
ATOM 3039 O O . GLU D 1 63 ? -18.480 -10.900 -31.893 1.00 31.84 63 GLU D O 1
ATOM 3045 N N . LEU D 1 64 ? -19.462 -9.174 -30.801 1.00 30.69 64 LEU D N 1
ATOM 3046 C CA . LEU D 1 64 ? -18.196 -8.453 -30.605 1.00 29.30 64 LEU D CA 1
ATOM 3047 C C . LEU D 1 64 ? -17.205 -9.281 -29.787 1.00 28.88 64 LEU D C 1
ATOM 3048 O O . LEU D 1 64 ? -15.999 -9.293 -30.078 1.00 28.11 64 LEU D O 1
ATOM 3053 N N . GLU D 1 65 ? -17.720 -9.993 -28.783 1.00 30.02 65 GLU D N 1
ATOM 3054 C CA . GLU D 1 65 ? -16.873 -10.900 -27.982 1.00 29.73 65 GLU D CA 1
ATOM 3055 C C . GLU D 1 65 ? -16.353 -12.095 -28.826 1.00 32.19 65 GLU D C 1
ATOM 3056 O O . GLU D 1 65 ? -15.154 -12.424 -28.786 1.00 33.88 65 GLU D O 1
ATOM 3062 N N . ALA D 1 66 ? -17.233 -12.744 -29.583 1.00 33.10 66 ALA D N 1
ATOM 3063 C CA . ALA D 1 66 ? -16.805 -13.868 -30.456 1.00 35.34 66 ALA D CA 1
ATOM 3064 C C . ALA D 1 66 ? -15.744 -13.437 -31.462 1.00 34.96 66 ALA D C 1
ATOM 3065 O O . ALA D 1 66 ? -14.897 -14.224 -31.838 1.00 35.39 66 ALA D O 1
ATOM 3067 N N . ASP D 1 67 ? -15.783 -12.171 -31.877 1.00 34.02 67 ASP D N 1
ATOM 3068 C CA . ASP D 1 67 ? -14.841 -11.649 -32.852 1.00 34.12 67 ASP D CA 1
ATOM 3069 C C . ASP D 1 67 ? -13.571 -11.113 -32.170 1.00 34.08 67 ASP D C 1
ATOM 3070 O O . ASP D 1 67 ? -12.703 -10.524 -32.836 1.00 35.67 67 ASP D O 1
ATOM 3075 N N . GLY D 1 68 ? -13.480 -11.282 -30.846 1.00 34.19 68 GLY D N 1
ATOM 3076 C CA . GLY D 1 68 ? -12.296 -10.900 -30.097 1.00 33.22 68 GLY D CA 1
ATOM 3077 C C . GLY D 1 68 ? -12.097 -9.409 -29.894 1.00 30.53 68 GLY D C 1
ATOM 3078 O O . GLY D 1 68 ? -10.986 -8.987 -29.574 1.00 28.86 68 GLY D O 1
ATOM 3079 N N . ILE D 1 69 ? -13.175 -8.617 -30.056 1.00 28.66 69 ILE D N 1
ATOM 3080 C CA . ILE D 1 69 ? -13.121 -7.154 -29.977 1.00 27.61 69 ILE D CA 1
ATOM 3081 C C . ILE D 1 69 ? -13.466 -6.664 -28.560 1.00 28.24 69 ILE D C 1
ATOM 3082 O O . ILE D 1 69 ? -12.890 -5.681 -28.064 1.00 28.90 69 ILE D O 1
ATOM 3087 N N . VAL D 1 70 ? -14.411 -7.362 -27.926 1.00 27.51 70 VAL D N 1
ATOM 3088 C CA . VAL D 1 70 ? -14.840 -7.079 -26.579 1.00 27.15 70 VAL D CA 1
ATOM 3089 C C . VAL D 1 70 ? -14.487 -8.238 -25.614 1.00 28.29 70 VAL D C 1
ATOM 3090 O O . VAL D 1 70 ? -14.601 -9.411 -25.960 1.00 28.73 70 VAL D O 1
ATOM 3094 N N . HIS D 1 71 ? -14.055 -7.856 -24.416 1.00 26.44 71 HIS D N 1
ATOM 3095 C CA . HIS D 1 71 ? -13.821 -8.725 -23.274 1.00 27.26 71 HIS D CA 1
ATOM 3096 C C . HIS D 1 71 ? -14.971 -8.560 -22.329 1.00 26.91 71 HIS D C 1
ATOM 3097 O O . HIS D 1 71 ? -15.385 -7.419 -22.022 1.00 25.14 71 HIS D O 1
ATOM 3104 N N . ARG D 1 72 ? -15.482 -9.683 -21.836 1.00 29.95 72 ARG D N 1
ATOM 3105 C CA . ARG D 1 72 ? -16.572 -9.693 -20.850 1.00 29.54 72 ARG D CA 1
ATOM 3106 C C . ARG D 1 72 ? -15.996 -10.188 -19.538 1.00 29.97 72 ARG D C 1
ATOM 3107 O O . ARG D 1 72 ? -15.593 -11.344 -19.442 1.00 31.53 72 ARG D O 1
ATOM 3115 N N . GLU D 1 73 ? -15.972 -9.324 -18.525 1.00 29.83 73 GLU D N 1
ATOM 3116 C CA . GLU D 1 73 ? -15.437 -9.639 -17.204 1.00 31.56 73 GLU D CA 1
ATOM 3117 C C . GLU D 1 73 ? -16.610 -9.875 -16.261 1.00 32.10 73 GLU D C 1
ATOM 3118 O O . GLU D 1 73 ? -17.392 -8.960 -16.004 1.00 29.97 73 GLU D O 1
ATOM 3124 N N . VAL D 1 74 ? -16.709 -11.103 -15.756 1.00 33.30 74 VAL D N 1
ATOM 3125 C CA . VAL D 1 74 ? -17.725 -11.488 -14.760 1.00 34.47 74 VAL D CA 1
ATOM 3126 C C . VAL D 1 74 ? -17.062 -11.610 -13.379 1.00 36.63 74 VAL D C 1
ATOM 3127 O O . VAL D 1 74 ? -16.119 -12.363 -13.202 1.00 36.57 74 VAL D O 1
ATOM 3131 N N . TYR D 1 75 ? -17.622 -10.919 -12.398 1.00 38.61 75 TYR D N 1
ATOM 3132 C CA . TYR D 1 75 ? -17.129 -10.929 -11.047 1.00 42.21 75 TYR D CA 1
ATOM 3133 C C . TYR D 1 75 ? -17.885 -11.942 -10.225 1.00 46.89 75 TYR D C 1
ATOM 3134 O O . TYR D 1 75 ? -18.967 -12.383 -10.621 1.00 45.76 75 TYR D O 1
ATOM 3143 N N . HIS D 1 76 ? -17.313 -12.300 -9.074 1.00 52.29 76 HIS D N 1
ATOM 3144 C CA . HIS D 1 76 ? -17.637 -13.564 -8.419 1.00 57.52 76 HIS D CA 1
ATOM 3145 C C . HIS D 1 76 ? -18.475 -13.467 -7.164 1.00 59.75 76 HIS D C 1
ATOM 3146 O O . HIS D 1 76 ? -18.132 -14.043 -6.122 1.00 63.74 76 HIS D O 1
ATOM 3153 N N . GLN D 1 77 ? -19.624 -12.800 -7.287 1.00 58.05 77 GLN D N 1
ATOM 3154 C CA . GLN D 1 77 ? -20.559 -12.589 -6.168 1.00 57.52 77 GLN D CA 1
ATOM 3155 C C . GLN D 1 77 ? -21.930 -12.148 -6.703 1.00 53.16 77 GLN D C 1
ATOM 3156 O O . GLN D 1 77 ? -22.014 -11.241 -7.504 1.00 50.94 77 GLN D O 1
ATOM 3162 N N . VAL D 1 78 ? -23.015 -12.769 -6.274 1.00 52.77 78 VAL D N 1
ATOM 3163 C CA . VAL D 1 78 ? -24.317 -12.478 -6.883 1.00 50.25 78 VAL D CA 1
ATOM 3164 C C . VAL D 1 78 ? -25.043 -11.275 -6.273 1.00 48.06 78 VAL D C 1
ATOM 3165 O O . VAL D 1 78 ? -24.889 -10.986 -5.099 1.00 47.22 78 VAL D O 1
ATOM 3169 N N . PRO D 1 79 ? -25.825 -10.550 -7.087 1.00 46.79 79 PRO D N 1
ATOM 3170 C CA . PRO D 1 79 ? -25.950 -10.693 -8.527 1.00 46.06 79 PRO D CA 1
ATOM 3171 C C . PRO D 1 79 ? -24.634 -10.270 -9.171 1.00 45.21 79 PRO D C 1
ATOM 3172 O O . PRO D 1 79 ? -23.999 -9.332 -8.685 1.00 44.51 79 PRO D O 1
ATOM 3176 N N . PRO D 1 80 ? -24.212 -10.948 -10.244 1.00 46.28 80 PRO D N 1
ATOM 3177 C CA . PRO D 1 80 ? -22.859 -10.691 -10.763 1.00 45.18 80 PRO D CA 1
ATOM 3178 C C . PRO D 1 80 ? -22.645 -9.322 -11.402 1.00 42.67 80 PRO D C 1
ATOM 3179 O O . PRO D 1 80 ? -23.535 -8.791 -12.069 1.00 41.44 80 PRO D O 1
ATOM 3183 N N . LYS D 1 81 ? -21.457 -8.754 -11.204 1.00 42.28 81 LYS D N 1
ATOM 3184 C CA . LYS D 1 81 ? -21.091 -7.558 -11.917 1.00 39.02 81 LYS D CA 1
ATOM 3185 C C . LYS D 1 81 ? -20.439 -8.036 -13.199 1.00 35.95 81 LYS D C 1
ATOM 3186 O O . LYS D 1 81 ? -19.560 -8.907 -13.157 1.00 35.65 81 LYS D O 1
ATOM 3192 N N . VAL D 1 82 ? -20.929 -7.517 -14.325 1.00 32.17 82 VAL D N 1
ATOM 3193 C CA . VAL D 1 82 ? -20.464 -7.896 -15.658 1.00 30.23 82 VAL D CA 1
ATOM 3194 C C . VAL D 1 82 ? -20.081 -6.620 -16.357 1.00 29.05 82 VAL D C 1
ATOM 3195 O O . VAL D 1 82 ? -20.928 -5.721 -16.564 1.00 27.49 82 VAL D O 1
ATOM 3199 N N . GLU D 1 83 ? -18.799 -6.532 -16.700 1.00 26.66 83 GLU D N 1
ATOM 3200 C CA . GLU D 1 83 ? -18.229 -5.397 -17.388 1.00 25.89 83 GLU D CA 1
ATOM 3201 C C . GLU D 1 83 ? -17.692 -5.766 -18.778 1.00 25.39 83 GLU D C 1
ATOM 3202 O O . GLU D 1 83 ? -17.008 -6.795 -18.963 1.00 26.35 83 GLU D O 1
ATOM 3208 N N . TYR D 1 84 ? -18.055 -4.931 -19.747 1.00 23.24 84 TYR D N 1
ATOM 3209 C CA . TYR D 1 84 ? -17.638 -5.031 -21.162 1.00 22.89 84 TYR D CA 1
ATOM 3210 C C . TYR D 1 84 ? -16.598 -3.983 -21.466 1.00 24.83 84 TYR D C 1
ATOM 3211 O O . TYR D 1 84 ? -16.824 -2.820 -21.193 1.00 23.29 84 TYR D O 1
ATOM 3220 N N . SER D 1 85 ? -15.453 -4.423 -21.999 1.00 23.83 85 SER D N 1
ATOM 3221 C CA . SER D 1 85 ? -14.337 -3.557 -22.378 1.00 24.02 85 SER D CA 1
ATOM 3222 C C . SER D 1 85 ? -13.774 -3.955 -23.757 1.00 24.35 85 SER D C 1
ATOM 3223 O O . SER D 1 85 ? -14.039 -5.043 -24.268 1.00 25.02 85 SER D O 1
ATOM 3226 N N . LEU D 1 86 ? -12.966 -3.080 -24.337 1.00 22.26 86 LEU D N 1
ATOM 3227 C CA . LEU D 1 86 ? -12.296 -3.374 -25.587 1.00 22.43 86 LEU D CA 1
ATOM 3228 C C . LEU D 1 86 ? -11.040 -4.182 -25.251 1.00 23.00 86 LEU D C 1
ATOM 3229 O O . LEU D 1 86 ? -10.340 -3.901 -24.266 1.00 22.84 86 LEU D O 1
ATOM 3234 N N . THR D 1 87 ? -10.783 -5.194 -26.060 1.00 23.14 87 THR D N 1
ATOM 3235 C CA . THR D 1 87 ? -9.561 -5.973 -25.965 1.00 23.90 87 THR D CA 1
ATOM 3236 C C . THR D 1 87 ? -8.445 -5.188 -26.635 1.00 24.15 87 THR D C 1
ATOM 3237 O O . THR D 1 87 ? -8.699 -4.192 -27.316 1.00 22.58 87 THR D O 1
ATOM 3241 N N . GLU D 1 88 ? -7.211 -5.660 -26.474 1.00 24.69 88 GLU D N 1
ATOM 3242 C CA . GLU D 1 88 ? -6.081 -5.128 -27.232 1.00 28.33 88 GLU D CA 1
ATOM 3243 C C . GLU D 1 88 ? -6.409 -5.094 -28.729 1.00 27.26 88 GLU D C 1
ATOM 3244 O O . GLU D 1 88 ? -6.200 -4.084 -29.419 1.00 26.43 88 GLU D O 1
ATOM 3250 N N . PHE D 1 89 ? -7.045 -6.162 -29.206 1.00 26.28 89 PHE D N 1
ATOM 3251 C CA . PHE D 1 89 ? -7.398 -6.266 -30.594 1.00 26.55 89 PHE D CA 1
ATOM 3252 C C . PHE D 1 89 ? -8.420 -5.208 -30.930 1.00 24.95 89 PHE D C 1
ATOM 3253 O O . PHE D 1 89 ? -8.286 -4.495 -31.940 1.00 22.12 89 PHE D O 1
ATOM 3261 N N . GLY D 1 90 ? -9.446 -5.098 -30.094 1.00 25.40 90 GLY D N 1
ATOM 3262 C CA . GLY D 1 90 ? -10.542 -4.121 -30.359 1.00 23.23 90 GLY D CA 1
ATOM 3263 C C . GLY D 1 90 ? -10.035 -2.678 -30.497 1.00 23.86 90 GLY D C 1
ATOM 3264 O O . GLY D 1 90 ? -10.400 -1.952 -31.390 1.00 24.48 90 GLY D O 1
ATOM 3265 N N . ARG D 1 91 ? -9.105 -2.299 -29.649 1.00 22.91 91 ARG D N 1
ATOM 3266 C CA . ARG D 1 91 ? -8.543 -0.961 -29.704 1.00 24.02 91 ARG D CA 1
ATOM 3267 C C . ARG D 1 91 ? -7.752 -0.647 -30.975 1.00 23.60 91 ARG D C 1
ATOM 3268 O O . ARG D 1 91 ? -7.596 0.519 -31.279 1.00 26.86 91 ARG D O 1
ATOM 3276 N N . THR D 1 92 ? -7.305 -1.653 -31.725 1.00 23.21 92 THR D N 1
ATOM 3277 C CA . THR D 1 92 ? -6.715 -1.400 -33.024 1.00 25.06 92 THR D CA 1
ATOM 3278 C C . THR D 1 92 ? -7.686 -0.800 -34.053 1.00 25.90 92 THR D C 1
ATOM 3279 O O . THR D 1 92 ? -7.253 -0.292 -35.059 1.00 24.17 92 THR D O 1
ATOM 3283 N N . LEU D 1 93 ? -8.993 -0.894 -33.788 1.00 26.15 93 LEU D N 1
ATOM 3284 C CA . LEU D 1 93 ? -10.005 -0.292 -34.655 1.00 27.56 93 LEU D CA 1
ATOM 3285 C C . LEU D 1 93 ? -10.339 1.145 -34.331 1.00 27.78 93 LEU D C 1
ATOM 3286 O O . LEU D 1 93 ? -11.088 1.786 -35.055 1.00 26.50 93 LEU D O 1
ATOM 3291 N N . GLU D 1 94 ? -9.842 1.644 -33.209 1.00 27.00 94 GLU D N 1
ATOM 3292 C CA . GLU D 1 94 ? -10.106 3.026 -32.826 1.00 25.72 94 GLU D CA 1
ATOM 3293 C C . GLU D 1 94 ? -9.770 4.071 -33.842 1.00 25.01 94 GLU D C 1
ATOM 3294 O O . GLU D 1 94 ? -10.583 5.000 -34.042 1.00 24.70 94 GLU D O 1
ATOM 3300 N N . PRO D 1 95 ? -8.581 3.978 -34.485 1.00 23.68 95 PRO D N 1
ATOM 3301 C CA . PRO D 1 95 ? -8.360 5.009 -35.514 1.00 23.65 95 PRO D CA 1
ATOM 3302 C C . PRO D 1 95 ? -9.493 5.047 -36.571 1.00 23.83 95 PRO D C 1
ATOM 3303 O O . PRO D 1 95 ? -9.984 6.134 -36.912 1.00 25.37 95 PRO D O 1
ATOM 3307 N N . ILE D 1 96 ? -9.888 3.889 -37.080 1.00 23.04 96 ILE D N 1
ATOM 3308 C CA . ILE D 1 96 ? -11.027 3.813 -37.989 1.00 23.97 96 ILE D CA 1
ATOM 3309 C C . ILE D 1 96 ? -12.291 4.375 -37.377 1.00 23.47 96 ILE D C 1
ATOM 3310 O O . ILE D 1 96 ? -12.966 5.193 -38.026 1.00 23.14 96 ILE D O 1
ATOM 3315 N N . VAL D 1 97 ? -12.664 3.888 -36.194 1.00 23.33 97 VAL D N 1
ATOM 3316 C CA . VAL D 1 97 ? -14.002 4.247 -35.644 1.00 24.36 97 VAL D CA 1
ATOM 3317 C C . VAL D 1 97 ? -13.998 5.747 -35.384 1.00 23.62 97 VAL D C 1
ATOM 3318 O O . VAL D 1 97 ? -14.954 6.440 -35.708 1.00 22.63 97 VAL D O 1
ATOM 3322 N N . LEU D 1 98 ? -12.916 6.242 -34.769 1.00 22.47 98 LEU D N 1
ATOM 3323 C CA . LEU D 1 98 ? -12.810 7.657 -34.408 1.00 23.34 98 LEU D CA 1
ATOM 3324 C C . LEU D 1 98 ? -12.658 8.559 -35.605 1.00 23.68 98 LEU D C 1
ATOM 3325 O O . LEU D 1 98 ? -13.274 9.621 -35.613 1.00 24.61 98 LEU D O 1
ATOM 3330 N N . GLN D 1 99 ? -11.925 8.157 -36.650 1.00 23.82 99 GLN D N 1
ATOM 3331 C CA . GLN D 1 99 ? -11.956 8.973 -37.901 1.00 24.29 99 GLN D CA 1
ATOM 3332 C C . GLN D 1 99 ? -13.331 9.029 -38.532 1.00 23.41 99 GLN D C 1
ATOM 3333 O O . GLN D 1 99 ? -13.743 10.061 -39.102 1.00 23.07 99 GLN D O 1
ATOM 3339 N N . MET D 1 100 ? -14.014 7.906 -38.442 1.00 22.77 100 MET D N 1
ATOM 3340 C CA . MET D 1 100 ? -15.397 7.844 -38.983 1.00 23.74 100 MET D CA 1
ATOM 3341 C C . MET D 1 100 ? -16.305 8.745 -38.195 1.00 24.91 100 MET D C 1
ATOM 3342 O O . MET D 1 100 ? -17.293 9.293 -38.780 1.00 27.36 100 MET D O 1
ATOM 3347 N N . LYS D 1 101 ? -16.129 8.816 -36.885 1.00 25.14 101 LYS D N 1
ATOM 3348 C CA . LYS D 1 101 ? -16.912 9.792 -36.086 1.00 28.50 101 LYS D CA 1
ATOM 3349 C C . LYS D 1 101 ? -16.641 11.244 -36.529 1.00 27.90 101 LYS D C 1
ATOM 3350 O O . LYS D 1 101 ? -17.535 12.085 -36.649 1.00 30.80 101 LYS D O 1
ATOM 3356 N N . GLU D 1 102 ? -15.387 11.541 -36.731 1.00 27.53 102 GLU D N 1
ATOM 3357 C CA . GLU D 1 102 ? -14.947 12.881 -37.062 1.00 30.08 102 GLU D CA 1
ATOM 3358 C C . GLU D 1 102 ? -15.418 13.290 -38.462 1.00 28.32 102 GLU D C 1
ATOM 3359 O O . GLU D 1 102 ? -15.906 14.413 -38.687 1.00 29.71 102 GLU D O 1
ATOM 3365 N N . TRP D 1 103 ? -15.334 12.356 -39.391 1.00 27.28 103 TRP D N 1
ATOM 3366 C CA . TRP D 1 103 ? -15.833 12.576 -40.728 1.00 27.37 103 TRP D CA 1
ATOM 3367 C C . TRP D 1 103 ? -17.319 12.808 -40.708 1.00 28.02 103 TRP D C 1
ATOM 3368 O O . TRP D 1 103 ? -17.825 13.736 -41.333 1.00 28.92 103 TRP D O 1
ATOM 3379 N N . GLY D 1 104 ? -18.030 11.963 -39.988 1.00 28.72 104 GLY D N 1
ATOM 3380 C CA . GLY D 1 104 ? -19.479 12.078 -39.869 1.00 30.08 104 GLY D CA 1
ATOM 3381 C C . GLY D 1 104 ? -19.865 13.380 -39.223 1.00 33.26 104 GLY D C 1
ATOM 3382 O O . GLY D 1 104 ? -20.810 14.018 -39.652 1.00 32.56 104 GLY D O 1
ATOM 3383 N N . GLU D 1 105 ? -19.117 13.813 -38.206 1.00 34.18 105 GLU D N 1
ATOM 3384 C CA . GLU D 1 105 ? -19.403 15.110 -37.608 1.00 37.90 105 GLU D CA 1
ATOM 3385 C C . GLU D 1 105 ? -19.066 16.292 -38.519 1.00 38.19 105 GLU D C 1
ATOM 3386 O O . GLU D 1 105 ? -19.894 17.150 -38.705 1.00 36.96 105 GLU D O 1
ATOM 3392 N N . SER D 1 106 ? -17.826 16.343 -39.004 1.00 36.46 106 SER D N 1
ATOM 3393 C CA . SER D 1 106 ? -17.375 17.390 -39.904 1.00 38.77 106 SER D CA 1
ATOM 3394 C C . SER D 1 106 ? -18.233 17.557 -41.164 1.00 38.14 106 SER D C 1
ATOM 3395 O O . SER D 1 106 ? -18.377 18.670 -41.649 1.00 40.33 106 SER D O 1
ATOM 3398 N N . ASN D 1 107 ? -18.769 16.456 -41.691 1.00 35.90 107 ASN D N 1
ATOM 3399 C CA . ASN D 1 107 ? -19.468 16.458 -42.979 1.00 37.33 107 ASN D CA 1
ATOM 3400 C C . ASN D 1 107 ? -20.966 16.293 -42.829 1.00 38.47 107 ASN D C 1
ATOM 3401 O O . ASN D 1 107 ? -21.646 15.859 -43.779 1.00 39.25 107 ASN D O 1
ATOM 3406 N N . ARG D 1 108 ? -21.469 16.626 -41.638 1.00 39.12 108 ARG D N 1
ATOM 3407 C CA . ARG D 1 108 ? -22.914 16.577 -41.334 1.00 45.71 108 ARG D CA 1
ATOM 3408 C C . ARG D 1 108 ? -23.751 17.326 -42.402 1.00 46.13 108 ARG D C 1
ATOM 3409 O O . ARG D 1 108 ? -24.794 16.840 -42.880 1.00 48.29 108 ARG D O 1
ATOM 3417 N N . ASP D 1 109 ? -23.281 18.510 -42.784 1.00 45.87 109 ASP D N 1
ATOM 3418 C CA . ASP D 1 109 ? -24.049 19.373 -43.690 1.00 46.38 109 ASP D CA 1
ATOM 3419 C C . ASP D 1 109 ? -24.038 18.876 -45.143 1.00 45.20 109 ASP D C 1
ATOM 3420 O O . ASP D 1 109 ? -25.096 18.858 -45.811 1.00 47.56 109 ASP D O 1
ATOM 3425 N N . VAL D 1 110 ? -22.858 18.496 -45.634 1.00 43.81 110 VAL D N 1
ATOM 3426 C CA . VAL D 1 110 ? -22.690 17.968 -47.000 1.00 44.36 110 VAL D CA 1
ATOM 3427 C C . VAL D 1 110 ? -23.472 16.658 -47.158 1.00 45.68 110 VAL D C 1
ATOM 3428 O O . VAL D 1 110 ? -24.059 16.421 -48.212 1.00 48.37 110 VAL D O 1
ATOM 3432 N N . LEU D 1 111 ? -23.469 15.818 -46.113 1.00 44.70 111 LEU D N 1
ATOM 3433 C CA . LEU D 1 111 ? -24.258 14.572 -46.073 1.00 47.52 111 LEU D CA 1
ATOM 3434 C C . LEU D 1 111 ? -25.744 14.869 -46.189 1.00 51.05 111 LEU D C 1
ATOM 3435 O O . LEU D 1 111 ? -26.419 14.296 -47.034 1.00 52.46 111 LEU D O 1
ATOM 3440 N N . GLU D 1 112 ? -26.242 15.761 -45.333 1.00 52.12 112 GLU D N 1
ATOM 3441 C CA . GLU D 1 112 ? -27.679 16.085 -45.312 1.00 58.97 112 GLU D CA 1
ATOM 3442 C C . GLU D 1 112 ? -28.164 16.790 -46.582 1.00 62.05 112 GLU D C 1
ATOM 3443 O O . GLU D 1 112 ? -29.337 16.671 -46.962 1.00 67.71 112 GLU D O 1
ATOM 3449 N N . SER D 1 113 ? -27.261 17.534 -47.222 1.00 61.19 113 SER D N 1
ATOM 3450 C CA . SER D 1 113 ? -27.533 18.211 -48.501 1.00 65.11 113 SER D CA 1
ATOM 3451 C C . SER D 1 113 ? -28.031 17.194 -49.540 1.00 73.51 113 SER D C 1
ATOM 3452 O O . SER D 1 113 ? -28.861 17.499 -50.399 1.00 73.27 113 SER D O 1
ATOM 3455 N N . TYR D 1 114 ? -27.495 15.980 -49.436 1.00 50.58 114 TYR D N 1
ATOM 3456 C CA . TYR D 1 114 ? -27.950 14.823 -50.210 1.00 53.80 114 TYR D CA 1
ATOM 3457 C C . TYR D 1 114 ? -29.053 14.066 -49.475 1.00 56.36 114 TYR D C 1
ATOM 3458 O O . TYR D 1 114 ? -29.818 13.323 -50.085 1.00 58.58 114 TYR D O 1
#

Radius of gyration: 25.89 Å; Cα contacts (8 Å, |Δi|>4): 551; chains: 4; bounding box: 51×52×100 Å

Nearest PDB structures (foldseek):
  4a5n-assembly2_D  TM=9.984E-01  e=1.432E-17  Bacillus subtilis
  4a5m-assembly1_B  TM=9.757E-01  e=1.602E-16  Bacillus subtilis
  2hzt-assembly1_B  TM=9.449E-01  e=1.124E-11  Bacillus subtilis
  7kd3-assembly1_A  TM=9.547E-01  e=6.548E-11  Clostridioides difficile R20291
  5hs8-assembly1_A  TM=8.259E-01  e=2.701E-09  Bacillus subtilis subsp. subtilis str. 168

Organism: Bacillus subtilis (strain 168) (NCBI:txid224308)

Secondary structure (DSSP, 8-state):
--HHHHHHHHH-SSSHHHHHHHHTTS-B-HHHHHHH-TTS-HHHHHHHHHHHHHTTSEEEEEE-SSSPEEEEEE-TTGGGGHHHHHHHHHHHHHHHHHHHHHT-/--HHHHHHHHH-SSSHHHHHHHHTTS-B-HHHHHHH-TTS-HHHHHHHHHHHHHTTSEEEEEE-SSSPEEEEEE-HHHHTTHHHHHHHHHHHHHHHHHHHHHHT-/-HHHHHHHHH-SSSHHHHHHHHTTS-EEHHHHHHH-TT--HHHHHHHHHHHHHTTSEEEEEE-SSSPEEEEEE-HHHHTTHHHHHHHHHHHHHHHHHHHT-/-HHHHHHHHS-TTTHHHHHHHHTTS-EEHHHHHHH-TTS-HHHHHHHHHHHHHTTSEEEEE-SSSSPPEEEEE-HHHHTTHHHHHHHHHHHHHTHHHHHH-

InterPro domains:
  IPR002577 Helix-turn-helix, HxlR type [PF01638] (22-109)
  IPR002577 Helix-turn-helix, HxlR type [PS51118] (14-112)
  IPR036388 Winged helix-like DNA-binding domain superfamily [G3DSA:1.10.10.10] (1-114)
  IPR036390 Winged helix DNA-binding domain superfamily [SSF46785] (10-113)

Solvent-accessible surface area: 22013 Å² total; per-residue (Å²): 103,30,28,3,19,18,0,11,99,0,0,13,57,115,30,14,0,18,0,0,64,50,1,4,25,7,124,27,112,48,86,40,0,70,170,58,8,112,85,2,46,102,187,67,0,42,76,20,4,149,65,0,69,58,12,5,0,4,84,105,72,42,72,163,116,148,123,78,86,33,12,21,32,17,34,111,23,0,24,65,0,0,26,4,0,16,45,0,41,72,16,1,78,92,26,112,98,67,0,90,79,120,108,135,125,30,35,2,14,41,0,8,89,0,0,12,54,143,33,11,0,25,0,0,68,59,1,31,123,25,115,31,107,44,61,44,0,96,167,52,7,117,91,14,90,94,208,76,0,57,88,22,2,166,66,0,68,58,9,4,0,4,83,101,70,45,83,171,138,143,124,77,103,27,9,9,29,14,34,145,28,0,80,68,0,36,74,6,0,66,49,0,41,94,18,0,85,86,24,84,122,52,0,76,65,90,93,94,165,58,45,3,20,125,0,11,98,4,0,15,53,137,34,11,0,23,0,0,68,56,0,31,123,25,117,30,112,45,62,43,0,107,165,52,5,118,98,15,74,89,190,66,0,65,42,19,3,154,61,0,63,58,43,2,0,3,88,108,72,39,82,166,121,100,119,84,96,34,8,20,29,15,32,161,21,0,96,70,0,38,74,6,0,79,49,0,57,109,18,0,89,75,25,121,109,75,8,108,91,137,71,31,3,21,40,0,7,109,6,0,18,57,134,30,15,0,29,0,0,64,54,1,6,27,5,109,27,108,45,66,46,0,102,165,56,7,112,86,15,77,92,159,50,0,68,85,19,4,132,63,0,44,62,32,19,0,3,87,84,66,57,69,174,130,139,122,75,93,40,12,22,30,16,34,110,37,0,24,68,0,0,24,4,0,17,40,0,54,73,17,5,86,97,25,142,90,63,29,139,98,133